Protein 7BZB (pdb70)

Structure (mmCIF, N/CA/C/O backbone):
data_7BZB
#
_entry.id   7BZB
#
_cell.length_a   64.562
_cell.length_b   80.925
_cell.length_c   125.776
_cell.angle_alpha   90.000
_cell.angle_beta   90.000
_cell.angle_gamma   90.000
#
_symmetry.space_group_name_H-M   'P 21 2 21'
#
loop_
_entity.id
_entity.type
_entity.pdbx_description
1 polymer 'Terpenoid synthase 18'
2 non-polymer 'MAGNESIUM ION'
3 non-polymer PYROPHOSPHATE
4 water water
#
loop_
_atom_site.group_PDB
_atom_site.id
_atom_site.type_symbol
_atom_site.label_atom_id
_atom_site.label_alt_id
_atom_site.label_comp_id
_atom_site.label_asym_id
_atom_site.label_entity_id
_atom_site.label_seq_id
_atom_site.pdbx_PDB_ins_code
_atom_site.Cartn_x
_atom_site.Cartn_y
_atom_site.Cartn_z
_atom_site.occupancy
_atom_site.B_iso_or_equiv
_atom_site.auth_seq_id
_atom_site.auth_comp_id
_atom_site.auth_asym_id
_atom_site.auth_atom_id
_atom_site.pdbx_PDB_model_num
ATOM 1 N N . SER A 1 71 ? 21.761 -5.335 -11.634 1.00 44.86 21 SER A N 1
ATOM 2 C CA . SER A 1 71 ? 23.005 -4.615 -11.436 1.00 50.89 21 SER A CA 1
ATOM 3 C C . SER A 1 71 ? 23.483 -4.111 -12.783 1.00 48.64 21 SER A C 1
ATOM 4 O O . SER A 1 71 ? 24.173 -4.837 -13.484 1.00 51.82 21 SER A O 1
ATOM 7 N N . LEU A 1 72 ? 22.995 -2.914 -13.125 1.00 44.71 22 LEU A N 1
ATOM 8 C CA . LEU A 1 72 ? 23.319 -1.941 -14.278 1.00 52.00 22 LEU A CA 1
ATOM 9 C C . LEU A 1 72 ? 22.716 -2.158 -15.592 1.00 43.25 22 LEU A C 1
ATOM 10 O O . LEU A 1 72 ? 23.101 -1.470 -16.546 1.00 55.45 22 LEU A O 1
ATOM 15 N N . TRP A 1 73 ? 21.696 -3.005 -15.661 1.00 36.14 23 TRP A N 1
ATOM 16 C CA . TRP A 1 73 ? 20.763 -2.822 -16.794 1.00 29.88 23 TRP A CA 1
ATOM 17 C C . TRP A 1 73 ? 19.601 -2.716 -15.826 1.00 24.48 23 TRP A C 1
ATOM 18 O O . TRP A 1 73 ? 18.714 -2.025 -16.146 1.00 25.00 23 TRP A O 1
ATOM 29 N N . GLY A 1 74 ? 19.633 -3.349 -14.675 1.00 24.98 24 GLY A N 1
ATOM 30 C CA . GLY A 1 74 ? 18.787 -3.013 -13.549 1.00 32.55 24 GLY A CA 1
ATOM 31 C C . GLY A 1 74 ? 18.498 -1.539 -13.333 1.00 31.34 24 GLY A C 1
ATOM 32 O O . GLY A 1 74 ? 17.394 -1.118 -13.399 1.00 26.02 24 GLY A O 1
ATOM 33 N N . ASP A 1 75 ? 19.534 -0.767 -13.109 1.00 31.99 25 ASP A N 1
ATOM 34 C CA . ASP A 1 75 ? 19.370 0.641 -12.873 1.00 29.95 25 ASP A CA 1
ATOM 35 C C . ASP A 1 75 ? 18.798 1.305 -14.073 1.00 26.61 25 ASP A C 1
ATOM 36 O O . ASP A 1 75 ? 17.962 2.135 -13.964 1.00 26.01 25 ASP A O 1
ATOM 41 N N . HIS A 1 76 ? 19.271 0.921 -15.225 1.00 21.95 26 HIS A N 1
ATOM 42 C CA . HIS A 1 76 ? 18.725 1.453 -16.425 1.00 20.26 26 HIS A CA 1
ATOM 43 C C . HIS A 1 76 ? 17.201 1.344 -16.535 1.00 29.84 26 HIS A C 1
ATOM 44 O O . HIS A 1 76 ? 16.555 2.311 -16.802 1.00 28.34 26 HIS A O 1
ATOM 51 N N . PHE A 1 77 ? 16.654 0.173 -16.307 1.00 23.98 27 PHE A N 1
ATOM 52 C CA . PHE A 1 77 ? 15.232 -0.008 -16.510 1.00 25.90 27 PHE A CA 1
ATOM 53 C C . PHE A 1 77 ? 14.436 0.582 -15.351 1.00 31.59 27 PHE A C 1
ATOM 54 O O . PHE A 1 77 ? 13.341 0.984 -15.521 1.00 28.90 27 PHE A O 1
ATOM 62 N N . LEU A 1 78 ? 15.023 0.623 -14.178 1.00 28.53 28 LEU A N 1
ATOM 63 C CA . LEU A 1 78 ? 14.427 1.270 -13.038 1.00 29.73 28 LEU A CA 1
ATOM 64 C C . LEU A 1 78 ? 14.096 2.708 -13.335 1.00 30.03 28 LEU A C 1
ATOM 65 O O . LEU A 1 78 ? 13.111 3.193 -12.893 1.00 35.18 28 LEU A O 1
ATOM 70 N N . SER A 1 79 ? 14.896 3.353 -14.154 1.00 30.93 29 SER A N 1
ATOM 71 C CA . SER A 1 79 ? 14.817 4.798 -14.331 1.00 27.71 29 SER A CA 1
ATOM 72 C C . SER A 1 79 ? 14.400 5.249 -15.737 1.00 32.46 29 SER A C 1
ATOM 73 O O . SER A 1 79 ? 14.341 6.449 -16.019 1.00 35.44 29 SER A O 1
ATOM 76 N N . VAL A 1 80 ? 14.091 4.311 -16.623 1.00 30.56 30 VAL A N 1
ATOM 77 C CA . VAL A 1 80 ? 13.668 4.692 -17.966 1.00 28.94 30 VAL A CA 1
ATOM 78 C C . VAL A 1 80 ? 12.246 5.296 -17.938 1.00 27.40 30 VAL A C 1
ATOM 79 O O . VAL A 1 80 ? 11.380 4.853 -17.164 1.00 26.14 30 VAL A O 1
ATOM 83 N N . SER A 1 81 ? 12.004 6.312 -18.764 1.00 26.59 31 SER A N 1
ATOM 84 C CA . SER A 1 81 ? 10.701 6.980 -18.765 1.00 34.78 31 SER A CA 1
ATOM 85 C C . SER A 1 81 ? 9.725 6.370 -19.752 1.00 32.90 31 SER A C 1
ATOM 86 O O . SER A 1 81 ? 9.969 6.343 -20.960 1.00 34.54 31 SER A O 1
ATOM 89 N N . LEU A 1 82 ? 8.604 5.896 -19.229 1.00 30.62 32 LEU A N 1
ATOM 90 C CA . LEU A 1 82 ? 7.585 5.250 -20.049 1.00 34.51 32 LEU A CA 1
ATOM 91 C C . LEU A 1 82 ? 6.336 6.120 -20.095 1.00 32.84 32 LEU A C 1
ATOM 92 O O . LEU A 1 82 ? 5.532 6.116 -19.153 1.00 29.70 32 LEU A O 1
ATOM 97 N N . ASP A 1 83 ? 6.177 6.882 -21.171 1.00 27.85 33 ASP A N 1
ATOM 98 C CA . ASP A 1 83 ? 5.015 7.758 -21.286 1.00 30.66 33 ASP A CA 1
ATOM 99 C C . ASP A 1 83 ? 3.752 6.963 -21.615 1.00 30.97 33 ASP A C 1
ATOM 100 O O . ASP A 1 83 ? 3.631 6.411 -22.710 1.00 28.78 33 ASP A O 1
ATOM 105 N N . ARG A 1 84 ? 2.812 6.916 -20.671 1.00 30.76 34 ARG A N 1
ATOM 106 C CA . ARG A 1 84 ? 1.581 6.154 -20.871 1.00 33.16 34 ARG A CA 1
ATOM 107 C C . ARG A 1 84 ? 0.756 6.691 -22.035 1.00 32.08 34 ARG A C 1
ATOM 108 O O . ARG A 1 84 ? 0.001 5.948 -22.668 1.00 31.29 34 ARG A O 1
ATOM 116 N N . GLY A 1 85 ? 0.896 7.982 -22.308 1.00 28.51 35 GLY A N 1
ATOM 117 C CA . GLY A 1 85 ? 0.204 8.593 -23.420 1.00 24.94 35 GLY A CA 1
ATOM 118 C C . GLY A 1 85 ? 0.628 7.936 -24.715 1.00 34.43 35 GLY A C 1
ATOM 119 O O . GLY A 1 85 ? -0.218 7.626 -25.555 1.00 27.19 35 GLY A O 1
ATOM 120 N N . GLU A 1 86 ? 1.937 7.713 -24.865 1.00 33.05 36 GLU A N 1
ATOM 121 C CA . GLU A 1 86 ? 2.496 7.069 -26.055 1.00 34.24 36 GLU A CA 1
ATOM 122 C C . GLU A 1 86 ? 2.034 5.603 -26.179 1.00 26.57 36 GLU A C 1
ATOM 123 O O . GLU A 1 86 ? 1.725 5.129 -27.274 1.00 24.51 36 GLU A O 1
ATOM 129 N N . PHE A 1 87 ? 1.981 4.895 -25.055 1.00 20.34 37 PHE A N 1
ATOM 130 C CA . PHE A 1 87 ? 1.419 3.558 -25.020 1.00 21.66 37 PHE A CA 1
ATOM 131 C C . PHE A 1 87 ? 0.019 3.582 -25.610 1.00 27.15 37 PHE A C 1
ATOM 132 O O . PHE A 1 87 ? -0.287 2.840 -26.545 1.00 25.41 37 PHE A O 1
ATOM 140 N N . ASP A 1 88 ? -0.814 4.465 -25.064 1.00 28.07 38 ASP A N 1
ATOM 141 C CA . ASP A 1 88 ? -2.204 4.579 -25.469 1.00 25.66 38 ASP A CA 1
ATOM 142 C C . ASP A 1 88 ? -2.368 4.889 -26.952 1.00 21.86 38 ASP A C 1
ATOM 143 O O . ASP A 1 88 ? -3.274 4.368 -27.598 1.00 20.79 38 ASP A O 1
ATOM 148 N N . GLU A 1 89 ? -1.507 5.759 -27.472 1.00 26.30 39 GLU A N 1
ATOM 149 C CA . GLU A 1 89 ? -1.547 6.169 -28.872 1.00 26.85 39 GLU A CA 1
ATOM 150 C C . GLU A 1 89 ? -1.152 5.004 -29.798 1.00 26.46 39 GLU A C 1
ATOM 151 O O . GLU A 1 89 ? -1.807 4.759 -30.817 1.00 25.04 39 GLU A O 1
ATOM 157 N N . LEU A 1 90 ? -0.097 4.278 -29.431 1.00 23.95 40 LEU A N 1
ATOM 158 C CA . LEU A 1 90 ? 0.292 3.082 -30.171 1.00 21.47 40 LEU A CA 1
ATOM 159 C C . LEU A 1 90 ? -0.880 2.104 -30.263 1.00 21.27 40 LEU A C 1
ATOM 160 O O . LEU A 1 90 ? -1.239 1.646 -31.350 1.00 17.35 40 LEU A O 1
ATOM 165 N N . GLU A 1 91 ? -1.485 1.795 -29.118 1.00 18.62 41 GLU A N 1
ATOM 166 C CA . GLU A 1 91 ? -2.625 0.881 -29.077 1.00 22.04 41 GLU A CA 1
ATOM 167 C C . GLU A 1 91 ? -3.771 1.334 -29.979 1.00 25.86 41 GLU A C 1
ATOM 168 O O . GLU A 1 91 ? -4.336 0.549 -30.761 1.00 25.76 41 GLU A O 1
ATOM 174 N N . ARG A 1 92 ? -4.118 2.606 -29.839 1.00 24.38 42 ARG A N 1
ATOM 175 C CA . ARG A 1 92 ? -5.153 3.236 -30.645 1.00 24.80 42 ARG A CA 1
ATOM 176 C C . ARG A 1 92 ? -4.884 3.102 -32.171 1.00 22.34 42 ARG A C 1
ATOM 177 O O . ARG A 1 92 ? -5.772 2.706 -32.932 1.00 24.31 42 ARG A O 1
ATOM 185 N N . GLU A 1 93 ? -3.667 3.404 -32.609 1.00 20.38 43 GLU A N 1
ATOM 186 C CA . GLU A 1 93 ? -3.320 3.338 -34.036 1.00 21.92 43 GLU A CA 1
ATOM 187 C C . GLU A 1 93 ? -3.279 1.915 -34.575 1.00 17.18 43 GLU A C 1
ATOM 188 O O . GLU A 1 93 ? -3.543 1.685 -35.752 1.00 18.43 43 GLU A O 1
ATOM 194 N N . ILE A 1 94 ? -2.911 0.968 -33.715 1.00 16.33 44 ILE A N 1
ATOM 195 C CA . ILE A 1 94 ? -2.936 -0.442 -34.061 1.00 17.84 44 ILE A CA 1
ATOM 196 C C . ILE A 1 94 ? -4.391 -0.900 -34.267 1.00 20.50 44 ILE A C 1
ATOM 197 O O . ILE A 1 94 ? -4.721 -1.618 -35.236 1.00 19.60 44 ILE A O 1
ATOM 202 N N . GLU A 1 95 ? -5.262 -0.448 -33.374 1.00 19.85 45 GLU A N 1
ATOM 203 C CA . GLU A 1 95 ? -6.670 -0.813 -33.428 1.00 22.65 45 GLU A CA 1
ATOM 204 C C . GLU A 1 95 ? -7.314 -0.254 -34.694 1.00 20.67 45 GLU A C 1
ATOM 205 O O . GLU A 1 95 ? -8.172 -0.883 -35.299 1.00 24.61 45 GLU A O 1
ATOM 211 N N . THR A 1 96 ? -6.876 0.933 -35.088 1.00 17.53 46 THR A N 1
ATOM 212 C CA . THR A 1 96 ? -7.426 1.620 -36.242 1.00 18.48 46 THR A CA 1
ATOM 213 C C . THR A 1 96 ? -7.040 0.924 -37.540 1.00 20.34 46 THR A C 1
ATOM 214 O O . THR A 1 96 ? -7.862 0.802 -38.441 1.00 18.49 46 THR A O 1
ATOM 218 N N . MET A 1 97 ? -5.797 0.455 -37.625 1.00 15.63 47 MET A N 1
ATOM 219 C CA . MET A 1 97 ? -5.310 -0.186 -38.839 1.00 18.72 47 MET A CA 1
ATOM 220 C C . MET A 1 97 ? -5.736 -1.632 -38.969 1.00 13.68 47 MET A C 1
ATOM 221 O O . MET A 1 97 ? -5.857 -2.139 -40.073 1.00 17.64 47 MET A O 1
ATOM 226 N N . LYS A 1 98 ? -5.946 -2.297 -37.844 1.00 15.20 48 LYS A N 1
ATOM 227 C CA . LYS A 1 98 ? -6.336 -3.715 -37.835 1.00 18.70 48 LYS A CA 1
ATOM 228 C C . LYS A 1 98 ? -7.448 -4.120 -38.835 1.00 20.41 48 LYS A C 1
ATOM 229 O O . LYS A 1 98 ? -7.307 -5.145 -39.485 1.00 15.37 48 LYS A O 1
ATOM 235 N N . PRO A 1 99 ? -8.552 -3.333 -38.961 1.00 20.46 49 PRO A N 1
ATOM 236 C CA . PRO A 1 99 ? -9.589 -3.787 -39.897 1.00 19.58 49 PRO A CA 1
ATOM 237 C C . PRO A 1 99 ? -9.109 -3.760 -41.343 1.00 18.17 49 PRO A C 1
ATOM 238 O O . PRO A 1 99 ? -9.558 -4.579 -42.131 1.00 17.82 49 PRO A O 1
ATOM 242 N N . LEU A 1 100 ? -8.201 -2.846 -41.674 1.00 18.13 50 LEU A N 1
ATOM 243 C CA . LEU A 1 100 ? -7.666 -2.774 -43.031 1.00 19.65 50 LEU A CA 1
ATOM 244 C C . LEU A 1 100 ? -6.872 -4.024 -43.355 1.00 21.08 50 LEU A C 1
ATOM 245 O O . LEU A 1 100 ? -6.960 -4.536 -44.465 1.00 21.11 50 LEU A O 1
ATOM 250 N N . VAL A 1 101 ? -6.084 -4.502 -42.389 1.00 19.47 51 VAL A N 1
ATOM 251 C CA . VAL A 1 101 ? -5.254 -5.682 -42.608 1.00 20.27 51 VAL A CA 1
ATOM 252 C C . VAL A 1 101 ? -6.150 -6.913 -42.687 1.00 21.61 51 VAL A C 1
ATOM 253 O O . VAL A 1 101 ? -5.971 -7.755 -43.561 1.00 15.79 51 VAL A O 1
ATOM 257 N N . LYS A 1 102 ? -7.147 -6.989 -41.808 1.00 19.06 52 LYS A N 1
ATOM 258 C CA . LYS A 1 102 ? -8.095 -8.090 -41.843 1.00 21.14 52 LYS A CA 1
ATOM 259 C C . LYS A 1 102 ? -8.859 -8.152 -43.177 1.00 22.39 52 LYS A C 1
ATOM 260 O O . LYS A 1 102 ? -9.196 -9.242 -43.655 1.00 22.43 52 LYS A O 1
ATOM 266 N N . ASP A 1 103 ? -9.141 -6.991 -43.771 1.00 19.07 53 ASP A N 1
ATOM 267 C CA . ASP A 1 103 ? -9.806 -6.954 -45.076 1.00 20.54 53 ASP A CA 1
ATOM 268 C C . ASP A 1 103 ? -8.936 -7.667 -46.116 1.00 24.23 53 ASP A C 1
ATOM 269 O O . ASP A 1 103 ? -9.441 -8.380 -46.988 1.00 23.26 53 ASP A O 1
ATOM 274 N N . MET A 1 104 ? -7.626 -7.448 -46.031 1.00 21.66 54 MET A N 1
ATOM 275 C CA . MET A 1 104 ? -6.669 -8.074 -46.951 1.00 18.70 54 MET A CA 1
ATOM 276 C C . MET A 1 104 ? -6.745 -9.607 -46.866 1.00 19.96 54 MET A C 1
ATOM 277 O O . MET A 1 104 ? -6.773 -10.296 -47.885 1.00 21.33 54 MET A O 1
ATOM 282 N N . LEU A 1 105 ? -6.804 -10.125 -45.644 1.00 16.55 55 LEU A N 1
ATOM 283 C CA . LEU A 1 105 ? -6.952 -11.557 -45.399 1.00 20.68 55 LEU A CA 1
ATOM 284 C C . LEU A 1 105 ? -8.272 -12.160 -45.872 1.00 30.27 55 LEU A C 1
ATOM 285 O O . LEU A 1 105 ? -8.302 -13.319 -46.293 1.00 28.40 55 LEU A O 1
ATOM 290 N N . MET A 1 106 ? -9.364 -11.401 -45.757 1.00 22.70 56 MET A N 1
ATOM 291 C CA . MET A 1 106 ? -10.684 -11.947 -46.035 1.00 25.99 56 MET A CA 1
ATOM 292 C C . MET A 1 106 ? -11.127 -11.630 -47.455 1.00 29.16 56 MET A C 1
ATOM 293 O O . MET A 1 106 ? -12.236 -11.981 -47.854 1.00 36.16 56 MET A O 1
ATOM 298 N N . SER A 1 107 ? -10.263 -10.963 -48.210 1.00 28.12 57 SER A N 1
ATOM 299 C CA . SER A 1 107 ? -10.605 -10.547 -49.569 1.00 29.87 57 SER A CA 1
ATOM 300 C C . SER A 1 107 ? -11.086 -11.712 -50.425 1.00 30.08 57 SER A C 1
ATOM 301 O O . SER A 1 107 ? -10.456 -12.758 -50.478 1.00 31.77 57 SER A O 1
ATOM 304 N N . SER A 1 108 ? -12.220 -11.525 -51.090 1.00 42.61 58 SER A N 1
ATOM 305 C CA . SER A 1 108 ? -12.758 -12.528 -52.006 1.00 37.85 58 SER A CA 1
ATOM 306 C C . SER A 1 108 ? -12.014 -12.502 -53.334 1.00 37.20 58 SER A C 1
ATOM 307 O O . SER A 1 108 ? -12.100 -13.439 -54.130 1.00 45.40 58 SER A O 1
ATOM 310 N N . GLN A 1 109 ? -11.290 -11.408 -53.558 1.00 37.71 59 GLN A N 1
ATOM 311 C CA . GLN A 1 109 ? -10.582 -11.153 -54.810 1.00 41.04 59 GLN A CA 1
ATOM 312 C C . GLN A 1 109 ? -9.217 -11.843 -54.925 1.00 45.00 59 GLN A C 1
ATOM 313 O O . GLN A 1 109 ? -8.681 -11.958 -56.023 1.00 48.37 59 GLN A O 1
ATOM 319 N N . SER A 1 110 ? -8.644 -12.289 -53.812 1.00 38.41 60 SER A N 1
ATOM 320 C CA . SER A 1 110 ? -7.324 -12.924 -53.871 1.00 35.63 60 SER A CA 1
ATOM 321 C C . SER A 1 110 ? -7.403 -14.451 -53.805 1.00 30.05 60 SER A C 1
ATOM 322 O O . SER A 1 110 ? -8.291 -15.011 -53.168 1.00 31.73 60 SER A O 1
ATOM 325 N N . SER A 1 111 ? -6.459 -15.117 -54.458 1.00 28.75 61 SER A N 1
ATOM 326 C CA . SER A 1 111 ? -6.376 -16.577 -54.427 1.00 31.64 61 SER A CA 1
ATOM 327 C C . SER A 1 111 ? -5.890 -17.145 -53.085 1.00 32.59 61 SER A C 1
ATOM 328 O O . SER A 1 111 ? -5.430 -16.411 -52.210 1.00 34.11 61 SER A O 1
ATOM 331 N N . ASP A 1 112 ? -5.988 -18.462 -52.935 1.00 33.62 62 ASP A N 1
ATOM 332 C CA . ASP A 1 112 ? -5.431 -19.142 -51.772 1.00 31.89 62 ASP A CA 1
ATOM 333 C C . ASP A 1 112 ? -3.941 -18.856 -51.686 1.00 36.14 62 ASP A C 1
ATOM 334 O O . ASP A 1 112 ? -3.429 -18.520 -50.621 1.00 29.86 62 ASP A O 1
ATOM 339 N N . LYS A 1 113 ? -3.264 -18.979 -52.826 1.00 34.25 63 LYS A N 1
ATOM 340 C CA . LYS A 1 113 ? -1.835 -18.680 -52.939 1.00 33.04 63 LYS A CA 1
ATOM 341 C C . LYS A 1 113 ? -1.474 -17.294 -52.397 1.00 32.78 63 LYS A C 1
ATOM 342 O O . LYS A 1 113 ? -0.557 -17.147 -51.582 1.00 29.45 63 LYS A O 1
ATOM 348 N N . GLU A 1 114 ? -2.211 -16.284 -52.839 1.00 25.78 64 GLU A N 1
ATOM 349 C CA . GLU A 1 114 ? -1.952 -14.921 -52.421 1.00 26.41 64 GLU A CA 1
ATOM 350 C C . GLU A 1 114 ? -2.230 -14.763 -50.943 1.00 25.29 64 GLU A C 1
ATOM 351 O O . GLU A 1 114 ? -1.516 -14.035 -50.253 1.00 23.89 64 GLU A O 1
ATOM 357 N N . LYS A 1 115 ? -3.241 -15.460 -50.434 1.00 21.27 65 LYS A N 1
ATOM 358 C CA . LYS A 1 115 ? -3.507 -15.392 -48.998 1.00 24.36 65 LYS A CA 1
ATOM 359 C C . LYS A 1 115 ? -2.374 -16.024 -48.167 1.00 25.53 65 LYS A C 1
ATOM 360 O O . LYS A 1 115 ? -2.056 -15.556 -47.077 1.00 24.84 65 LYS A O 1
ATOM 366 N N . ILE A 1 116 ? -1.759 -17.082 -48.685 1.00 24.91 66 ILE A N 1
ATOM 367 C CA . ILE A 1 116 ? -0.649 -17.722 -47.981 1.00 23.18 66 ILE A CA 1
ATOM 368 C C . ILE A 1 116 ? 0.576 -16.785 -47.964 1.00 25.89 66 ILE A C 1
ATOM 369 O O . ILE A 1 116 ? 1.254 -16.661 -46.940 1.00 26.78 66 ILE A O 1
ATOM 374 N N . ARG A 1 117 ? 0.844 -16.123 -49.088 1.00 19.67 67 ARG A N 1
ATOM 375 C CA . ARG A 1 117 ? 1.918 -15.134 -49.171 1.00 23.37 67 ARG A CA 1
ATOM 376 C C . ARG A 1 117 ? 1.739 -14.038 -48.142 1.00 22.70 67 ARG A C 1
ATOM 377 O O . ARG A 1 117 ? 2.701 -13.591 -47.531 1.00 19.79 67 ARG A O 1
ATOM 385 N N . LEU A 1 118 ? 0.495 -13.588 -47.983 1.00 20.35 68 LEU A N 1
ATOM 386 C CA . LEU A 1 118 ? 0.163 -12.541 -47.026 1.00 22.76 68 LEU A CA 1
ATOM 387 C C . LEU A 1 118 ? 0.351 -13.041 -45.598 1.00 18.84 68 LEU A C 1
ATOM 388 O O . LEU A 1 118 ? 0.932 -12.356 -44.762 1.00 18.01 68 LEU A O 1
ATOM 393 N N . ILE A 1 119 ? -0.134 -14.248 -45.330 1.00 15.61 69 ILE A N 1
ATOM 394 C CA . ILE A 1 119 ? 0.021 -14.840 -44.015 1.00 17.57 69 ILE A CA 1
ATOM 395 C C . ILE A 1 119 ? 1.515 -14.947 -43.691 1.00 19.26 69 ILE A C 1
ATOM 396 O O . ILE A 1 119 ? 1.933 -14.602 -42.583 1.00 21.33 69 ILE A O 1
ATOM 401 N N . HIS A 1 120 ? 2.318 -15.380 -44.660 1.00 14.82 70 HIS A N 1
ATOM 402 C CA . HIS A 1 120 ? 3.769 -15.462 -44.459 1.00 17.66 70 HIS A CA 1
ATOM 403 C C . HIS A 1 120 ? 4.383 -14.101 -44.086 1.00 19.19 70 HIS A C 1
ATOM 404 O O . HIS A 1 120 ? 5.180 -13.980 -43.148 1.00 18.10 70 HIS A O 1
ATOM 411 N N . LEU A 1 121 ? 3.990 -13.073 -44.826 1.00 16.79 71 LEU A N 1
ATOM 412 C CA . LEU A 1 121 ? 4.427 -11.709 -44.558 1.00 15.19 71 LEU A CA 1
ATOM 413 C C . LEU A 1 121 ? 4.005 -11.214 -43.151 1.00 19.97 71 LEU A C 1
ATOM 414 O O . LEU A 1 121 ? 4.805 -10.565 -42.438 1.00 17.18 71 LEU A O 1
ATOM 419 N N . LEU A 1 122 ? 2.771 -11.527 -42.739 1.00 15.87 72 LEU A N 1
ATOM 420 C CA . LEU A 1 122 ? 2.290 -11.162 -41.392 1.00 19.90 72 LEU A CA 1
ATOM 421 C C . LEU A 1 122 ? 3.105 -11.876 -40.309 1.00 19.49 72 LEU A C 1
ATOM 422 O O . LEU A 1 122 ? 3.458 -11.270 -39.297 1.00 15.74 72 LEU A O 1
ATOM 427 N N . VAL A 1 123 ? 3.389 -13.165 -40.532 1.00 18.99 73 VAL A N 1
ATOM 428 C CA . VAL A 1 123 ? 4.280 -13.941 -39.667 1.00 18.96 73 VAL A CA 1
ATOM 429 C C . VAL A 1 123 ? 5.645 -13.276 -39.576 1.00 18.00 73 VAL A C 1
ATOM 430 O O . VAL A 1 123 ? 6.130 -12.963 -38.478 1.00 18.87 73 VAL A O 1
ATOM 434 N N . SER A 1 124 ? 6.244 -13.047 -40.746 1.00 13.55 74 SER A N 1
ATOM 435 C CA . SER A 1 124 ? 7.563 -12.433 -40.843 1.00 15.36 74 SER A CA 1
ATOM 436 C C . SER A 1 124 ? 7.654 -11.114 -40.070 1.00 16.88 74 SER A C 1
ATOM 437 O O . SER A 1 124 ? 8.691 -10.816 -39.472 1.00 14.97 74 SER A O 1
ATOM 440 N N . LEU A 1 125 ? 6.565 -10.342 -40.088 1.00 16.53 75 LEU A N 1
ATOM 441 C CA . LEU A 1 125 ? 6.498 -9.012 -39.470 1.00 17.92 75 LEU A CA 1
ATOM 442 C C . LEU A 1 125 ? 5.978 -9.035 -38.018 1.00 15.29 75 LEU A C 1
ATOM 443 O O . LEU A 1 125 ? 5.667 -7.980 -37.457 1.00 18.83 75 LEU A O 1
ATOM 448 N N . GLY A 1 126 ? 5.866 -10.220 -37.421 1.00 12.23 76 GLY A N 1
ATOM 449 C CA . GLY A 1 126 ? 5.442 -10.330 -36.035 1.00 13.69 76 GLY A CA 1
ATOM 450 C C . GLY A 1 126 ? 4.017 -9.863 -35.810 1.00 20.04 76 GLY A C 1
ATOM 451 O O . GLY A 1 126 ? 3.663 -9.449 -34.708 1.00 17.67 76 GLY A O 1
ATOM 452 N N . SER A 1 127 ? 3.188 -9.938 -36.850 1.00 14.12 77 SER A N 1
ATOM 453 C CA . SER A 1 127 ? 1.884 -9.297 -36.795 1.00 15.73 77 SER A CA 1
ATOM 454 C C . SER A 1 127 ? 0.701 -10.249 -37.019 1.00 20.49 77 SER A C 1
ATOM 455 O O . SER A 1 127 ? -0.447 -9.814 -37.012 1.00 22.87 77 SER A O 1
ATOM 458 N N . SER A 1 128 ? 0.975 -11.541 -37.177 1.00 22.22 78 SER A N 1
ATOM 459 C CA . SER A 1 128 ? -0.082 -12.509 -37.460 1.00 15.80 78 SER A CA 1
ATOM 460 C C . SER A 1 128 ? -1.045 -12.717 -36.304 1.00 20.18 78 SER A C 1
ATOM 461 O O . SER A 1 128 ? -2.215 -13.052 -36.527 1.00 21.24 78 SER A O 1
ATOM 464 N N . TYR A 1 129 ? -0.568 -12.543 -35.070 1.00 17.32 79 TYR A N 1
ATOM 465 C CA . TYR A 1 129 ? -1.389 -12.900 -33.906 1.00 19.03 79 TYR A CA 1
ATOM 466 C C . TYR A 1 129 ? -2.677 -12.071 -33.814 1.00 18.55 79 TYR A C 1
ATOM 467 O O . TYR A 1 129 ? -3.656 -12.517 -33.217 1.00 18.59 79 TYR A O 1
ATOM 476 N N . HIS A 1 130 ? -2.695 -10.891 -34.436 1.00 18.18 80 HIS A N 1
ATOM 477 C CA . HIS A 1 130 ? -3.901 -10.058 -34.435 1.00 19.66 80 HIS A CA 1
ATOM 478 C C . HIS A 1 130 ? -5.052 -10.747 -35.172 1.00 22.33 80 HIS A C 1
ATOM 479 O O . HIS A 1 130 ? -6.212 -10.391 -34.978 1.00 28.06 80 HIS A O 1
ATOM 486 N N . PHE A 1 131 ? -4.726 -11.725 -36.015 1.00 18.92 81 PHE A N 1
ATOM 487 C CA . PHE A 1 131 ? -5.706 -12.350 -36.889 1.00 20.17 81 PHE A CA 1
ATOM 488 C C . PHE A 1 131 ? -5.630 -13.865 -36.830 1.00 23.19 81 PHE A C 1
ATOM 489 O O . PHE A 1 131 ? -5.898 -14.542 -37.824 1.00 24.45 81 PHE A O 1
ATOM 497 N N . ASP A 1 132 ? -5.257 -14.394 -35.671 1.00 20.60 82 ASP A N 1
ATOM 498 C CA . ASP A 1 132 ? -4.999 -15.818 -35.549 1.00 25.52 82 ASP A CA 1
ATOM 499 C C . ASP A 1 132 ? -6.209 -16.659 -35.902 1.00 28.36 82 ASP A C 1
ATOM 500 O O . ASP A 1 132 ?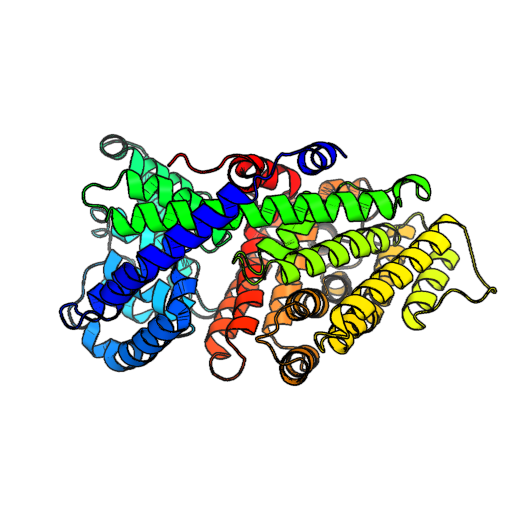 -6.085 -17.678 -36.583 1.00 29.12 82 ASP A O 1
ATOM 505 N N . LYS A 1 133 ? -7.382 -16.229 -35.444 1.00 29.85 83 LYS A N 1
ATOM 506 C CA . LYS A 1 133 ? -8.610 -16.944 -35.743 1.00 28.73 83 LYS A CA 1
ATOM 507 C C . LYS A 1 133 ? -8.790 -17.096 -37.254 1.00 33.46 83 LYS A C 1
ATOM 508 O O . LYS A 1 133 ? -8.875 -18.212 -37.779 1.00 29.85 83 LYS A O 1
ATOM 514 N N . GLU A 1 134 ? -8.845 -15.960 -37.944 1.00 32.25 84 GLU A N 1
ATOM 515 C CA . GLU A 1 134 ? -9.004 -15.944 -39.386 1.00 21.62 84 GLU A CA 1
ATOM 516 C C . GLU A 1 134 ? -7.891 -16.747 -40.065 1.00 32.38 84 GLU A C 1
ATOM 517 O O . GLU A 1 134 ? -8.163 -17.567 -40.938 1.00 28.09 84 GLU A O 1
ATOM 523 N N . ILE A 1 135 ? -6.639 -16.530 -39.654 1.00 26.88 85 ILE A N 1
ATOM 524 C CA . ILE A 1 135 ? -5.529 -17.207 -40.318 1.00 21.76 85 ILE A CA 1
ATOM 525 C C . ILE A 1 135 ? -5.671 -18.722 -40.175 1.00 25.62 85 ILE A C 1
ATOM 526 O O . ILE A 1 135 ? -5.528 -19.454 -41.153 1.00 28.29 85 ILE A O 1
ATOM 531 N N . GLN A 1 136 ? -5.972 -19.199 -38.970 1.00 24.26 86 GLN A N 1
ATOM 532 C CA . GLN A 1 136 ? -6.050 -20.643 -38.753 1.00 27.53 86 GLN A CA 1
ATOM 533 C C . GLN A 1 136 ? -7.131 -21.255 -39.624 1.00 31.49 86 GLN A C 1
ATOM 534 O O . GLN A 1 136 ? -6.945 -22.335 -40.178 1.00 29.56 86 GLN A O 1
ATOM 540 N N . ASP A 1 137 ? -8.245 -20.547 -39.775 1.00 30.57 87 ASP A N 1
ATOM 541 C CA . ASP A 1 137 ? -9.359 -21.067 -40.559 1.00 33.80 87 ASP A CA 1
ATOM 542 C C . ASP A 1 137 ? -9.029 -21.083 -42.047 1.00 35.46 87 ASP A C 1
ATOM 543 O O . ASP A 1 137 ? -9.373 -22.039 -42.762 1.00 39.67 87 ASP A O 1
ATOM 548 N N . ILE A 1 138 ? -8.379 -20.016 -42.515 1.00 32.43 88 ILE A N 1
ATOM 549 C CA . ILE A 1 138 ? -7.936 -19.933 -43.902 1.00 28.49 88 ILE A CA 1
ATOM 550 C C . ILE A 1 138 ? -7.041 -21.120 -44.247 1.00 35.48 88 ILE A C 1
ATOM 551 O O . ILE A 1 138 ? -7.134 -21.694 -45.336 1.00 33.97 88 ILE A O 1
ATOM 556 N N . LEU A 1 139 ? -6.185 -21.506 -43.305 1.00 31.75 89 LEU A N 1
ATOM 557 C CA . LEU A 1 139 ? -5.183 -22.524 -43.601 1.00 30.00 89 LEU A CA 1
ATOM 558 C C . LEU A 1 139 ? -5.757 -23.930 -43.464 1.00 29.94 89 LEU A C 1
ATOM 559 O O . LEU A 1 139 ? -5.379 -24.832 -44.218 1.00 33.73 89 LEU A O 1
ATOM 564 N N . LYS A 1 140 ? -6.680 -24.112 -42.519 1.00 29.41 90 LYS A N 1
ATOM 565 C CA . LYS A 1 140 ? -7.374 -25.395 -42.369 1.00 37.99 90 LYS A CA 1
ATOM 566 C C . LYS A 1 140 ? -8.104 -25.762 -43.656 1.00 41.22 90 LYS A C 1
ATOM 567 O O . LYS A 1 140 ? -8.073 -26.919 -44.086 1.00 42.71 90 LYS A O 1
ATOM 573 N N . HIS A 1 141 ? -8.746 -24.772 -44.273 1.00 36.21 91 HIS A N 1
ATOM 574 C CA . HIS A 1 141 ? -9.446 -24.982 -45.549 1.00 43.16 91 HIS A CA 1
ATOM 575 C C . HIS A 1 141 ? -8.450 -25.163 -46.693 1.00 38.32 91 HIS A C 1
ATOM 576 O O . HIS A 1 141 ? -8.517 -26.129 -47.464 1.00 41.49 91 HIS A O 1
ATOM 583 N N . SER A 1 142 ? -7.520 -24.224 -46.786 1.00 34.27 92 SER A N 1
ATOM 584 C CA . SER A 1 142 ? -6.519 -24.230 -47.834 1.00 34.89 92 SER A CA 1
ATOM 585 C C . SER A 1 142 ? -5.720 -25.553 -47.859 1.00 36.25 92 SER A C 1
ATOM 586 O O . SER A 1 142 ? -5.376 -26.053 -48.928 1.00 38.40 92 SER A O 1
ATOM 589 N N . PHE A 1 143 ? -5.445 -26.136 -46.693 1.00 34.51 93 PHE A N 1
ATOM 590 C CA . PHE A 1 143 ? -4.619 -27.348 -46.653 1.00 36.30 93 PHE A CA 1
ATOM 591 C C . PHE A 1 143 ? -5.323 -28.519 -47.317 1.00 34.03 93 PHE A C 1
ATOM 592 O O . PHE A 1 143 ? -4.672 -29.375 -47.904 1.00 36.40 93 PHE A O 1
ATOM 600 N N . THR A 1 144 ? -6.651 -28.562 -47.224 1.00 39.14 94 THR A N 1
ATOM 601 C CA . THR A 1 144 ? -7.402 -29.669 -47.807 1.00 41.81 94 THR A CA 1
ATOM 602 C C . THR A 1 144 ? -7.341 -29.610 -49.328 1.00 41.80 94 THR A C 1
ATOM 603 O O . THR A 1 144 ? -7.434 -30.639 -49.998 1.00 42.88 94 THR A O 1
ATOM 607 N N . LYS A 1 145 ? -7.179 -28.403 -49.865 1.00 41.76 95 LYS A N 1
ATOM 608 C CA . LYS A 1 145 ? -7.054 -28.203 -51.308 1.00 37.43 95 LYS A CA 1
ATOM 609 C C . LYS A 1 145 ? -5.590 -28.211 -51.762 1.00 38.74 95 LYS A C 1
ATOM 610 O O . LYS A 1 145 ? -5.301 -27.856 -52.907 1.00 42.57 95 LYS A O 1
ATOM 616 N N . LEU A 1 146 ? -4.669 -28.591 -50.877 1.00 37.05 96 LEU A N 1
ATOM 617 C CA . LEU A 1 146 ? -3.246 -28.345 -51.140 1.00 38.96 96 LEU A CA 1
ATOM 618 C C . LEU A 1 146 ? -2.697 -29.033 -52.398 1.00 37.30 96 LEU A C 1
ATOM 619 O O . LEU A 1 146 ? -1.958 -28.406 -53.157 1.00 37.41 96 LEU A O 1
ATOM 624 N N . ASP A 1 147 ? -3.042 -30.303 -52.618 1.00 38.05 97 ASP A N 1
ATOM 625 C CA . ASP A 1 147 ? -2.639 -30.998 -53.842 1.00 42.28 97 ASP A CA 1
ATOM 626 C C . ASP A 1 147 ? -3.069 -30.208 -55.085 1.00 38.93 97 ASP A C 1
ATOM 627 O O . ASP A 1 147 ? -2.268 -29.987 -55.998 1.00 36.17 97 ASP A O 1
ATOM 632 N N . ASP A 1 148 ? -4.326 -29.767 -55.098 1.00 37.33 98 ASP A N 1
ATOM 633 C CA . ASP A 1 148 ? -4.842 -28.931 -56.178 1.00 38.67 98 ASP A CA 1
ATOM 634 C C . ASP A 1 148 ? -4.022 -27.655 -56.368 1.00 41.87 98 ASP A C 1
ATOM 635 O O . ASP A 1 148 ? -3.630 -27.332 -57.487 1.00 43.24 98 ASP A O 1
ATOM 640 N N . ILE A 1 149 ? -3.768 -26.937 -55.274 1.00 40.50 99 ILE A N 1
ATOM 641 C CA . ILE A 1 149 ? -3.097 -25.638 -55.333 1.00 34.49 99 ILE A CA 1
ATOM 642 C C . ILE A 1 149 ? -1.704 -25.700 -55.962 1.00 32.74 99 ILE A C 1
ATOM 643 O O . ILE A 1 149 ? -1.341 -24.831 -56.748 1.00 40.05 99 ILE A O 1
ATOM 648 N N . ILE A 1 150 ? -0.922 -26.724 -55.640 1.00 36.85 100 ILE A N 1
ATOM 649 C CA . ILE A 1 150 ? 0.454 -26.761 -56.133 1.00 34.09 100 ILE A CA 1
ATOM 650 C C . ILE A 1 150 ? 0.611 -27.441 -57.505 1.00 34.27 100 ILE A C 1
ATOM 651 O O . ILE A 1 150 ? 1.725 -27.507 -58.035 1.00 32.14 100 ILE A O 1
ATOM 656 N N . VAL A 1 151 ? -0.481 -27.942 -58.083 1.00 33.90 101 VAL A N 1
ATOM 657 C CA . VAL A 1 151 ? -0.383 -28.539 -59.421 1.00 35.94 101 VAL A CA 1
ATOM 658 C C . VAL A 1 151 ? 0.151 -27.500 -60.396 1.00 33.77 101 VAL A C 1
ATOM 659 O O . VAL A 1 151 ? -0.474 -26.460 -60.610 1.00 36.36 101 VAL A O 1
ATOM 663 N N . GLY A 1 152 ? 1.333 -27.777 -60.942 1.00 32.76 102 GLY A N 1
ATOM 664 C CA . GLY A 1 152 ? 1.969 -26.900 -61.909 1.00 37.12 102 GLY A CA 1
ATOM 665 C C . GLY A 1 152 ? 2.699 -25.716 -61.307 1.00 40.67 102 GLY A C 1
ATOM 666 O O . GLY A 1 152 ? 3.214 -24.855 -62.030 1.00 36.75 102 GLY A O 1
ATOM 667 N N . GLU A 1 153 ? 2.745 -25.674 -59.980 1.00 40.33 103 GLU A N 1
ATOM 668 C CA . GLU A 1 153 ? 3.431 -24.602 -59.275 1.00 37.02 103 GLU A CA 1
ATOM 669 C C . GLU A 1 153 ? 4.918 -24.916 -59.203 1.00 36.85 103 GLU A C 1
ATOM 670 O O . GLU A 1 153 ? 5.337 -25.790 -58.440 1.00 42.61 103 GLU A O 1
ATOM 676 N N . ASP A 1 154 ? 5.721 -24.209 -59.989 1.00 34.60 104 ASP A N 1
ATOM 677 C CA . ASP A 1 154 ? 7.134 -24.549 -60.089 1.00 43.33 104 ASP A CA 1
ATOM 678 C C . ASP A 1 154 ? 8.034 -23.423 -59.587 1.00 43.82 104 ASP A C 1
ATOM 679 O O . ASP A 1 154 ? 9.247 -23.430 -59.826 1.00 39.98 104 ASP A O 1
ATOM 684 N N . ASP A 1 155 ? 7.440 -22.464 -58.882 1.00 38.97 105 ASP A N 1
ATOM 685 C CA . ASP A 1 155 ? 8.211 -21.386 -58.279 1.00 40.16 105 ASP A CA 1
ATOM 686 C C . ASP A 1 155 ? 8.771 -21.833 -56.928 1.00 33.21 105 ASP A C 1
ATOM 687 O O . ASP A 1 155 ? 8.005 -22.125 -56.009 1.00 34.16 105 ASP A O 1
ATOM 692 N N . LEU A 1 156 ? 10.097 -21.887 -56.809 1.00 39.42 106 LEU A N 1
ATOM 693 C CA . LEU A 1 156 ? 10.737 -22.379 -55.583 1.00 35.77 106 LEU A CA 1
ATOM 694 C C . LEU A 1 156 ? 10.307 -21.592 -54.335 1.00 30.89 106 LEU A C 1
ATOM 695 O O . LEU A 1 156 ? 9.929 -22.191 -53.325 1.00 28.93 106 LEU A O 1
ATOM 700 N N . GLU A 1 157 ? 10.349 -20.262 -54.405 1.00 32.66 107 GLU A N 1
ATOM 701 C CA . GLU A 1 157 ? 9.973 -19.437 -53.258 1.00 32.15 107 GLU A CA 1
ATOM 702 C C . GLU A 1 157 ? 8.526 -19.675 -52.829 1.00 36.15 107 GLU A C 1
ATOM 703 O O . GLU A 1 157 ? 8.217 -19.711 -51.635 1.00 30.94 107 GLU A O 1
ATOM 709 N N . THR A 1 158 ? 7.638 -19.839 -53.805 1.00 28.32 108 THR A N 1
ATOM 710 C CA . THR A 1 158 ? 6.223 -20.058 -53.503 1.00 31.59 108 THR A CA 1
ATOM 711 C C . THR A 1 158 ? 5.988 -21.366 -52.744 1.00 29.89 108 THR A C 1
ATOM 712 O O . THR A 1 158 ? 5.358 -21.363 -51.681 1.00 30.83 108 THR A O 1
ATOM 716 N N . ILE A 1 159 ? 6.510 -22.470 -53.280 1.00 31.02 109 ILE A N 1
ATOM 717 C CA . ILE A 1 159 ? 6.381 -23.783 -52.649 1.00 30.14 109 ILE A CA 1
ATOM 718 C C . ILE A 1 159 ? 6.962 -23.759 -51.242 1.00 28.98 109 ILE A C 1
ATOM 719 O O . ILE A 1 159 ? 6.380 -24.308 -50.294 1.00 26.70 109 ILE A O 1
ATOM 724 N N . SER A 1 160 ? 8.095 -23.085 -51.106 1.00 25.13 110 SER A N 1
ATOM 725 C CA . SER A 1 160 ? 8.797 -23.055 -49.834 1.00 29.27 110 SER A CA 1
ATOM 726 C C . SER A 1 160 ? 8.097 -22.141 -48.826 1.00 28.89 110 SER A C 1
ATOM 727 O O . SER A 1 160 ? 8.114 -22.407 -47.615 1.00 28.62 110 SER A O 1
ATOM 730 N N . ILE A 1 161 ? 7.471 -21.075 -49.325 1.00 30.15 111 ILE A N 1
ATOM 731 C CA . ILE A 1 161 ? 6.708 -20.184 -48.466 1.00 24.72 111 ILE A CA 1
ATOM 732 C C . ILE A 1 161 ? 5.503 -20.956 -47.940 1.00 24.19 111 ILE A C 1
ATOM 733 O O . ILE A 1 161 ? 5.194 -20.904 -46.757 1.00 20.93 111 ILE A O 1
ATOM 738 N N . MET A 1 162 ? 4.854 -21.712 -48.816 1.00 23.48 112 MET A N 1
ATOM 739 C CA . MET A 1 162 ? 3.725 -22.548 -48.414 1.00 23.97 112 MET A CA 1
ATOM 740 C C . MET A 1 162 ? 4.149 -23.584 -47.396 1.00 22.11 112 MET A C 1
ATOM 741 O O . MET A 1 162 ? 3.414 -23.865 -46.454 1.00 26.27 112 MET A O 1
ATOM 746 N N . PHE A 1 163 ? 5.329 -24.156 -47.595 1.00 19.73 113 PHE A N 1
ATOM 747 C CA . PHE A 1 163 ? 5.845 -25.167 -46.684 1.00 25.76 113 PHE A CA 1
ATOM 748 C C . PHE A 1 163 ? 6.016 -24.600 -45.269 1.00 26.41 113 PHE A C 1
ATOM 749 O O . PHE A 1 163 ? 5.600 -25.243 -44.287 1.00 23.69 113 PHE A O 1
ATOM 757 N N . GLU A 1 164 ? 6.594 -23.395 -45.163 1.00 24.25 114 GLU A N 1
ATOM 758 C CA . GLU A 1 164 ? 6.744 -22.734 -43.856 1.00 23.53 114 GLU A CA 1
ATOM 759 C C . GLU A 1 164 ? 5.406 -22.482 -43.164 1.00 26.06 114 GLU A C 1
ATOM 760 O O . GLU A 1 164 ? 5.219 -22.808 -41.987 1.00 28.28 114 GLU A O 1
ATOM 766 N N . VAL A 1 165 ? 4.484 -21.886 -43.906 1.00 21.75 115 VAL A N 1
ATOM 767 C CA . VAL A 1 165 ? 3.214 -21.453 -43.347 1.00 18.26 115 VAL A CA 1
ATOM 768 C C . VAL A 1 165 ? 2.368 -22.640 -42.849 1.00 24.44 115 VAL A C 1
ATOM 769 O O . VAL A 1 165 ? 1.903 -22.635 -41.709 1.00 23.25 115 VAL A O 1
ATOM 773 N N . PHE A 1 166 ? 2.192 -23.675 -43.671 1.00 22.81 116 PHE A N 1
ATOM 774 C CA . PHE A 1 166 ? 1.377 -24.802 -43.230 1.00 22.14 116 PHE A CA 1
ATOM 775 C C . PHE A 1 166 ? 2.005 -25.514 -42.042 1.00 21.61 116 PHE A C 1
ATOM 776 O O . PHE A 1 166 ? 1.299 -25.841 -41.093 1.00 29.08 116 PHE A O 1
ATOM 784 N N . ARG A 1 167 ? 3.316 -25.755 -42.080 1.00 20.35 117 ARG A N 1
ATOM 785 C CA . ARG A 1 167 ? 3.960 -26.465 -40.974 1.00 25.59 117 ARG A CA 1
ATOM 786 C C . ARG A 1 167 ? 3.921 -25.632 -39.678 1.00 24.95 117 ARG A C 1
ATOM 787 O O . ARG A 1 167 ? 3.562 -26.164 -38.621 1.00 23.55 117 ARG A O 1
ATOM 795 N N . LEU A 1 168 ? 4.244 -24.337 -39.762 1.00 24.52 118 LEU A N 1
ATOM 796 C CA . LEU A 1 168 ? 4.128 -23.431 -38.608 1.00 23.15 118 LEU A CA 1
ATOM 797 C C . LEU A 1 168 ? 2.742 -23.530 -37.967 1.00 26.78 118 LEU A C 1
ATOM 798 O O . LEU A 1 168 ? 2.566 -23.374 -36.741 1.00 21.84 118 LEU A O 1
ATOM 803 N N . TYR A 1 169 ? 1.750 -23.802 -38.810 1.00 22.06 119 TYR A N 1
ATOM 804 C CA . TYR A 1 169 ? 0.384 -23.833 -38.343 1.00 18.67 119 TYR A CA 1
ATOM 805 C C . TYR A 1 169 ? -0.117 -25.262 -38.128 1.00 20.38 119 TYR A C 1
ATOM 806 O O . TYR A 1 169 ? -1.320 -25.485 -38.023 1.00 24.42 119 TYR A O 1
ATOM 815 N N . GLY A 1 170 ? 0.809 -26.211 -37.994 1.00 19.81 120 GLY A N 1
ATOM 816 C CA . GLY A 1 170 ? 0.464 -27.559 -37.571 1.00 24.75 120 GLY A CA 1
ATOM 817 C C . GLY A 1 170 ? -0.073 -28.420 -38.700 1.00 32.14 120 GLY A C 1
ATOM 818 O O . GLY A 1 170 ? -0.679 -29.461 -38.460 1.00 27.57 120 GLY A O 1
ATOM 819 N N . HIS A 1 171 ? 0.127 -27.978 -39.939 1.00 31.42 121 HIS A N 1
ATOM 820 C CA . HIS A 1 171 ? -0.264 -28.770 -41.106 1.00 30.55 121 HIS A CA 1
ATOM 821 C C . HIS A 1 171 ? 0.993 -29.310 -41.750 1.00 26.80 121 HIS A C 1
ATOM 822 O O . HIS A 1 171 ? 1.783 -28.542 -42.302 1.00 30.79 121 HIS A O 1
ATOM 829 N N . LYS A 1 172 ? 1.178 -30.624 -41.675 1.00 24.68 122 LYS A N 1
ATOM 830 C CA . LYS A 1 172 ? 2.384 -31.244 -42.195 1.00 26.20 122 LYS A CA 1
ATOM 831 C C . LYS A 1 172 ? 2.366 -31.304 -43.730 1.00 34.19 122 LYS A C 1
ATOM 832 O O . LYS A 1 172 ? 1.950 -32.302 -44.323 1.00 35.81 122 LYS A O 1
ATOM 838 N N . MET A 1 173 ? 2.803 -30.228 -44.376 1.00 32.93 123 MET A N 1
ATOM 839 C CA . MET A 1 173 ? 2.944 -30.254 -45.819 1.00 32.77 123 MET A CA 1
ATOM 840 C C . MET A 1 173 ? 4.076 -31.210 -46.125 1.00 33.60 123 MET A C 1
ATOM 841 O O . MET A 1 173 ? 5.088 -31.209 -45.437 1.00 34.56 123 MET A O 1
ATOM 846 N N . SER A 1 174 ? 3.893 -32.024 -47.156 1.00 35.37 124 SER A N 1
ATOM 847 C CA . SER A 1 174 ? 4.829 -33.091 -47.477 1.00 32.25 124 SER A CA 1
ATOM 848 C C . SER A 1 174 ? 6.085 -32.540 -48.144 1.00 27.60 124 SER A C 1
ATOM 849 O O . SER A 1 174 ? 6.017 -31.595 -48.928 1.00 30.37 124 SER A O 1
ATOM 852 N N . CYS A 1 175 ? 7.229 -33.134 -47.824 1.00 31.66 125 CYS A N 1
ATOM 853 C CA . CYS A 1 175 ? 8.477 -32.830 -48.518 1.00 33.78 125 CYS A CA 1
ATOM 854 C C . CYS A 1 175 ? 8.482 -33.272 -49.998 1.00 36.82 125 CYS A C 1
ATOM 855 O O . CYS A 1 175 ? 9.377 -32.894 -50.760 1.00 32.88 125 CYS A O 1
ATOM 858 N N . ASP A 1 176 ? 7.493 -34.068 -50.403 1.00 35.16 126 ASP A N 1
ATOM 859 C CA . ASP A 1 176 ? 7.382 -34.488 -51.804 1.00 40.64 126 ASP A CA 1
ATOM 860 C C . ASP A 1 176 ? 7.191 -33.294 -52.732 1.00 41.21 126 ASP A C 1
ATOM 861 O O . ASP A 1 176 ? 7.456 -33.385 -53.927 1.00 42.96 126 ASP A O 1
ATOM 866 N N . ALA A 1 177 ? 6.749 -32.175 -52.163 1.00 34.18 127 ALA A N 1
ATOM 867 C CA . ALA A 1 177 ? 6.579 -30.924 -52.887 1.00 33.16 127 ALA A CA 1
ATOM 868 C C . ALA A 1 177 ? 7.893 -30.401 -53.470 1.00 30.88 127 ALA A C 1
ATOM 869 O O . ALA A 1 177 ? 7.898 -29.633 -54.428 1.00 35.61 127 ALA A O 1
ATOM 871 N N . PHE A 1 178 ? 8.968 -30.872 -52.910 1.00 34.96 128 PHE A N 1
ATOM 872 C CA . PHE A 1 178 ? 10.272 -30.469 -53.356 1.00 37.55 128 PHE A CA 1
ATOM 873 C C . PHE A 1 178 ? 10.808 -31.382 -54.481 1.00 35.26 128 PHE A C 1
ATOM 874 O O . PHE A 1 178 ? 11.758 -31.044 -55.129 1.00 33.53 128 PHE A O 1
ATOM 882 N N . ASP A 1 179 ? 10.158 -32.509 -54.709 1.00 37.64 129 ASP A N 1
ATOM 883 C CA . ASP A 1 179 ? 10.518 -33.432 -55.819 1.00 41.81 129 ASP A CA 1
ATOM 884 C C . ASP A 1 179 ? 10.681 -32.708 -57.160 1.00 43.53 129 ASP A C 1
ATOM 885 O O . ASP A 1 179 ? 11.707 -32.780 -57.778 1.00 44.43 129 ASP A O 1
ATOM 890 N N . ARG A 1 180 ? 9.729 -31.857 -57.509 1.00 39.47 130 ARG A N 1
ATOM 891 C CA . ARG A 1 180 ? 9.789 -30.996 -58.680 1.00 36.86 130 ARG A CA 1
ATOM 892 C C . ARG A 1 180 ? 10.972 -30.058 -58.867 1.00 39.70 130 ARG A C 1
ATOM 893 O O . ARG A 1 180 ? 11.187 -29.568 -59.939 1.00 35.90 130 ARG A O 1
ATOM 901 N N . PHE A 1 181 ? 11.696 -29.815 -57.806 1.00 40.17 131 PHE A N 1
ATOM 902 C CA . PHE A 1 181 ? 12.915 -29.073 -57.933 1.00 42.15 131 PHE A CA 1
ATOM 903 C C . PHE A 1 181 ? 14.141 -29.982 -57.986 1.00 47.19 131 PHE A C 1
ATOM 904 O O . PHE A 1 181 ? 15.246 -29.499 -58.072 1.00 46.21 131 PHE A O 1
ATOM 912 N N . ARG A 1 182 ? 13.895 -31.283 -57.973 1.00 45.02 132 ARG A N 1
ATOM 913 C CA . ARG A 1 182 ? 14.949 -32.291 -58.037 1.00 57.00 132 ARG A CA 1
ATOM 914 C C . ARG A 1 182 ? 15.036 -32.997 -59.412 1.00 58.74 132 ARG A C 1
ATOM 915 O O . ARG A 1 182 ? 14.079 -33.563 -59.879 1.00 52.47 132 ARG A O 1
ATOM 923 N N . GLY A 1 183 ? 16.213 -32.979 -60.024 1.00 59.59 133 GLY A N 1
ATOM 924 C CA . GLY A 1 183 ? 16.560 -33.894 -61.100 1.00 64.53 133 GLY A CA 1
ATOM 925 C C . GLY A 1 183 ? 16.895 -35.314 -60.681 1.00 69.66 133 GLY A C 1
ATOM 926 O O . GLY A 1 183 ? 16.784 -35.685 -59.521 1.00 69.96 133 GLY A O 1
ATOM 927 N N . GLU A 1 184 ? 17.287 -36.146 -61.627 1.00 73.09 134 GLU A N 1
ATOM 928 C CA . GLU A 1 184 ? 17.193 -37.554 -61.378 1.00 76.27 134 GLU A CA 1
ATOM 929 C C . GLU A 1 184 ? 18.461 -38.232 -60.897 1.00 73.57 134 GLU A C 1
ATOM 930 O O . GLU A 1 184 ? 18.421 -39.415 -60.618 1.00 71.82 134 GLU A O 1
ATOM 936 N N . ASP A 1 185 ? 19.565 -37.497 -60.827 1.00 72.75 135 ASP A N 1
ATOM 937 C CA . ASP A 1 185 ? 20.063 -36.945 -59.580 1.00 72.92 135 ASP A CA 1
ATOM 938 C C . ASP A 1 185 ? 21.121 -35.875 -59.598 1.00 72.23 135 ASP A C 1
ATOM 939 O O . ASP A 1 185 ? 22.037 -35.878 -60.381 1.00 73.05 135 ASP A O 1
ATOM 944 N N . GLY A 1 186 ? 20.964 -34.949 -58.680 1.00 77.14 136 GLY A N 1
ATOM 945 C CA . GLY A 1 186 ? 21.880 -34.784 -57.571 1.00 77.53 136 GLY A CA 1
ATOM 946 C C . GLY A 1 186 ? 21.320 -34.076 -56.372 1.00 69.57 136 GLY A C 1
ATOM 947 O O . GLY A 1 186 ? 21.774 -33.035 -55.993 1.00 68.99 136 GLY A O 1
ATOM 948 N N . ARG A 1 187 ? 20.298 -34.657 -55.798 1.00 69.26 137 ARG A N 1
ATOM 949 C CA . ARG A 1 187 ? 18.977 -34.332 -56.186 1.00 64.79 137 ARG A CA 1
ATOM 950 C C . ARG A 1 187 ? 18.627 -32.901 -56.591 1.00 62.92 137 ARG A C 1
ATOM 951 O O . ARG A 1 187 ? 18.066 -32.702 -57.626 1.00 61.29 137 ARG A O 1
ATOM 959 N N . PHE A 1 188 ? 18.971 -31.900 -55.801 1.00 59.50 138 PHE A N 1
ATOM 960 C CA . PHE A 1 188 ? 18.458 -30.542 -56.059 1.00 55.91 138 PHE A CA 1
ATOM 961 C C . PHE A 1 188 ? 19.103 -29.922 -57.299 1.00 53.69 138 PHE A C 1
ATOM 962 O O . PHE A 1 188 ? 20.289 -29.963 -57.471 1.00 51.86 138 PHE A O 1
ATOM 970 N N . LYS A 1 189 ? 18.257 -29.355 -58.146 1.00 54.30 139 LYS A N 1
ATOM 971 C CA . LYS A 1 189 ? 18.618 -28.844 -59.466 1.00 58.94 139 LYS A CA 1
ATOM 972 C C . LYS A 1 189 ? 19.541 -27.657 -59.421 1.00 55.83 139 LYS A C 1
ATOM 973 O O . LYS A 1 189 ? 19.254 -26.703 -58.755 1.00 61.07 139 LYS A O 1
ATOM 979 N N . GLU A 1 190 ? 20.615 -27.704 -60.180 1.00 48.33 140 GLU A N 1
ATOM 980 C CA . GLU A 1 190 ? 21.561 -26.628 -60.193 1.00 49.92 140 GLU A CA 1
ATOM 981 C C . GLU A 1 190 ? 21.068 -25.359 -60.857 1.00 53.09 140 GLU A C 1
ATOM 982 O O . GLU A 1 190 ? 21.641 -24.331 -60.702 1.00 53.67 140 GLU A O 1
ATOM 988 N N . SER A 1 191 ? 20.017 -25.443 -61.638 1.00 54.06 141 SER A N 1
ATOM 989 C CA . SER A 1 191 ? 19.392 -24.277 -62.210 1.00 54.93 141 SER A CA 1
ATOM 990 C C . SER A 1 191 ? 18.633 -23.388 -61.224 1.00 57.56 141 SER A C 1
ATOM 991 O O . SER A 1 191 ? 18.401 -22.240 -61.511 1.00 55.65 141 SER A O 1
ATOM 994 N N . LEU A 1 192 ? 18.255 -23.954 -60.084 1.00 54.68 142 LEU A N 1
ATOM 995 C CA . LEU A 1 192 ? 17.809 -23.202 -58.933 1.00 49.83 142 LEU A CA 1
ATOM 996 C C . LEU A 1 192 ? 18.942 -22.380 -58.396 1.00 53.70 142 LEU A C 1
ATOM 997 O O . LEU A 1 192 ? 19.358 -22.556 -57.286 1.00 58.35 142 LEU A O 1
ATOM 1002 N N . ALA A 1 193 ? 19.464 -21.466 -59.189 1.00 56.05 143 ALA A N 1
ATOM 1003 C CA . ALA A 1 193 ? 20.436 -20.530 -58.653 1.00 50.34 143 ALA A CA 1
ATOM 1004 C C . ALA A 1 193 ? 20.376 -19.170 -59.228 1.00 53.33 143 ALA A C 1
ATOM 1005 O O . ALA A 1 193 ? 21.119 -18.302 -58.823 1.00 54.90 143 ALA A O 1
ATOM 1007 N N . LYS A 1 194 ? 19.473 -18.975 -60.165 1.00 56.76 144 LYS A N 1
ATOM 1008 C CA . LYS A 1 194 ? 19.051 -17.671 -60.554 1.00 60.32 144 LYS A CA 1
ATOM 1009 C C . LYS A 1 194 ? 18.025 -17.299 -59.532 1.00 54.08 144 LYS A C 1
ATOM 1010 O O . LYS A 1 194 ? 17.671 -16.160 -59.349 1.00 52.96 144 LYS A O 1
ATOM 1016 N N . ASP A 1 195 ? 17.551 -18.302 -58.843 1.00 54.09 145 ASP A N 1
ATOM 1017 C CA . ASP A 1 195 ? 16.481 -18.085 -57.882 1.00 48.84 145 ASP A CA 1
ATOM 1018 C C . ASP A 1 195 ? 17.058 -17.884 -56.475 1.00 41.97 145 ASP A C 1
ATOM 1019 O O . ASP A 1 195 ? 17.018 -18.791 -55.631 1.00 36.22 145 ASP A O 1
ATOM 1024 N N . VAL A 1 196 ? 17.597 -16.687 -56.244 1.00 34.20 146 VAL A N 1
ATOM 1025 C CA . VAL A 1 196 ? 18.231 -16.336 -54.978 1.00 39.36 146 VAL A CA 1
ATOM 1026 C C . VAL A 1 196 ? 17.206 -16.226 -53.856 1.00 38.78 146 VAL A C 1
ATOM 1027 O O . VAL A 1 196 ? 17.405 -16.740 -52.747 1.00 35.25 146 VAL A O 1
ATOM 1031 N N . ARG A 1 197 ? 16.099 -15.559 -54.155 1.00 35.72 147 ARG A N 1
ATOM 1032 C CA . ARG A 1 197 ? 15.006 -15.437 -53.201 1.00 35.82 147 ARG A CA 1
ATOM 1033 C C . ARG A 1 197 ? 14.416 -16.812 -52.876 1.00 31.45 147 ARG A C 1
ATOM 1034 O O . ARG A 1 197 ? 14.181 -17.126 -51.713 1.00 28.67 147 ARG A O 1
ATOM 1042 N N . GLY A 1 198 ? 14.205 -17.636 -53.899 1.00 32.92 148 GLY A N 1
ATOM 1043 C CA . GLY A 1 198 ? 13.671 -18.975 -53.700 1.00 27.68 148 GLY A CA 1
ATOM 1044 C C . GLY A 1 198 ? 14.551 -19.842 -52.812 1.00 30.15 148 GLY A C 1
ATOM 1045 O O . GLY A 1 198 ? 14.067 -20.597 -51.962 1.00 27.31 148 GLY A O 1
ATOM 1046 N N . MET A 1 199 ? 15.856 -19.726 -53.015 1.00 28.21 149 MET A N 1
ATOM 1047 C CA . MET A 1 199 ? 16.829 -20.530 -52.292 1.00 33.45 149 MET A CA 1
ATOM 1048 C C . MET A 1 199 ? 16.950 -20.078 -50.834 1.00 31.46 149 MET A C 1
ATOM 1049 O O . MET A 1 199 ? 17.182 -20.902 -49.947 1.00 26.83 149 MET A O 1
ATOM 1054 N N . LEU A 1 200 ? 16.773 -18.778 -50.592 1.00 27.70 150 LEU A N 1
ATOM 1055 C CA . LEU A 1 200 ? 16.722 -18.261 -49.227 1.00 26.67 150 LEU A CA 1
ATOM 1056 C C . LEU A 1 200 ? 15.605 -18.944 -48.430 1.00 29.58 150 LEU A C 1
ATOM 1057 O O . LEU A 1 200 ? 15.844 -19.483 -47.346 1.00 31.08 150 LEU A O 1
ATOM 1062 N N . GLN A 1 201 ? 14.397 -18.946 -48.988 1.00 22.11 151 GLN A N 1
ATOM 1063 C CA . GLN A 1 201 ? 13.262 -19.587 -48.334 1.00 26.75 151 GLN A CA 1
ATOM 1064 C C . GLN A 1 201 ? 13.436 -21.111 -48.211 1.00 27.63 151 GLN A C 1
ATOM 1065 O O . GLN A 1 201 ? 13.012 -21.721 -47.222 1.00 26.45 151 GLN A O 1
ATOM 1071 N N . LEU A 1 202 ? 14.066 -21.722 -49.209 1.00 29.53 152 LEU A N 1
ATOM 1072 C CA . LEU A 1 202 ? 14.373 -23.148 -49.162 1.00 26.21 152 LEU A CA 1
ATOM 1073 C C . LEU A 1 202 ? 15.308 -23.443 -47.987 1.00 25.61 152 LEU A C 1
ATOM 1074 O O . LEU A 1 202 ? 15.092 -24.388 -47.217 1.00 26.41 152 LEU A O 1
ATOM 1079 N N . PHE A 1 203 ? 16.353 -22.632 -47.861 1.00 20.31 153 PHE A N 1
ATOM 1080 C CA . PHE A 1 203 ? 17.238 -22.740 -46.721 1.00 27.40 153 PHE A CA 1
ATOM 1081 C C . PHE A 1 203 ? 16.427 -22.636 -45.437 1.00 30.77 153 PHE A C 1
ATOM 1082 O O . PHE A 1 203 ? 16.574 -23.460 -44.525 1.00 25.59 153 PHE A O 1
ATOM 1090 N N . GLU A 1 204 ? 15.565 -21.626 -45.377 1.00 21.37 154 GLU A N 1
ATOM 1091 C CA . GLU A 1 204 ? 14.845 -21.346 -44.159 1.00 18.90 154 GLU A CA 1
ATOM 1092 C C . GLU A 1 204 ? 13.998 -22.549 -43.760 1.00 26.82 154 GLU A C 1
ATOM 1093 O O . GLU A 1 204 ? 14.005 -22.955 -42.594 1.00 19.77 154 GLU A O 1
ATOM 1099 N N . VAL A 1 205 ? 13.302 -23.150 -44.722 1.00 23.64 155 VAL A N 1
ATOM 1100 C CA . VAL A 1 205 ? 12.366 -24.212 -44.376 1.00 23.59 155 VAL A CA 1
ATOM 1101 C C . VAL A 1 205 ? 13.084 -25.544 -44.179 1.00 23.58 155 VAL A C 1
ATOM 1102 O O . VAL A 1 205 ? 12.503 -26.496 -43.647 1.00 25.34 155 VAL A O 1
ATOM 1106 N N . ALA A 1 206 ? 14.350 -25.601 -44.571 1.00 19.88 156 ALA A N 1
ATOM 1107 C CA . ALA A 1 206 ? 15.185 -26.753 -44.256 1.00 29.62 156 ALA A CA 1
ATOM 1108 C C . ALA A 1 206 ? 15.367 -26.937 -42.739 1.00 32.39 156 ALA A C 1
ATOM 1109 O O . ALA A 1 206 ? 15.918 -27.942 -42.301 1.00 32.67 156 ALA A O 1
ATOM 1111 N N . HIS A 1 207 ? 14.888 -25.982 -41.939 1.00 29.75 157 HIS A N 1
ATOM 1112 C CA . HIS A 1 207 ? 14.973 -26.094 -40.484 1.00 22.80 157 HIS A CA 1
ATOM 1113 C C . HIS A 1 207 ? 13.628 -26.500 -39.913 1.00 31.11 157 HIS A C 1
ATOM 1114 O O . HIS A 1 207 ? 13.401 -26.398 -38.699 1.00 24.69 157 HIS A O 1
ATOM 1121 N N . LEU A 1 208 ? 12.737 -26.963 -40.792 1.00 23.22 158 LEU A N 1
ATOM 1122 C CA . LEU A 1 208 ? 11.404 -27.345 -40.355 1.00 23.69 158 LEU A CA 1
ATOM 1123 C C . LEU A 1 208 ? 11.172 -28.843 -40.570 1.00 29.96 158 LEU A C 1
ATOM 1124 O O . LEU A 1 208 ? 10.029 -29.298 -40.702 1.00 29.32 158 LEU A O 1
ATOM 1129 N N . GLY A 1 209 ? 12.256 -29.610 -40.580 1.00 29.70 159 GLY A N 1
ATOM 1130 C CA . GLY A 1 209 ? 12.168 -31.040 -40.831 1.00 29.08 159 GLY A CA 1
ATOM 1131 C C . GLY A 1 209 ? 11.697 -31.905 -39.676 1.00 34.15 159 GLY A C 1
ATOM 1132 O O . GLY A 1 209 ? 11.755 -31.527 -38.502 1.00 33.04 159 GLY A O 1
ATOM 1133 N N . THR A 1 210 ? 11.214 -33.076 -40.057 1.00 30.39 160 THR A N 1
ATOM 1134 C CA . THR A 1 210 ? 10.822 -34.177 -39.192 1.00 28.63 160 THR A CA 1
ATOM 1135 C C . THR A 1 210 ? 12.007 -35.155 -39.087 1.00 33.72 160 THR A C 1
ATOM 1136 O O . THR A 1 210 ? 12.892 -35.108 -39.941 1.00 30.45 160 THR A O 1
ATOM 1140 N N . PRO A 1 211 ? 12.061 -36.010 -38.034 1.00 33.40 161 PRO A N 1
ATOM 1141 C CA . PRO A 1 211 ? 13.227 -36.904 -37.909 1.00 32.79 161 PRO A CA 1
ATOM 1142 C C . PRO A 1 211 ? 13.537 -37.750 -39.157 1.00 38.13 161 PRO A C 1
ATOM 1143 O O . PRO A 1 211 ? 14.709 -37.996 -39.448 1.00 36.28 161 PRO A O 1
ATOM 1147 N N . SER A 1 212 ? 12.515 -38.182 -39.876 1.00 35.33 162 SER A N 1
ATOM 1148 C CA . SER A 1 212 ? 12.675 -39.079 -41.015 1.00 38.43 162 SER A CA 1
ATOM 1149 C C . SER A 1 212 ? 13.054 -38.361 -42.274 1.00 36.90 162 SER A C 1
ATOM 1150 O O . SER A 1 212 ? 13.574 -38.950 -43.170 1.00 42.95 162 SER A O 1
ATOM 1153 N N . GLU A 1 213 ? 12.794 -37.067 -42.312 1.00 40.05 163 GLU A N 1
ATOM 1154 C CA . GLU A 1 213 ? 12.977 -36.257 -43.491 1.00 40.92 163 GLU A CA 1
ATOM 1155 C C . GLU A 1 213 ? 14.426 -35.937 -43.779 1.00 42.34 163 GLU A C 1
ATOM 1156 O O . GLU A 1 213 ? 14.850 -34.835 -43.658 1.00 35.33 163 GLU A O 1
ATOM 1162 N N . ASP A 1 214 ? 15.153 -36.923 -44.289 1.00 43.06 164 ASP A N 1
ATOM 1163 C CA . ASP A 1 214 ? 16.523 -36.743 -44.718 1.00 42.96 164 ASP A CA 1
ATOM 1164 C C . ASP A 1 214 ? 16.734 -35.649 -45.756 1.00 40.28 164 ASP A C 1
ATOM 1165 O O . ASP A 1 214 ? 17.732 -35.020 -45.748 1.00 36.75 164 ASP A O 1
ATOM 1170 N N . ILE A 1 215 ? 15.788 -35.420 -46.647 1.00 42.42 165 ILE A N 1
ATOM 1171 C CA . ILE A 1 215 ? 15.934 -34.411 -47.667 1.00 45.17 165 ILE A CA 1
ATOM 1172 C C . ILE A 1 215 ? 16.171 -32.978 -47.180 1.00 50.02 165 ILE A C 1
ATOM 1173 O O . ILE A 1 215 ? 16.864 -32.223 -47.821 1.00 51.82 165 ILE A O 1
ATOM 1178 N N . MET A 1 216 ? 15.616 -32.615 -46.037 1.00 44.30 166 MET A N 1
ATOM 1179 C CA . MET A 1 216 ? 15.798 -31.270 -45.531 1.00 42.03 166 MET A CA 1
ATOM 1180 C C . MET A 1 216 ? 17.250 -30.925 -45.313 1.00 39.69 166 MET A C 1
ATOM 1181 O O . MET A 1 216 ? 17.694 -29.853 -45.647 1.00 35.57 166 MET A O 1
ATOM 1186 N N . ASP A 1 217 ? 17.980 -31.849 -44.730 1.00 40.92 167 ASP A N 1
ATOM 1187 C CA . ASP A 1 217 ? 19.406 -31.679 -44.594 1.00 43.41 167 ASP A CA 1
ATOM 1188 C C . ASP A 1 217 ? 20.130 -31.552 -45.926 1.00 44.60 167 ASP A C 1
ATOM 1189 O O . ASP A 1 217 ? 21.028 -30.752 -46.028 1.00 36.58 167 ASP A O 1
ATOM 1194 N N . GLU A 1 218 ? 19.699 -32.302 -46.943 1.00 41.93 168 GLU A N 1
ATOM 1195 C CA . GLU A 1 218 ? 20.169 -32.099 -48.310 1.00 42.20 168 GLU A CA 1
ATOM 1196 C C . GLU A 1 218 ? 19.841 -30.704 -48.811 1.00 42.91 168 GLU A C 1
ATOM 1197 O O . GLU A 1 218 ? 20.675 -30.051 -49.396 1.00 40.45 168 GLU A O 1
ATOM 1203 N N . ALA A 1 219 ? 18.623 -30.260 -48.570 1.00 35.94 169 ALA A N 1
ATOM 1204 C CA . ALA A 1 219 ? 18.213 -28.912 -48.945 1.00 40.64 169 ALA A CA 1
ATOM 1205 C C . ALA A 1 219 ? 18.940 -27.778 -48.239 1.00 39.67 169 ALA A C 1
ATOM 1206 O O . ALA A 1 219 ? 19.375 -26.854 -48.882 1.00 34.90 169 ALA A O 1
ATOM 1208 N N . SER A 1 220 ? 19.085 -27.886 -46.928 1.00 31.37 170 SER A N 1
ATOM 1209 C CA . SER A 1 220 ? 19.890 -26.946 -46.188 1.00 38.14 170 SER A CA 1
ATOM 1210 C C . SER A 1 220 ? 21.267 -26.713 -46.790 1.00 35.22 170 SER A C 1
ATOM 1211 O O . SER A 1 220 ? 21.656 -25.612 -46.975 1.00 37.40 170 SER A O 1
ATOM 1214 N N . SER A 1 221 ? 21.974 -27.776 -47.098 1.00 38.16 171 SER A N 1
ATOM 1215 C CA . SER A 1 221 ? 23.321 -27.683 -47.658 1.00 39.16 171 SER A CA 1
ATOM 1216 C C . SER A 1 221 ? 23.360 -27.115 -49.049 1.00 36.35 171 SER A C 1
ATOM 1217 O O . SER A 1 221 ? 24.160 -26.264 -49.354 1.00 35.83 171 SER A O 1
ATOM 1220 N N . PHE A 1 222 ? 22.485 -27.624 -49.891 1.00 34.47 172 PHE A N 1
ATOM 1221 C CA . PHE A 1 222 ? 22.287 -27.073 -51.195 1.00 36.43 172 PHE A CA 1
ATOM 1222 C C . PHE A 1 222 ? 22.103 -25.568 -51.162 1.00 43.80 172 PHE A C 1
ATOM 1223 O O . PHE A 1 222 ? 22.869 -24.849 -51.774 1.00 36.78 172 PHE A O 1
ATOM 1231 N N . ALA A 1 223 ? 21.109 -25.101 -50.416 1.00 35.34 173 ALA A N 1
ATOM 1232 C CA . ALA A 1 223 ? 20.838 -23.685 -50.372 1.00 36.23 173 ALA A CA 1
ATOM 1233 C C . ALA A 1 223 ? 22.022 -22.883 -49.880 1.00 34.43 173 ALA A C 1
ATOM 1234 O O . ALA A 1 223 ? 22.384 -21.936 -50.462 1.00 30.53 173 ALA A O 1
ATOM 1236 N N . GLN A 1 224 ? 22.597 -23.289 -48.770 1.00 36.86 174 GLN A N 1
ATOM 1237 C CA . GLN A 1 224 ? 23.688 -22.568 -48.115 1.00 39.17 174 GLN A CA 1
ATOM 1238 C C . GLN A 1 224 ? 24.888 -22.390 -49.044 1.00 40.65 174 GLN A C 1
ATOM 1239 O O . GLN A 1 224 ? 25.396 -21.278 -49.213 1.00 40.36 174 GLN A O 1
ATOM 1245 N N . ASN A 1 225 ? 25.323 -23.497 -49.640 1.00 34.86 175 ASN A N 1
ATOM 1246 C CA . ASN A 1 225 ? 26.441 -23.490 -50.564 1.00 41.64 175 ASN A CA 1
ATOM 1247 C C . ASN A 1 225 ? 26.238 -22.478 -51.684 1.00 43.29 175 ASN A C 1
ATOM 1248 O O . ASN A 1 225 ? 27.102 -21.635 -51.925 1.00 45.72 175 ASN A O 1
ATOM 1253 N N . HIS A 1 226 ? 25.095 -22.554 -52.362 1.00 39.85 176 HIS A N 1
ATOM 1254 C CA . HIS A 1 226 ? 24.856 -21.692 -53.508 1.00 42.31 176 HIS A CA 1
ATOM 1255 C C . HIS A 1 226 ? 24.643 -20.247 -53.084 1.00 44.99 176 HIS A C 1
ATOM 1256 O O . HIS A 1 226 ? 25.063 -19.333 -53.795 1.00 44.94 176 HIS A O 1
ATOM 1263 N N . LEU A 1 227 ? 24.006 -20.037 -51.932 1.00 42.48 177 LEU A N 1
ATOM 1264 C CA . LEU A 1 227 ? 23.838 -18.686 -51.409 1.00 41.17 177 LEU A CA 1
ATOM 1265 C C . LEU A 1 227 ? 25.197 -18.116 -51.005 1.00 41.48 177 LEU A C 1
ATOM 1266 O O . LEU A 1 227 ? 25.481 -16.950 -51.280 1.00 46.09 177 LEU A O 1
ATOM 1271 N N . ASP A 1 228 ? 26.028 -18.932 -50.353 1.00 41.31 178 ASP A N 1
ATOM 1272 C CA . ASP A 1 228 ? 27.400 -18.528 -50.019 1.00 48.43 178 ASP A CA 1
ATOM 1273 C C . ASP A 1 228 ? 28.180 -18.087 -51.260 1.00 45.32 178 ASP A C 1
ATOM 1274 O O . ASP A 1 228 ? 28.938 -17.120 -51.212 1.00 46.36 178 ASP A O 1
ATOM 1279 N N . SER A 1 229 ? 27.985 -18.800 -52.367 1.00 41.79 179 SER A N 1
ATOM 1280 C CA . SER A 1 229 ? 28.643 -18.470 -53.624 1.00 49.19 179 SER A CA 1
ATOM 1281 C C . SER A 1 229 ? 28.096 -17.176 -54.211 1.00 52.27 179 SER A C 1
ATOM 1282 O O . SER A 1 229 ? 28.849 -16.378 -54.776 1.00 52.51 179 SER A O 1
ATOM 1285 N N . TRP A 1 230 ? 26.785 -16.977 -54.085 1.00 46.18 180 TRP A N 1
ATOM 1286 C CA . TRP A 1 230 ? 26.155 -15.744 -54.549 1.00 45.47 180 TRP A CA 1
ATOM 1287 C C . TRP A 1 230 ? 26.675 -14.547 -53.751 1.00 51.26 180 TRP A C 1
ATOM 1288 O O . TRP A 1 230 ? 27.006 -13.510 -54.325 1.00 51.93 180 TRP A O 1
ATOM 1299 N N . ILE A 1 231 ? 26.760 -14.708 -52.447 1.00 50.14 181 ILE A N 1
ATOM 1300 C CA . ILE A 1 231 ? 27.259 -13.664 -51.586 1.00 51.19 181 ILE A CA 1
ATOM 1301 C C . ILE A 1 231 ? 28.666 -13.259 -51.962 1.00 56.26 181 ILE A C 1
ATOM 1302 O O . ILE A 1 231 ? 29.088 -12.169 -51.671 1.00 59.77 181 ILE A O 1
ATOM 1307 N N . GLY A 1 232 ? 29.393 -14.157 -52.598 1.00 59.77 182 GLY A N 1
ATOM 1308 C CA . GLY A 1 232 ? 30.814 -13.979 -52.804 1.00 63.75 182 GLY A CA 1
ATOM 1309 C C . GLY A 1 232 ? 31.284 -13.410 -54.119 1.00 63.71 182 GLY A C 1
ATOM 1310 O O . GLY A 1 232 ? 32.434 -13.542 -54.471 1.00 67.31 182 GLY A O 1
ATOM 1311 N N . GLY A 1 233 ? 30.406 -12.738 -54.838 1.00 67.11 183 GLY A N 1
ATOM 1312 C CA . GLY A 1 233 ? 30.377 -11.302 -54.798 1.00 66.08 183 GLY A CA 1
ATOM 1313 C C . GLY A 1 233 ? 29.938 -10.573 -56.034 1.00 65.02 183 GLY A C 1
ATOM 1314 O O . GLY A 1 233 ? 29.690 -9.384 -55.964 1.00 71.58 183 GLY A O 1
ATOM 1315 N N . ASN A 1 234 ? 29.830 -11.264 -57.149 1.00 60.57 184 ASN A N 1
ATOM 1316 C CA . ASN A 1 234 ? 29.753 -10.620 -58.447 1.00 69.41 184 ASN A CA 1
ATOM 1317 C C . ASN A 1 234 ? 28.603 -9.634 -58.574 1.00 70.92 184 ASN A C 1
ATOM 1318 O O . ASN A 1 234 ? 28.797 -8.423 -58.721 1.00 65.75 184 ASN A O 1
ATOM 1323 N N . VAL A 1 235 ? 27.419 -10.224 -58.546 1.00 69.62 185 VAL A N 1
ATOM 1324 C CA . VAL A 1 235 ? 26.138 -9.544 -58.576 1.00 64.76 185 VAL A CA 1
ATOM 1325 C C . VAL A 1 235 ? 25.607 -9.240 -57.214 1.00 64.85 185 VAL A C 1
ATOM 1326 O O . VAL A 1 235 ? 24.581 -8.616 -57.142 1.00 64.06 185 VAL A O 1
ATOM 1330 N N . SER A 1 236 ? 26.255 -9.743 -56.165 1.00 61.90 186 SER A N 1
ATOM 1331 C CA . SER A 1 236 ? 25.721 -9.708 -54.819 1.00 56.44 186 SER A CA 1
ATOM 1332 C C . SER A 1 236 ? 25.440 -8.280 -54.493 1.00 59.93 186 SER A C 1
ATOM 1333 O O . SER A 1 236 ? 24.318 -7.939 -54.190 1.00 58.59 186 SER A O 1
ATOM 1336 N N . GLY A 1 237 ? 26.461 -7.455 -54.639 1.00 55.23 187 GLY A N 1
ATOM 1337 C CA . GLY A 1 237 ? 26.409 -6.037 -54.371 1.00 50.46 187 GLY A CA 1
ATOM 1338 C C . GLY A 1 237 ? 25.275 -5.235 -54.956 1.00 47.55 187 GLY A C 1
ATOM 1339 O O . GLY A 1 237 ? 24.829 -4.325 -54.347 1.00 52.24 187 GLY A O 1
ATOM 1340 N N . ALA A 1 238 ? 24.828 -5.553 -56.148 1.00 46.79 188 ALA A N 1
ATOM 1341 C CA . ALA A 1 238 ? 23.780 -4.787 -56.791 1.00 50.75 188 ALA A CA 1
ATOM 1342 C C . ALA A 1 238 ? 22.454 -4.640 -55.997 1.00 52.42 188 ALA A C 1
ATOM 1343 O O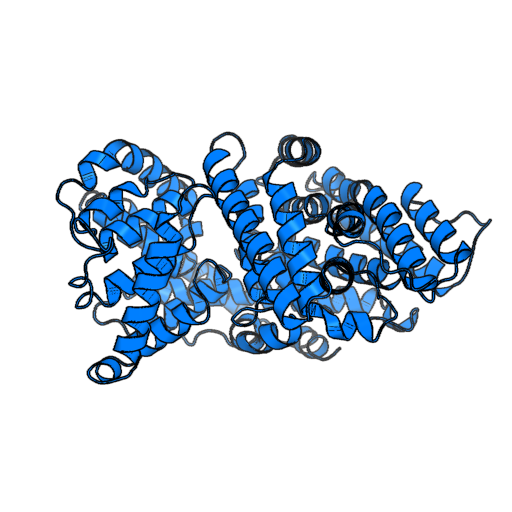 . ALA A 1 238 ? 21.660 -3.779 -56.283 1.00 51.29 188 ALA A O 1
ATOM 1345 N N . THR A 1 239 ? 22.232 -5.508 -55.021 1.00 53.07 189 THR A N 1
ATOM 1346 C CA . THR A 1 239 ? 21.083 -5.451 -54.151 1.00 43.71 189 THR A CA 1
ATOM 1347 C C . THR A 1 239 ? 21.512 -5.630 -52.713 1.00 38.90 189 THR A C 1
ATOM 1348 O O . THR A 1 239 ? 21.380 -6.681 -52.162 1.00 40.06 189 THR A O 1
ATOM 1352 N N . PRO A 1 240 ? 22.041 -4.582 -52.127 1.00 38.68 190 PRO A N 1
ATOM 1353 C CA . PRO A 1 240 ? 22.575 -4.619 -50.768 1.00 40.81 190 PRO A CA 1
ATOM 1354 C C . PRO A 1 240 ? 21.596 -5.143 -49.711 1.00 40.81 190 PRO A C 1
ATOM 1355 O O . PRO A 1 240 ? 21.969 -5.992 -48.944 1.00 37.01 190 PRO A O 1
ATOM 1359 N N . HIS A 1 241 ? 20.376 -4.618 -49.700 1.00 40.44 191 HIS A N 1
ATOM 1360 C CA . HIS A 1 241 ? 19.414 -4.904 -48.670 1.00 33.67 191 HIS A CA 1
ATOM 1361 C C . HIS A 1 241 ? 19.076 -6.350 -48.735 1.00 33.08 191 HIS A C 1
ATOM 1362 O O . HIS A 1 241 ? 18.894 -6.988 -47.744 1.00 31.60 191 HIS A O 1
ATOM 1369 N N . LEU A 1 242 ? 19.040 -6.883 -49.924 1.00 28.44 192 LEU A N 1
ATOM 1370 C CA . LEU A 1 242 ? 18.745 -8.300 -50.059 1.00 32.08 192 LEU A CA 1
ATOM 1371 C C . LEU A 1 242 ? 19.943 -9.118 -49.598 1.00 35.23 192 LEU A C 1
ATOM 1372 O O . LEU A 1 242 ? 19.805 -10.138 -48.914 1.00 31.56 192 LEU A O 1
ATOM 1377 N N . LEU A 1 243 ? 21.124 -8.655 -49.985 1.00 37.87 193 LEU A N 1
ATOM 1378 C CA . LEU A 1 243 ? 22.359 -9.306 -49.591 1.00 35.83 193 LEU A CA 1
ATOM 1379 C C . LEU A 1 243 ? 22.440 -9.406 -48.074 1.00 30.10 193 LEU A C 1
ATOM 1380 O O . LEU A 1 243 ? 22.598 -10.503 -47.526 1.00 30.57 193 LEU A O 1
ATOM 1385 N N . LYS A 1 244 ? 22.289 -8.267 -47.397 1.00 35.03 194 LYS A N 1
ATOM 1386 C CA . LYS A 1 244 ? 22.297 -8.219 -45.926 1.00 32.95 194 LYS A CA 1
ATOM 1387 C C . LYS A 1 244 ? 21.304 -9.176 -45.263 1.00 32.55 194 LYS A C 1
ATOM 1388 O O . LYS A 1 244 ? 21.627 -9.821 -44.256 1.00 32.59 194 LYS A O 1
ATOM 1394 N N . HIS A 1 245 ? 20.095 -9.247 -45.820 1.00 26.86 195 HIS A N 1
ATOM 1395 C CA . HIS A 1 245 ? 19.051 -10.111 -45.275 1.00 28.73 195 HIS A CA 1
ATOM 1396 C C . HIS A 1 245 ? 19.472 -11.578 -45.400 1.00 27.54 195 HIS A C 1
ATOM 1397 O O . HIS A 1 245 ? 19.271 -12.383 -44.482 1.00 22.83 195 HIS A O 1
ATOM 1404 N N . ILE A 1 246 ? 20.087 -11.919 -46.526 1.00 27.45 196 ILE A N 1
ATOM 1405 C CA . ILE A 1 246 ? 20.508 -13.290 -46.737 1.00 27.58 196 ILE A CA 1
ATOM 1406 C C . ILE A 1 246 ? 21.688 -13.620 -45.845 1.00 23.78 196 ILE A C 1
ATOM 1407 O O . ILE A 1 246 ? 21.773 -14.729 -45.302 1.00 28.50 196 ILE A O 1
ATOM 1412 N N . GLN A 1 247 ? 22.591 -12.654 -45.680 1.00 26.37 197 GLN A N 1
ATOM 1413 C CA . GLN A 1 247 ? 23.654 -12.778 -44.683 1.00 30.92 197 GLN A CA 1
ATOM 1414 C C . GLN A 1 247 ? 23.061 -13.034 -43.289 1.00 30.96 197 GLN A C 1
ATOM 1415 O O . GLN A 1 247 ? 23.472 -13.983 -42.598 1.00 28.74 197 GLN A O 1
ATOM 1421 N N . ASN A 1 248 ? 22.074 -12.233 -42.881 1.00 27.06 198 ASN A N 1
ATOM 1422 C CA . ASN A 1 248 ? 21.473 -12.450 -41.560 1.00 22.13 198 ASN A CA 1
ATOM 1423 C C . ASN A 1 248 ? 20.854 -13.845 -41.429 1.00 21.17 198 ASN A C 1
ATOM 1424 O O . ASN A 1 248 ? 21.009 -14.493 -40.398 1.00 18.23 198 ASN A O 1
ATOM 1429 N N . SER A 1 249 ? 20.159 -14.307 -42.468 1.00 18.74 199 SER A N 1
ATOM 1430 C CA . SER A 1 249 ? 19.481 -15.605 -42.401 1.00 25.42 199 SER A CA 1
ATOM 1431 C C . SER A 1 249 ? 20.449 -16.783 -42.296 1.00 25.69 199 SER A C 1
ATOM 1432 O O . SER A 1 249 ? 20.219 -17.715 -41.520 1.00 25.06 199 SER A O 1
ATOM 1435 N N . LEU A 1 250 ? 21.524 -16.750 -43.075 1.00 27.97 200 LEU A N 1
ATOM 1436 C CA . LEU A 1 250 ? 22.491 -17.843 -43.038 1.00 30.46 200 LEU A CA 1
ATOM 1437 C C . LEU A 1 250 ? 23.199 -17.890 -41.684 1.00 29.28 200 LEU A C 1
ATOM 1438 O O . LEU A 1 250 ? 23.573 -18.963 -41.212 1.00 31.79 200 LEU A O 1
ATOM 1443 N N . TYR A 1 251 ? 23.387 -16.728 -41.063 1.00 25.31 201 TYR A N 1
ATOM 1444 C CA . TYR A 1 251 ? 24.011 -16.672 -39.745 1.00 28.32 201 TYR A CA 1
ATOM 1445 C C . TYR A 1 251 ? 23.028 -17.088 -38.644 1.00 29.30 201 TYR A C 1
ATOM 1446 O O . TYR A 1 251 ? 23.367 -17.881 -37.766 1.00 31.06 201 TYR A O 1
ATOM 1455 N N . ILE A 1 252 ? 21.808 -16.564 -38.693 1.00 27.92 202 ILE A N 1
ATOM 1456 C CA . ILE A 1 252 ? 20.770 -16.976 -37.757 1.00 24.94 202 ILE A CA 1
ATOM 1457 C C . ILE A 1 252 ? 19.470 -17.306 -38.484 1.00 25.75 202 ILE A C 1
ATOM 1458 O O . ILE A 1 252 ? 18.673 -16.412 -38.763 1.00 27.73 202 ILE A O 1
ATOM 1463 N N . PRO A 1 253 ? 19.253 -18.593 -38.791 1.00 22.65 203 PRO A N 1
ATOM 1464 C CA . PRO A 1 253 ? 18.019 -19.000 -39.482 1.00 22.85 203 PRO A CA 1
ATOM 1465 C C . PRO A 1 253 ? 16.788 -18.614 -38.683 1.00 23.50 203 PRO A C 1
ATOM 1466 O O . PRO A 1 253 ? 16.814 -18.636 -37.433 1.00 19.32 203 PRO A O 1
ATOM 1470 N N . ARG A 1 254 ? 15.733 -18.253 -39.402 1.00 15.37 204 ARG A N 1
ATOM 1471 C CA . ARG A 1 254 ? 14.492 -17.824 -38.777 1.00 17.98 204 ARG A CA 1
ATOM 1472 C C . ARG A 1 254 ? 14.043 -18.774 -37.667 1.00 20.11 204 ARG A C 1
ATOM 1473 O O . ARG A 1 254 ? 13.765 -18.352 -36.549 1.00 18.92 204 ARG A O 1
ATOM 1481 N N . TYR A 1 255 ? 14.026 -20.069 -37.952 1.00 15.49 205 TYR A N 1
ATOM 1482 C CA . TYR A 1 255 ? 13.540 -21.008 -36.962 1.00 19.86 205 TYR A CA 1
ATOM 1483 C C . TYR A 1 255 ? 14.661 -21.455 -36.015 1.00 18.34 205 TYR A C 1
ATOM 1484 O O . TYR A 1 255 ? 14.496 -22.395 -35.232 1.00 21.99 205 TYR A O 1
ATOM 1493 N N . CYS A 1 256 ? 15.785 -20.737 -36.069 1.00 16.70 206 CYS A N 1
ATOM 1494 C CA . CYS A 1 256 ? 16.816 -20.796 -35.024 1.00 27.35 206 CYS A CA 1
ATOM 1495 C C . CYS A 1 256 ? 16.862 -19.455 -34.278 1.00 23.97 206 CYS A C 1
ATOM 1496 O O . CYS A 1 256 ? 17.831 -19.144 -33.587 1.00 21.50 206 CYS A O 1
ATOM 1499 N N . ASN A 1 257 ? 15.793 -18.676 -34.431 1.00 19.61 207 ASN A N 1
ATOM 1500 C CA . ASN A 1 257 ? 15.691 -17.343 -33.857 1.00 19.67 207 ASN A CA 1
ATOM 1501 C C . ASN A 1 257 ? 14.309 -17.208 -33.215 1.00 18.07 207 ASN A C 1
ATOM 1502 O O . ASN A 1 257 ? 13.463 -18.081 -33.400 1.00 18.58 207 ASN A O 1
ATOM 1507 N N . ILE A 1 258 ? 14.072 -16.142 -32.455 1.00 17.64 208 ILE A N 1
ATOM 1508 C CA . ILE A 1 258 ? 12.778 -16.007 -31.792 1.00 14.20 208 ILE A CA 1
ATOM 1509 C C . ILE A 1 258 ? 11.926 -15.013 -32.563 1.00 13.37 208 ILE A C 1
ATOM 1510 O O . ILE A 1 258 ? 12.442 -14.152 -33.279 1.00 15.48 208 ILE A O 1
ATOM 1515 N N . GLU A 1 259 ? 10.616 -15.168 -32.431 1.00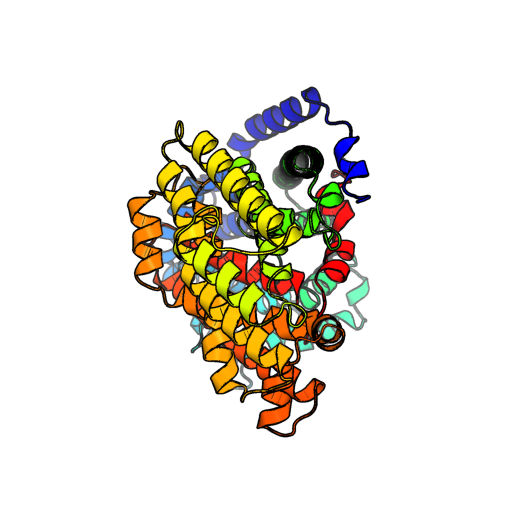 12.48 209 GLU A N 1
ATOM 1516 C CA . GLU A 1 259 ? 9.649 -14.498 -33.283 1.00 11.10 209 GLU A CA 1
ATOM 1517 C C . GLU A 1 259 ? 9.881 -13.006 -33.327 1.00 12.91 209 GLU A C 1
ATOM 1518 O O . GLU A 1 259 ? 9.934 -12.428 -34.419 1.00 11.35 209 GLU A O 1
ATOM 1524 N N . VAL A 1 260 ? 10.061 -12.377 -32.162 1.00 14.54 210 VAL A N 1
ATOM 1525 C CA . VAL A 1 260 ? 10.138 -10.915 -32.146 1.00 13.90 210 VAL A CA 1
ATOM 1526 C C . VAL A 1 260 ? 11.440 -10.373 -32.772 1.00 15.93 210 VAL A C 1
ATOM 1527 O O . VAL A 1 260 ? 11.451 -9.279 -33.343 1.00 13.58 210 VAL A O 1
ATOM 1531 N N . LEU A 1 261 ? 12.524 -11.139 -32.712 1.00 10.80 211 LEU A N 1
ATOM 1532 C CA . LEU A 1 261 ? 13.760 -10.674 -33.331 1.00 14.14 211 LEU A CA 1
ATOM 1533 C C . LEU A 1 261 ? 13.691 -10.888 -34.827 1.00 14.33 211 LEU A C 1
ATOM 1534 O O . LEU A 1 261 ? 14.233 -10.103 -35.603 1.00 14.99 211 LEU A O 1
ATOM 1539 N N . VAL A 1 262 ? 13.024 -11.960 -35.235 1.00 13.94 212 VAL A N 1
ATOM 1540 C CA . VAL A 1 262 ? 12.754 -12.191 -36.651 1.00 13.13 212 VAL A CA 1
ATOM 1541 C C . VAL A 1 262 ? 11.940 -10.999 -37.185 1.00 18.51 212 VAL A C 1
ATOM 1542 O O . VAL A 1 262 ? 12.213 -10.462 -38.269 1.00 14.42 212 VAL A O 1
ATOM 1546 N N . ALA A 1 263 ? 10.962 -10.562 -36.403 1.00 14.59 213 ALA A N 1
ATOM 1547 C CA . ALA A 1 263 ? 10.112 -9.457 -36.825 1.00 13.57 213 ALA A CA 1
ATOM 1548 C C . ALA A 1 263 ? 10.924 -8.162 -36.952 1.00 15.07 213 ALA A C 1
ATOM 1549 O O . ALA A 1 263 ? 10.838 -7.478 -37.969 1.00 14.54 213 ALA A O 1
ATOM 1551 N N . ARG A 1 264 ? 11.709 -7.836 -35.925 1.00 13.79 214 ARG A N 1
ATOM 1552 C CA . ARG A 1 264 ? 12.531 -6.623 -35.935 1.00 14.47 214 ARG A CA 1
ATOM 1553 C C . ARG A 1 264 ? 13.437 -6.514 -37.151 1.00 20.48 214 ARG A C 1
ATOM 1554 O O . ARG A 1 264 ? 13.603 -5.424 -37.712 1.00 24.00 214 ARG A O 1
ATOM 1562 N N . GLU A 1 265 ? 14.044 -7.628 -37.552 1.00 17.18 215 GLU A N 1
ATOM 1563 C CA . GLU A 1 265 ? 14.941 -7.596 -38.700 1.00 17.04 215 GLU A CA 1
ATOM 1564 C C . GLU A 1 265 ? 14.157 -7.539 -40.006 1.00 18.91 215 GLU A C 1
ATOM 1565 O O . GLU A 1 265 ? 14.544 -6.837 -40.959 1.00 17.04 215 GLU A O 1
ATOM 1571 N N . TYR A 1 266 ? 13.061 -8.286 -40.075 1.00 17.22 216 TYR A N 1
ATOM 1572 C CA . TYR A 1 266 ? 12.294 -8.326 -41.320 1.00 19.57 216 TYR A CA 1
ATOM 1573 C C . TYR A 1 266 ? 11.725 -6.940 -41.664 1.00 17.73 216 TYR A C 1
ATOM 1574 O O . TYR A 1 266 ? 11.641 -6.577 -42.836 1.00 20.12 216 TYR A O 1
ATOM 1583 N N . ILE A 1 267 ? 11.338 -6.174 -40.642 1.00 18.07 217 ILE A N 1
ATOM 1584 C CA . ILE A 1 267 ? 10.864 -4.802 -40.845 1.00 17.98 217 ILE A CA 1
ATOM 1585 C C . ILE A 1 267 ? 11.906 -3.961 -41.619 1.00 20.24 217 ILE A C 1
ATOM 1586 O O . ILE A 1 267 ? 11.572 -3.276 -42.579 1.00 17.98 217 ILE A O 1
ATOM 1591 N N . SER A 1 268 ? 13.168 -4.044 -41.203 1.00 20.15 218 SER A N 1
ATOM 1592 C CA . SER A 1 268 ? 14.263 -3.361 -41.878 1.00 22.60 218 SER A CA 1
ATOM 1593 C C . SER A 1 268 ? 14.404 -3.832 -43.314 1.00 20.12 218 SER A C 1
ATOM 1594 O O . SER A 1 268 ? 14.546 -3.027 -44.227 1.00 24.21 218 SER A O 1
ATOM 1597 N N . TYR A 1 269 ? 14.360 -5.145 -43.502 1.00 22.36 219 TYR A N 1
ATOM 1598 C CA . TYR A 1 269 ? 14.431 -5.736 -44.832 1.00 20.84 219 TYR A CA 1
ATOM 1599 C C . TYR A 1 269 ? 13.258 -5.290 -45.705 1.00 27.43 219 TYR A C 1
ATOM 1600 O O . TYR A 1 269 ? 13.439 -4.801 -46.820 1.00 26.36 219 TYR A O 1
ATOM 1609 N N . TYR A 1 270 ? 12.054 -5.433 -45.175 1.00 23.99 220 TYR A N 1
ATOM 1610 C CA . TYR A 1 270 ? 10.855 -5.186 -45.948 1.00 21.87 220 TYR A CA 1
ATOM 1611 C C . TYR A 1 270 ? 10.744 -3.720 -46.365 1.00 25.21 220 TYR A C 1
ATOM 1612 O O . TYR A 1 270 ? 10.263 -3.416 -47.453 1.00 27.43 220 TYR A O 1
ATOM 1621 N N . GLU A 1 271 ? 11.196 -2.814 -45.501 1.00 22.57 221 GLU A N 1
ATOM 1622 C CA . GLU A 1 271 ? 11.220 -1.388 -45.830 1.00 29.81 221 GLU A CA 1
ATOM 1623 C C . GLU A 1 271 ? 12.011 -1.078 -47.113 1.00 31.38 221 GLU A C 1
ATOM 1624 O O . GLU A 1 271 ? 11.730 -0.097 -47.809 1.00 29.53 221 GLU A O 1
ATOM 1630 N N . GLN A 1 272 ? 12.993 -1.924 -47.416 1.00 29.87 222 GLN A N 1
ATOM 1631 C CA . GLN A 1 272 ? 13.907 -1.685 -48.524 1.00 31.21 222 GLN A CA 1
ATOM 1632 C C . GLN A 1 272 ? 13.465 -2.417 -49.782 1.00 33.22 222 GLN A C 1
ATOM 1633 O O . GLN A 1 272 ? 14.126 -2.350 -50.822 1.00 32.89 222 GLN A O 1
ATOM 1639 N N . GLU A 1 273 ? 12.346 -3.125 -49.668 1.00 27.61 223 GLU A N 1
ATOM 1640 C CA . GLU A 1 273 ? 11.805 -3.904 -50.765 1.00 25.26 223 GLU A CA 1
ATOM 1641 C C . GLU A 1 273 ? 10.936 -3.023 -51.637 1.00 29.78 223 GLU A C 1
ATOM 1642 O O . GLU A 1 273 ? 9.935 -2.489 -51.173 1.00 31.56 223 GLU A O 1
ATOM 1648 N N . GLU A 1 274 ? 11.336 -2.845 -52.892 1.00 32.77 224 GLU A N 1
ATOM 1649 C CA . GLU A 1 274 ? 10.534 -2.086 -53.840 1.00 33.73 224 GLU A CA 1
ATOM 1650 C C . GLU A 1 274 ? 9.144 -2.710 -53.966 1.00 31.77 224 GLU A C 1
ATOM 1651 O O . GLU A 1 274 ? 9.010 -3.915 -54.143 1.00 31.66 224 GLU A O 1
ATOM 1657 N N . GLY A 1 275 ? 8.106 -1.898 -53.855 1.00 31.38 225 GLY A N 1
ATOM 1658 C CA . GLY A 1 275 ? 6.758 -2.427 -53.892 1.00 35.36 225 GLY A CA 1
ATOM 1659 C C . GLY A 1 275 ? 6.230 -2.996 -52.578 1.00 29.55 225 GLY A C 1
ATOM 1660 O O . GLY A 1 275 ? 5.156 -3.599 -52.561 1.00 30.51 225 GLY A O 1
ATOM 1661 N N . HIS A 1 276 ? 6.966 -2.823 -51.481 1.00 28.77 226 HIS A N 1
ATOM 1662 C CA . HIS A 1 276 ? 6.476 -3.286 -50.179 1.00 31.34 226 HIS A CA 1
ATOM 1663 C C . HIS A 1 276 ? 5.150 -2.596 -49.840 1.00 30.93 226 HIS A C 1
ATOM 1664 O O . HIS A 1 276 ? 4.929 -1.440 -50.212 1.00 29.60 226 HIS A O 1
ATOM 1671 N N . ASN A 1 277 ? 4.262 -3.314 -49.158 1.00 25.33 227 ASN A N 1
ATOM 1672 C CA . ASN A 1 277 ? 2.981 -2.745 -48.771 1.00 24.31 227 ASN A CA 1
ATOM 1673 C C . ASN A 1 277 ? 3.207 -1.756 -47.629 1.00 29.79 227 ASN A C 1
ATOM 1674 O O . ASN A 1 277 ? 3.793 -2.103 -46.606 1.00 26.41 227 ASN A O 1
ATOM 1679 N N . LYS A 1 278 ? 2.761 -0.517 -47.815 1.00 26.15 228 LYS A N 1
ATOM 1680 C CA . LYS A 1 278 ? 3.040 0.536 -46.844 1.00 26.91 228 LYS A CA 1
ATOM 1681 C C . LYS A 1 278 ? 2.215 0.390 -45.567 1.00 24.90 228 LYS A C 1
ATOM 1682 O O . LYS A 1 278 ? 2.678 0.722 -44.475 1.00 24.07 228 LYS A O 1
ATOM 1688 N N . ILE A 1 279 ? 0.990 -0.100 -45.719 1.00 25.71 229 ILE A N 1
ATOM 1689 C CA . ILE A 1 279 ? 0.109 -0.363 -44.595 1.00 22.66 229 ILE A CA 1
ATOM 1690 C C . ILE A 1 279 ? 0.727 -1.424 -43.698 1.00 22.90 229 ILE A C 1
ATOM 1691 O O . ILE A 1 279 ? 0.847 -1.228 -42.483 1.00 25.00 229 ILE A O 1
ATOM 1696 N N . LEU A 1 280 ? 1.125 -2.546 -44.299 1.00 20.24 230 LEU A N 1
ATOM 1697 C CA . LEU A 1 280 ? 1.714 -3.652 -43.535 1.00 19.97 230 LEU A CA 1
ATOM 1698 C C . LEU A 1 280 ? 3.001 -3.238 -42.848 1.00 15.09 230 LEU A C 1
ATOM 1699 O O . LEU A 1 280 ? 3.216 -3.572 -41.687 1.00 18.16 230 LEU A O 1
ATOM 1704 N N . LEU A 1 281 ? 3.850 -2.498 -43.548 1.00 15.38 231 LEU A N 1
ATOM 1705 C CA . LEU A 1 281 ? 5.095 -2.014 -42.942 1.00 17.26 231 LEU A CA 1
ATOM 1706 C C . LEU A 1 281 ? 4.800 -1.163 -41.696 1.00 19.37 231 LEU A C 1
ATOM 1707 O O . LEU A 1 281 ? 5.287 -1.463 -40.601 1.00 18.47 231 LEU A O 1
ATOM 1712 N N . LYS A 1 282 ? 4.005 -0.108 -41.869 1.00 20.52 232 LYS A N 1
ATOM 1713 C CA . LYS A 1 282 ? 3.615 0.747 -40.752 1.00 15.52 232 LYS A CA 1
ATOM 1714 C C . LYS A 1 282 ? 2.975 -0.035 -39.599 1.00 15.92 232 LYS A C 1
ATOM 1715 O O . LYS A 1 282 ? 3.299 0.193 -38.423 1.00 16.84 232 LYS A O 1
ATOM 1721 N N . PHE A 1 283 ? 2.051 -0.939 -39.932 1.00 19.55 233 PHE A N 1
ATOM 1722 C CA . PHE A 1 283 ? 1.418 -1.799 -38.932 1.00 18.86 233 PHE A CA 1
ATOM 1723 C C . PHE A 1 283 ? 2.480 -2.531 -38.125 1.00 15.87 233 PHE A C 1
ATOM 1724 O O . PHE A 1 283 ? 2.466 -2.502 -36.893 1.00 15.26 233 PHE A O 1
ATOM 1732 N N . ALA A 1 284 ? 3.418 -3.160 -38.834 1.00 14.60 234 ALA A N 1
ATOM 1733 C CA . ALA A 1 284 ? 4.505 -3.915 -38.206 1.00 16.67 234 ALA A CA 1
ATOM 1734 C C . ALA A 1 284 ? 5.363 -3.065 -37.265 1.00 13.88 234 ALA A C 1
ATOM 1735 O O . ALA A 1 284 ? 5.755 -3.512 -36.191 1.00 12.81 234 ALA A O 1
ATOM 1737 N N . LYS A 1 285 ? 5.654 -1.837 -37.670 1.00 14.03 235 LYS A N 1
ATOM 1738 C CA . LYS A 1 285 ? 6.449 -0.946 -36.830 1.00 14.37 235 LYS A CA 1
ATOM 1739 C C . LYS A 1 285 ? 5.717 -0.561 -35.556 1.00 16.11 235 LYS A C 1
ATOM 1740 O O . LYS A 1 285 ? 6.295 -0.600 -34.458 1.00 13.33 235 LYS A O 1
ATOM 1746 N N . LEU A 1 286 ? 4.447 -0.183 -35.712 1.00 18.72 236 LEU A N 1
ATOM 1747 C CA . LEU A 1 286 ? 3.581 0.137 -34.589 1.00 16.24 236 LEU A CA 1
ATOM 1748 C C . LEU A 1 286 ? 3.486 -1.051 -33.639 1.00 14.84 236 LEU A C 1
ATOM 1749 O O . LEU A 1 286 ? 3.592 -0.902 -32.424 1.00 15.91 236 LEU A O 1
ATOM 1754 N N . ASN A 1 287 ? 3.262 -2.227 -34.213 1.00 11.53 237 ASN A N 1
ATOM 1755 C CA . ASN A 1 287 ? 3.234 -3.467 -33.452 1.00 11.70 237 ASN A CA 1
ATOM 1756 C C . ASN A 1 287 ? 4.515 -3.724 -32.643 1.00 13.00 237 ASN A C 1
ATOM 1757 O O . ASN A 1 287 ? 4.457 -4.100 -31.452 1.00 12.01 237 ASN A O 1
ATOM 1762 N N . PHE A 1 288 ? 5.675 -3.518 -33.276 1.00 14.65 238 PHE A N 1
ATOM 1763 C CA . PHE A 1 288 ? 6.937 -3.776 -32.588 1.00 11.82 238 PHE A CA 1
ATOM 1764 C C . PHE A 1 288 ? 7.110 -2.794 -31.436 1.00 11.08 238 PHE A C 1
ATOM 1765 O O . PHE A 1 288 ? 7.441 -3.179 -30.305 1.00 12.01 238 PHE A O 1
ATOM 1773 N N . ASN A 1 289 ? 6.880 -1.522 -31.721 1.00 11.39 239 ASN A N 1
ATOM 1774 C CA . ASN A 1 289 ? 7.087 -0.498 -30.715 1.00 12.48 239 ASN A CA 1
ATOM 1775 C C . ASN A 1 289 ? 6.173 -0.743 -29.535 1.00 13.66 239 ASN A C 1
ATOM 1776 O O . ASN A 1 289 ? 6.565 -0.541 -28.384 1.00 14.60 239 ASN A O 1
ATOM 1781 N N . PHE A 1 290 ? 4.958 -1.193 -29.830 1.00 13.34 240 PHE A N 1
ATOM 1782 C CA . PHE A 1 290 ? 3.974 -1.503 -28.802 1.00 12.83 240 PHE A CA 1
ATOM 1783 C C . PHE A 1 290 ? 4.439 -2.695 -27.975 1.00 12.85 240 PHE A C 1
ATOM 1784 O O . PHE A 1 290 ? 4.351 -2.667 -26.750 1.00 12.88 240 PHE A O 1
ATOM 1792 N N . CYS A 1 291 ? 4.919 -3.744 -28.649 1.00 11.39 241 CYS A N 1
ATOM 1793 C CA . CYS A 1 291 ? 5.473 -4.900 -27.956 1.00 11.22 241 CYS A CA 1
ATOM 1794 C C . CYS A 1 291 ? 6.636 -4.491 -27.051 1.00 14.74 241 CYS A C 1
ATOM 1795 O O . CYS A 1 291 ? 6.712 -4.887 -25.874 1.00 12.68 241 CYS A O 1
ATOM 1798 N N . GLN A 1 292 ? 7.533 -3.679 -27.595 1.00 12.32 242 GLN A N 1
ATOM 1799 C CA . GLN A 1 292 ? 8.713 -3.264 -26.856 1.00 11.17 242 GLN A CA 1
ATOM 1800 C C . GLN A 1 292 ? 8.374 -2.456 -25.595 1.00 13.65 242 GLN A C 1
ATOM 1801 O O . GLN A 1 292 ? 9.025 -2.616 -24.551 1.00 14.76 242 GLN A O 1
ATOM 1807 N N . PHE A 1 293 ? 7.345 -1.607 -25.692 1.00 14.32 243 PHE A N 1
ATOM 1808 C CA . PHE A 1 293 ? 6.849 -0.873 -24.538 1.00 12.71 243 PHE A CA 1
ATOM 1809 C C . PHE A 1 293 ? 6.525 -1.805 -23.373 1.00 13.16 243 PHE A C 1
ATOM 1810 O O . PHE A 1 293 ? 6.878 -1.512 -22.229 1.00 15.83 243 PHE A O 1
ATOM 1818 N N . HIS A 1 294 ? 5.821 -2.904 -23.659 1.00 10.86 244 HIS A N 1
ATOM 1819 C CA . HIS A 1 294 ? 5.523 -3.911 -22.638 1.00 15.10 244 HIS A CA 1
ATOM 1820 C C . HIS A 1 294 ? 6.814 -4.488 -22.060 1.00 13.85 244 HIS A C 1
ATOM 1821 O O . HIS A 1 294 ? 6.930 -4.632 -20.844 1.00 12.98 244 HIS A O 1
ATOM 1828 N N . TYR A 1 295 ? 7.772 -4.832 -22.927 1.00 10.93 245 TYR A N 1
ATOM 1829 C CA . TYR A 1 295 ? 9.034 -5.440 -22.457 1.00 16.07 245 TYR A CA 1
ATOM 1830 C C . TYR A 1 295 ? 9.761 -4.528 -21.471 1.00 12.59 245 TYR A C 1
ATOM 1831 O O . TYR A 1 295 ? 10.244 -4.983 -20.439 1.00 11.64 245 TYR A O 1
ATOM 1840 N N . ILE A 1 296 ? 9.814 -3.234 -21.775 1.00 12.78 246 ILE A N 1
ATOM 1841 C CA . ILE A 1 296 ? 10.526 -2.290 -20.914 1.00 13.16 246 ILE A CA 1
ATOM 1842 C C . ILE A 1 296 ? 9.780 -2.133 -19.596 1.00 12.94 246 ILE A C 1
ATOM 1843 O O . ILE A 1 296 ? 10.391 -2.108 -18.530 1.00 14.25 246 ILE A O 1
ATOM 1848 N N . GLN A 1 297 ? 8.452 -2.104 -19.656 1.00 13.14 247 GLN A N 1
ATOM 1849 C CA . GLN A 1 297 ? 7.673 -2.000 -18.428 1.00 14.78 247 GLN A CA 1
ATOM 1850 C C . GLN A 1 297 ? 7.841 -3.271 -17.617 1.00 16.05 247 GLN A C 1
ATOM 1851 O O . GLN A 1 297 ? 7.935 -3.220 -16.391 1.00 15.99 247 GLN A O 1
ATOM 1857 N N . GLU A 1 298 ? 7.877 -4.411 -18.298 1.00 13.19 248 GLU A N 1
ATOM 1858 C CA . GLU A 1 298 ? 8.061 -5.683 -17.604 1.00 11.18 248 GLU A CA 1
ATOM 1859 C C . GLU A 1 298 ? 9.422 -5.729 -16.912 1.00 14.23 248 GLU A C 1
ATOM 1860 O O . GLU A 1 298 ? 9.532 -6.239 -15.788 1.00 12.53 248 GLU A O 1
ATOM 1866 N N . LEU A 1 299 ? 10.460 -5.186 -17.558 1.00 15.27 249 LEU A N 1
ATOM 1867 C CA . LEU A 1 299 ? 11.804 -5.188 -16.947 1.00 15.67 249 LEU A CA 1
ATOM 1868 C C . LEU A 1 299 ? 11.884 -4.219 -15.766 1.00 15.88 249 LEU A C 1
ATOM 1869 O O . LEU A 1 299 ? 12.537 -4.501 -14.749 1.00 15.50 249 LEU A O 1
ATOM 1874 N N . LYS A 1 300 ? 11.233 -3.069 -15.922 1.00 17.30 250 LYS A N 1
ATOM 1875 C CA . LYS A 1 300 ? 11.053 -2.103 -14.842 1.00 18.53 250 LYS A CA 1
ATOM 1876 C C . LYS A 1 300 ? 10.392 -2.768 -13.611 1.00 18.50 250 LYS A C 1
ATOM 1877 O O . LYS A 1 300 ? 10.907 -2.706 -12.493 1.00 16.66 250 LYS A O 1
ATOM 1883 N N . THR A 1 301 ? 9.255 -3.419 -13.834 1.00 20.16 251 THR A N 1
ATOM 1884 C CA . THR A 1 301 ? 8.543 -4.154 -12.786 1.00 15.32 251 THR A CA 1
ATOM 1885 C C . THR A 1 301 ? 9.429 -5.234 -12.140 1.00 16.13 251 THR A C 1
ATOM 1886 O O . THR A 1 301 ? 9.502 -5.343 -10.923 1.00 16.39 251 THR A O 1
ATOM 1890 N N . LEU A 1 302 ? 10.095 -6.033 -12.970 1.00 14.45 252 LEU A N 1
ATOM 1891 C CA . LEU A 1 302 ? 10.986 -7.092 -12.491 1.00 14.48 252 LEU A CA 1
ATOM 1892 C C . LEU A 1 302 ? 12.122 -6.551 -11.638 1.00 14.53 252 LEU A C 1
ATOM 1893 O O . LEU A 1 302 ? 12.477 -7.132 -10.616 1.00 13.24 252 LEU A O 1
ATOM 1898 N N . THR A 1 303 ? 12.693 -5.439 -12.075 1.00 16.13 253 THR A N 1
ATOM 1899 C CA . THR A 1 303 ? 13.865 -4.896 -11.408 1.00 20.27 253 THR A CA 1
ATOM 1900 C C . THR A 1 303 ? 13.454 -4.375 -10.042 1.00 21.22 253 THR A C 1
ATOM 1901 O O . THR A 1 303 ? 14.143 -4.624 -9.046 1.00 20.31 253 THR A O 1
ATOM 1905 N N . LYS A 1 304 ? 12.320 -3.681 -9.991 1.00 17.89 254 LYS A N 1
ATOM 1906 C CA . LYS A 1 304 ? 11.831 -3.160 -8.721 1.00 20.16 254 LYS A CA 1
ATOM 1907 C C . LYS A 1 304 ? 11.559 -4.316 -7.756 1.00 23.65 254 LYS A C 1
ATOM 1908 O O . LYS A 1 304 ? 11.973 -4.285 -6.596 1.00 21.37 254 LYS A O 1
ATOM 1914 N N . TRP A 1 305 ? 10.872 -5.339 -8.261 1.00 21.31 255 TRP A N 1
ATOM 1915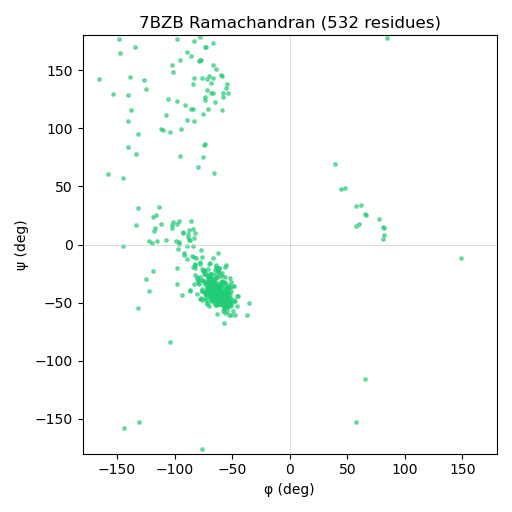 C CA . TRP A 1 305 ? 10.544 -6.536 -7.491 1.00 19.78 255 TRP A CA 1
ATOM 1916 C C . TRP A 1 305 ? 11.802 -7.248 -6.956 1.00 22.74 255 TRP A C 1
ATOM 1917 O O . TRP A 1 305 ? 11.859 -7.620 -5.784 1.00 22.84 255 TRP A O 1
ATOM 1928 N N . TRP A 1 306 ? 12.804 -7.429 -7.813 1.00 18.95 256 TRP A N 1
ATOM 1929 C CA . TRP A 1 306 ? 14.067 -8.060 -7.404 1.00 25.61 256 TRP A CA 1
ATOM 1930 C C . TRP A 1 306 ? 14.791 -7.232 -6.339 1.00 25.01 256 TRP A C 1
ATOM 1931 O O . TRP A 1 306 ? 15.314 -7.777 -5.356 1.00 22.34 256 TRP A O 1
ATOM 1942 N N . LYS A 1 307 ? 14.815 -5.916 -6.542 1.00 22.72 257 LYS A N 1
ATOM 1943 C CA . LYS A 1 307 ? 15.440 -4.988 -5.596 1.00 26.00 257 LYS A CA 1
ATOM 1944 C C . LYS A 1 307 ? 14.767 -5.013 -4.219 1.00 30.93 257 LYS A C 1
ATOM 1945 O O . LYS A 1 307 ? 15.457 -5.078 -3.199 1.00 32.70 257 LYS A O 1
ATOM 1951 N N . ASP A 1 308 ? 13.433 -4.956 -4.191 1.00 25.78 258 ASP A N 1
ATOM 1952 C CA . ASP 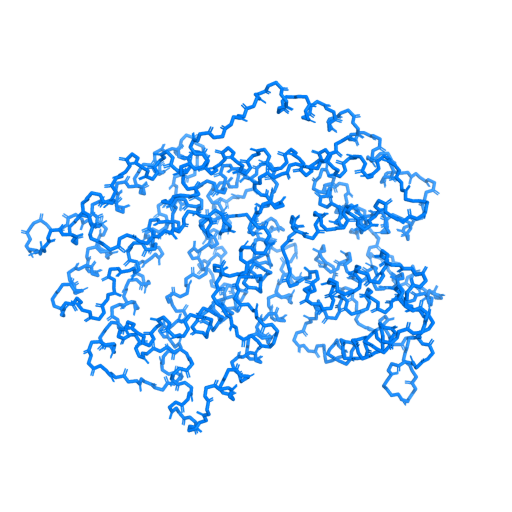A 1 308 ? 12.672 -5.056 -2.934 1.00 26.81 258 ASP A CA 1
ATOM 1953 C C . ASP A 1 308 ? 12.974 -6.359 -2.179 1.00 31.85 258 ASP A C 1
ATOM 1954 O O . ASP A 1 308 ? 13.202 -6.340 -0.969 1.00 36.02 258 ASP A O 1
ATOM 1959 N N . LEU A 1 309 ? 12.974 -7.479 -2.902 1.00 26.30 259 LEU A N 1
ATOM 1960 C CA . LEU A 1 309 ? 13.328 -8.782 -2.345 1.00 29.26 259 LEU A CA 1
ATOM 1961 C C . LEU A 1 309 ? 14.718 -8.764 -1.700 1.00 36.48 259 LEU A C 1
ATOM 1962 O O . LEU A 1 309 ? 14.946 -9.428 -0.679 1.00 40.23 259 LEU A O 1
ATOM 1967 N N . ASP A 1 310 ? 15.639 -8.025 -2.323 1.00 34.26 260 ASP A N 1
ATOM 1968 C CA . ASP A 1 310 ? 16.893 -7.617 -1.688 1.00 40.02 260 ASP A CA 1
ATOM 1969 C C . ASP A 1 310 ? 17.781 -8.796 -1.276 1.00 42.44 260 ASP A C 1
ATOM 1970 O O . ASP A 1 310 ? 18.499 -8.737 -0.267 1.00 39.76 260 ASP A O 1
ATOM 1975 N N . LEU A 1 311 ? 17.740 -9.864 -2.065 1.00 39.80 261 LEU A N 1
ATOM 1976 C CA . LEU A 1 311 ? 18.578 -11.029 -1.798 1.00 39.72 261 LEU A CA 1
ATOM 1977 C C . LEU A 1 311 ? 20.056 -10.664 -1.803 1.00 43.92 261 LEU A C 1
ATOM 1978 O O . LEU A 1 311 ? 20.860 -11.323 -1.141 1.00 45.83 261 LEU A O 1
ATOM 1983 N N . ALA A 1 312 ? 20.401 -9.620 -2.556 1.00 43.35 262 ALA A N 1
ATOM 1984 C CA . ALA A 1 312 ? 21.770 -9.121 -2.629 1.00 41.53 262 ALA A CA 1
ATOM 1985 C C . ALA A 1 312 ? 22.324 -8.804 -1.237 1.00 44.95 262 ALA A C 1
ATOM 1986 O O . ALA A 1 312 ? 23.497 -9.033 -0.956 1.00 45.10 262 ALA A O 1
ATOM 1988 N N . SER A 1 313 ? 21.477 -8.282 -0.361 1.00 51.69 263 SER A N 1
ATOM 1989 C CA . SER A 1 313 ? 21.878 -8.072 1.026 1.00 52.40 263 SER A CA 1
ATOM 1990 C C . SER A 1 313 ? 22.195 -9.389 1.716 1.00 50.41 263 SER A C 1
ATOM 1991 O O . SER A 1 313 ? 23.314 -9.611 2.171 1.00 60.34 263 SER A O 1
ATOM 1994 N N . LYS A 1 314 ? 21.202 -10.264 1.769 1.00 46.42 264 LYS A N 1
ATOM 1995 C CA . LYS A 1 314 ? 21.245 -11.440 2.624 1.00 42.06 264 LYS A CA 1
ATOM 1996 C C . LYS A 1 314 ? 22.116 -12.580 2.081 1.00 43.02 264 LYS A C 1
ATOM 1997 O O . LYS A 1 314 ? 22.304 -13.600 2.750 1.00 47.57 264 LYS A O 1
ATOM 2003 N N . LEU A 1 315 ? 22.648 -12.420 0.876 1.00 42.47 265 LEU A N 1
ATOM 2004 C CA . LEU A 1 315 ? 23.364 -13.517 0.233 1.00 44.69 265 LEU A CA 1
ATOM 2005 C C . LEU A 1 315 ? 24.617 -13.041 -0.474 1.00 49.51 265 LEU A C 1
ATOM 2006 O O . LEU A 1 315 ? 24.639 -11.958 -1.059 1.00 49.29 265 LEU A O 1
ATOM 2011 N N . PRO A 1 316 ? 25.669 -13.864 -0.435 1.00 57.10 266 PRO A N 1
ATOM 2012 C CA . PRO A 1 316 ? 26.950 -13.482 -1.038 1.00 57.77 266 PRO A CA 1
ATOM 2013 C C . PRO A 1 316 ? 27.027 -13.644 -2.562 1.00 59.54 266 PRO A C 1
ATOM 2014 O O . PRO A 1 316 ? 27.723 -12.864 -3.207 1.00 62.59 266 PRO A O 1
ATOM 2018 N N . TYR A 1 317 ? 26.323 -14.617 -3.130 1.00 59.46 267 TYR A N 1
ATOM 2019 C CA . TYR A 1 317 ? 26.625 -15.063 -4.495 1.00 59.30 267 TYR A CA 1
ATOM 2020 C C . TYR A 1 317 ? 25.561 -14.792 -5.556 1.00 59.52 267 TYR A C 1
ATOM 2021 O O . TYR A 1 317 ? 25.436 -15.566 -6.509 1.00 62.92 267 TYR A O 1
ATOM 2030 N N . ILE A 1 318 ? 24.816 -13.702 -5.418 1.00 52.59 268 ILE A N 1
ATOM 2031 C CA . ILE A 1 318 ? 23.705 -13.442 -6.328 1.00 48.62 268 ILE A CA 1
ATOM 2032 C C . ILE A 1 318 ? 24.182 -13.053 -7.733 1.00 46.32 268 ILE A C 1
ATOM 2033 O O . ILE A 1 318 ? 24.833 -12.030 -7.919 1.00 51.11 268 ILE A O 1
ATOM 2038 N N . ARG A 1 319 ? 23.865 -13.878 -8.722 1.00 46.98 269 ARG A N 1
ATOM 2039 C CA . ARG A 1 319 ? 24.203 -13.556 -10.111 1.00 53.04 269 ARG A CA 1
ATOM 2040 C C . ARG A 1 319 ? 23.221 -12.537 -10.728 1.00 45.28 269 ARG A C 1
ATOM 2041 O O . ARG A 1 319 ? 22.097 -12.375 -10.247 1.00 43.69 269 ARG A O 1
ATOM 2049 N N . ASP A 1 320 ? 23.663 -11.846 -11.783 1.00 44.79 270 ASP A N 1
ATOM 2050 C CA . ASP A 1 320 ? 22.814 -10.918 -12.544 1.00 39.21 270 ASP A CA 1
ATOM 2051 C C . ASP A 1 320 ? 22.094 -11.660 -13.677 1.00 34.72 270 ASP A C 1
ATOM 2052 O O . ASP A 1 320 ? 22.712 -12.030 -14.675 1.00 38.84 270 ASP A O 1
ATOM 2057 N N . ARG A 1 321 ? 20.792 -11.883 -13.526 1.00 35.04 271 ARG A N 1
ATOM 2058 C CA . ARG A 1 321 ? 20.053 -12.715 -14.479 1.00 29.55 271 ARG A CA 1
ATOM 2059 C C . ARG A 1 321 ? 18.738 -12.067 -14.902 1.00 24.04 271 ARG A C 1
ATOM 2060 O O . ARG A 1 321 ? 17.852 -12.729 -15.436 1.00 23.52 271 ARG A O 1
ATOM 2068 N N . LEU A 1 322 ? 18.623 -10.770 -14.648 1.00 18.87 272 LEU A N 1
ATOM 2069 C CA . LEU A 1 322 ? 17.444 -9.992 -15.008 1.00 23.22 272 LEU A CA 1
ATOM 2070 C C . LEU A 1 322 ? 17.029 -10.150 -16.474 1.00 19.54 272 LEU A C 1
ATOM 2071 O O . LEU A 1 322 ? 15.916 -10.618 -16.776 1.00 18.16 272 LEU A O 1
ATOM 2076 N N . VAL A 1 323 ? 17.932 -9.774 -17.379 1.00 16.43 273 VAL A N 1
ATOM 2077 C CA . VAL A 1 323 ? 17.621 -9.738 -18.806 1.00 15.46 273 VAL A CA 1
ATOM 2078 C C . VAL A 1 323 ? 17.425 -11.161 -19.331 1.00 18.95 273 VAL A C 1
ATOM 2079 O O . VAL A 1 323 ? 16.445 -11.435 -20.043 1.00 15.06 273 VAL A O 1
ATOM 2083 N N . GLU A 1 324 ? 18.338 -12.066 -18.969 1.00 17.82 274 GLU A N 1
ATOM 2084 C CA . GLU A 1 324 ? 18.231 -13.464 -19.390 1.00 18.87 274 GLU A CA 1
ATOM 2085 C C . GLU A 1 324 ? 16.886 -14.031 -18.942 1.00 15.30 274 GLU A C 1
ATOM 2086 O O . GLU A 1 324 ? 16.256 -14.786 -19.667 1.00 15.30 274 GLU A O 1
ATOM 2092 N N . SER A 1 325 ? 16.457 -13.679 -17.730 1.00 13.95 275 SER A N 1
ATOM 2093 C CA . SER A 1 325 ? 15.233 -14.256 -17.186 1.00 14.19 275 SER A CA 1
ATOM 2094 C C . SER A 1 325 ? 14.023 -13.692 -17.896 1.00 12.63 275 SER A C 1
ATOM 2095 O O . SER A 1 325 ? 13.039 -14.400 -18.107 1.00 14.22 275 SER A O 1
ATOM 2098 N N . HIS A 1 326 ? 14.083 -12.415 -18.263 1.00 10.31 276 HIS A N 1
ATOM 2099 C CA . HIS A 1 326 ? 12.978 -11.864 -19.038 1.00 11.75 276 HIS A CA 1
ATOM 2100 C C . HIS A 1 326 ? 12.929 -12.540 -20.409 1.00 15.54 276 HIS A C 1
ATOM 2101 O O . HIS A 1 326 ? 11.857 -12.857 -20.940 1.00 9.82 276 HIS A O 1
ATOM 2108 N N . LEU A 1 327 ? 14.110 -12.780 -20.970 1.00 11.81 277 LEU A N 1
ATOM 2109 C CA . LEU A 1 327 ? 14.215 -13.433 -22.260 1.00 13.12 277 LEU A CA 1
ATOM 2110 C C . LEU A 1 327 ? 13.655 -14.851 -22.126 1.00 13.26 277 LEU A C 1
ATOM 2111 O O . LEU A 1 327 ? 13.115 -15.414 -23.082 1.00 11.93 277 LEU A O 1
ATOM 2116 N N . GLY A 1 328 ? 13.742 -15.414 -20.920 1.00 10.85 278 GLY A N 1
ATOM 2117 C CA . GLY A 1 328 ? 13.143 -16.718 -20.660 1.00 12.53 278 GLY A CA 1
ATOM 2118 C C . GLY A 1 328 ? 11.614 -16.751 -20.778 1.00 14.76 278 GLY A C 1
ATOM 2119 O O . GLY A 1 328 ? 11.026 -17.827 -20.949 1.00 11.61 278 GLY A O 1
ATOM 2120 N N . GLY A 1 329 ? 10.963 -15.586 -20.678 1.00 14.59 279 GLY A N 1
ATOM 2121 C CA . GLY A 1 329 ? 9.520 -15.494 -20.917 1.00 11.07 279 GLY A CA 1
ATOM 2122 C C . GLY A 1 329 ? 9.201 -15.007 -22.337 1.00 14.65 279 GLY A C 1
ATOM 2123 O O . GLY A 1 329 ? 8.210 -15.423 -22.954 1.00 10.13 279 GLY A O 1
ATOM 2124 N N . LEU A 1 330 ? 10.059 -14.125 -22.853 1.00 11.18 280 LEU A N 1
ATOM 2125 C CA . LEU A 1 330 ? 9.876 -13.525 -24.170 1.00 12.12 280 LEU A CA 1
ATOM 2126 C C . LEU A 1 330 ? 10.035 -14.554 -25.312 1.00 17.30 280 LEU A C 1
ATOM 2127 O O . LEU A 1 330 ? 9.268 -14.535 -26.281 1.00 15.20 280 LEU A O 1
ATOM 2132 N N . GLY A 1 331 ? 11.044 -15.418 -25.225 1.00 12.78 281 GLY A N 1
ATOM 2133 C CA . GLY A 1 331 ? 11.144 -16.546 -26.149 1.00 15.08 281 GLY A CA 1
ATOM 2134 C C . GLY A 1 331 ? 9.819 -17.294 -26.275 1.00 16.54 281 GLY A C 1
ATOM 2135 O O . GLY A 1 331 ? 9.257 -17.367 -27.365 1.00 16.46 281 GLY A O 1
ATOM 2136 N N . PRO A 1 332 ? 9.306 -17.854 -25.165 1.00 14.04 282 PRO A N 1
ATOM 2137 C CA . PRO A 1 332 ? 8.009 -18.553 -25.160 1.00 17.11 282 PRO A CA 1
ATOM 2138 C C . PRO A 1 332 ? 6.840 -17.757 -25.767 1.00 18.31 282 PRO A C 1
ATOM 2139 O O . PRO A 1 332 ? 6.077 -18.324 -26.556 1.00 13.38 282 PRO A O 1
ATOM 2143 N N . TYR A 1 333 ? 6.688 -16.488 -25.406 1.00 13.17 283 TYR A N 1
ATOM 2144 C CA . TYR A 1 333 ? 5.667 -15.656 -26.056 1.00 10.53 283 TYR A CA 1
ATOM 2145 C C . TYR A 1 333 ? 6.013 -14.159 -26.044 1.00 11.70 283 TYR A C 1
ATOM 2146 O O . TYR A 1 333 ? 6.330 -13.576 -24.995 1.00 14.38 283 TYR A O 1
ATOM 2155 N N . PHE A 1 334 ? 5.931 -13.537 -27.181 1.00 10.99 284 PHE A N 1
ATOM 2156 C CA . PHE A 1 334 ? 6.298 -12.163 -27.355 1.00 12.30 284 PHE A CA 1
ATOM 2157 C C . PHE A 1 334 ? 5.121 -11.181 -27.310 1.00 15.80 284 PHE A C 1
ATOM 2158 O O . PHE A 1 334 ? 5.326 -10.035 -27.138 1.00 17.28 284 PHE A O 1
ATOM 2166 N N . GLU A 1 335 ? 3.914 -11.644 -27.531 1.00 11.64 285 GLU A N 1
ATOM 2167 C CA . GLU A 1 335 ? 2.751 -10.803 -27.659 1.00 12.01 285 GLU A CA 1
ATOM 2168 C C . GLU A 1 335 ? 2.367 -9.999 -26.397 1.00 11.79 285 GLU A C 1
ATOM 2169 O O . GLU A 1 335 ? 2.627 -10.380 -25.314 1.00 11.42 285 GLU A O 1
ATOM 2175 N N . PRO A 1 336 ? 1.760 -8.859 -26.616 1.00 15.15 286 PRO A N 1
ATOM 2176 C CA . PRO A 1 336 ? 1.276 -8.010 -25.533 1.00 18.09 286 PRO A CA 1
ATOM 2177 C C . PRO A 1 336 ? 0.382 -8.684 -24.496 1.00 16.66 286 PRO A C 1
ATOM 2178 O O . PRO A 1 336 ? 0.548 -8.416 -23.363 1.00 19.29 286 PRO A O 1
ATOM 2182 N N . HIS A 1 337 ? -0.482 -9.596 -24.887 1.00 18.68 287 HIS A N 1
ATOM 2183 C CA . HIS A 1 337 ? -1.366 -10.251 -23.966 1.00 21.31 287 HIS A CA 1
ATOM 2184 C C . HIS A 1 337 ? -0.736 -11.304 -23.116 1.00 24.21 287 HIS A C 1
ATOM 2185 O O . HIS A 1 337 ? -1.359 -11.776 -22.246 1.00 37.42 287 HIS A O 1
ATOM 2192 N N . TYR A 1 338 ? 0.473 -11.715 -23.397 1.00 29.86 288 TYR A N 1
ATOM 2193 C CA . TYR A 1 338 ? 1.196 -12.572 -22.520 1.00 22.10 288 TYR A CA 1
ATOM 2194 C C . TYR A 1 338 ? 2.178 -11.772 -21.636 1.00 17.19 288 TYR A C 1
ATOM 2195 O O . TYR A 1 338 ? 3.068 -12.307 -21.062 1.00 18.26 288 TYR A O 1
ATOM 2204 N N . SER A 1 339 ? 1.975 -10.474 -21.532 1.00 15.49 289 SER A N 1
ATOM 2205 C CA . SER A 1 339 ? 2.754 -9.668 -20.623 1.00 16.55 289 SER A CA 1
ATOM 2206 C C . SER A 1 339 ? 2.810 -10.165 -19.182 1.00 16.34 289 SER A C 1
ATOM 2207 O O . SER A 1 339 ? 3.850 -10.311 -18.675 1.00 17.81 289 SER A O 1
ATOM 2210 N N . LEU A 1 340 ? 1.681 -10.425 -18.570 1.00 16.05 290 LEU A N 1
ATOM 2211 C CA . LEU A 1 340 ? 1.642 -11.012 -17.253 1.00 14.96 290 LEU A CA 1
ATOM 2212 C C . LEU A 1 340 ? 2.345 -12.358 -17.196 1.00 17.99 290 LEU A C 1
ATOM 2213 O O . LEU A 1 340 ? 3.007 -12.659 -16.252 1.00 16.51 290 LEU A O 1
ATOM 2218 N N . GLY A 1 341 ? 2.178 -13.143 -18.243 1.00 14.27 291 GLY A N 1
ATOM 2219 C CA . GLY A 1 341 ? 2.799 -14.449 -18.296 1.00 13.25 291 GLY A CA 1
ATOM 2220 C C . GLY A 1 341 ? 4.305 -14.345 -18.268 1.00 13.23 291 GLY A C 1
ATOM 2221 O O . GLY A 1 341 ? 4.962 -15.139 -17.604 1.00 12.19 291 GLY A O 1
ATOM 2222 N N . ARG A 1 342 ? 4.848 -13.359 -18.984 1.00 13.15 292 ARG A N 1
ATOM 2223 C CA . ARG A 1 342 ? 6.296 -13.128 -19.030 1.00 17.23 292 ARG A CA 1
ATOM 2224 C C . ARG A 1 342 ? 6.835 -12.695 -17.664 1.00 13.35 292 ARG A C 1
ATOM 2225 O O . ARG A 1 342 ? 7.910 -13.118 -17.234 1.00 12.76 292 ARG A O 1
ATOM 2233 N N . ILE A 1 343 ? 6.102 -11.822 -16.991 1.00 13.16 293 ILE A N 1
ATOM 2234 C CA . ILE A 1 343 ? 6.561 -11.350 -15.687 1.00 13.49 293 ILE A CA 1
ATOM 2235 C C . ILE A 1 343 ? 6.598 -12.525 -14.709 1.00 14.42 293 ILE A C 1
ATOM 2236 O O . ILE A 1 343 ? 7.575 -12.689 -13.988 1.00 14.60 293 ILE A O 1
ATOM 2241 N N . ILE A 1 344 ? 5.561 -13.367 -14.726 1.00 16.56 294 ILE A N 1
ATOM 2242 C CA . ILE A 1 344 ? 5.516 -14.532 -13.830 1.00 14.12 294 ILE A CA 1
ATOM 2243 C C . ILE A 1 344 ? 6.680 -15.496 -14.114 1.00 13.93 294 ILE A C 1
ATOM 2244 O O . ILE A 1 344 ? 7.375 -15.956 -13.193 1.00 12.77 294 ILE A O 1
ATOM 2249 N N . VAL A 1 345 ? 6.895 -15.795 -15.392 1.00 11.93 295 VAL A N 1
ATOM 2250 C CA . VAL A 1 345 ? 7.965 -16.699 -15.779 1.00 14.63 295 VAL A CA 1
ATOM 2251 C C . VAL A 1 345 ? 9.332 -16.131 -15.357 1.00 13.67 295 VAL A C 1
ATOM 2252 O O . VAL A 1 345 ? 10.187 -16.850 -14.831 1.00 11.72 295 VAL A O 1
ATOM 2256 N N . ALA A 1 346 ? 9.517 -14.831 -15.551 1.00 10.91 296 ALA A N 1
ATOM 2257 C CA . ALA A 1 346 ? 10.793 -14.200 -15.228 1.00 17.49 296 ALA A CA 1
ATOM 2258 C C . ALA A 1 346 ? 11.058 -14.218 -13.718 1.00 14.60 296 ALA A C 1
ATOM 2259 O O . ALA A 1 346 ? 12.208 -14.389 -13.280 1.00 14.82 296 ALA A O 1
ATOM 2261 N N . LYS A 1 347 ? 10.007 -14.038 -12.918 1.00 14.79 297 LYS A N 1
ATOM 2262 C CA . LYS A 1 347 ? 10.166 -14.049 -11.454 1.00 14.78 297 LYS A CA 1
ATOM 2263 C C . LYS A 1 347 ? 10.564 -15.442 -10.984 1.00 15.26 297 LYS A C 1
ATOM 2264 O O . LYS A 1 347 ? 11.456 -15.595 -10.135 1.00 15.41 297 LYS A O 1
ATOM 2270 N N . ILE A 1 348 ? 9.900 -16.456 -11.543 1.00 11.91 298 ILE A N 1
ATOM 2271 C CA . ILE A 1 348 ? 10.173 -17.838 -11.175 1.00 14.43 298 ILE A CA 1
ATOM 2272 C C . ILE A 1 348 ? 11.603 -18.216 -11.565 1.00 13.98 298 ILE A C 1
ATOM 2273 O O . ILE A 1 348 ? 12.339 -18.805 -10.774 1.00 16.24 298 ILE A O 1
ATOM 2278 N N . ILE A 1 349 ? 11.998 -17.861 -12.782 1.00 13.23 299 ILE A N 1
ATOM 2279 C CA . ILE A 1 349 ? 13.343 -18.188 -13.263 1.00 15.04 299 ILE A CA 1
ATOM 2280 C C . ILE A 1 349 ? 14.395 -17.506 -12.422 1.00 13.04 299 ILE A C 1
ATOM 2281 O O . ILE A 1 349 ? 15.335 -18.157 -11.991 1.00 18.20 299 ILE A O 1
ATOM 2286 N N . MET A 1 350 ? 14.232 -16.213 -12.162 1.00 18.79 300 MET A N 1
ATOM 2287 C CA . MET A 1 350 ? 15.208 -15.484 -11.341 1.00 13.90 300 MET A CA 1
ATOM 2288 C C . MET A 1 350 ? 15.312 -16.100 -9.955 1.00 17.77 300 MET A C 1
ATOM 2289 O O . MET A 1 350 ? 16.386 -16.110 -9.357 1.00 17.10 300 MET A O 1
ATOM 2294 N N . THR A 1 351 ? 14.189 -16.598 -9.444 1.00 16.02 301 THR A N 1
ATOM 2295 C CA . THR A 1 351 ? 14.163 -17.236 -8.136 1.00 17.99 301 THR A CA 1
ATOM 2296 C C . THR A 1 351 ? 14.829 -18.605 -8.164 1.00 18.65 301 THR A C 1
ATOM 2297 O O . THR A 1 351 ? 15.600 -18.944 -7.273 1.00 22.88 301 THR A O 1
ATOM 2301 N N . MET A 1 352 ? 14.541 -19.385 -9.196 1.00 18.80 302 MET A N 1
ATOM 2302 C CA . MET A 1 352 ? 15.075 -20.739 -9.279 1.00 19.31 302 MET A CA 1
ATOM 2303 C C . MET A 1 352 ? 16.561 -20.759 -9.619 1.00 17.52 302 MET A C 1
ATOM 2304 O O . MET A 1 352 ? 17.260 -21.702 -9.276 1.00 20.93 302 MET A O 1
ATOM 2309 N N . VAL A 1 353 ? 17.054 -19.718 -10.277 1.00 17.80 303 VAL A N 1
ATOM 2310 C CA . VAL A 1 353 ? 18.493 -19.596 -10.479 1.00 18.30 303 VAL A CA 1
ATOM 2311 C C . VAL A 1 353 ? 19.216 -19.629 -9.121 1.00 24.04 303 VAL A C 1
ATOM 2312 O O . VAL A 1 353 ? 20.238 -20.325 -8.960 1.00 22.58 303 VAL A O 1
ATOM 2316 N N . VAL A 1 354 ? 18.685 -18.889 -8.147 1.00 17.89 304 VAL A N 1
ATOM 2317 C CA . VAL A 1 354 ? 19.334 -18.803 -6.831 1.00 21.86 304 VAL A CA 1
ATOM 2318 C C . VAL A 1 354 ? 19.373 -20.179 -6.152 1.00 22.03 304 VAL A C 1
ATOM 2319 O O . VAL A 1 354 ? 20.385 -20.571 -5.574 1.00 25.48 304 VAL A O 1
ATOM 2323 N N . VAL A 1 355 ? 18.270 -20.917 -6.237 1.00 21.08 305 VAL A N 1
ATOM 2324 C CA . VAL A 1 355 ? 18.242 -22.305 -5.767 1.00 24.13 305 VAL A CA 1
ATOM 2325 C C . VAL A 1 355 ? 19.269 -23.153 -6.506 1.00 22.53 305 VAL A C 1
ATOM 2326 O O . VAL A 1 355 ? 20.016 -23.915 -5.894 1.00 22.91 305 VAL A O 1
ATOM 2330 N N . ASP A 1 356 ? 19.294 -23.022 -7.828 1.00 20.13 306 ASP A N 1
ATOM 2331 C CA . ASP A 1 356 ? 20.244 -23.774 -8.625 1.00 24.01 306 ASP A CA 1
ATOM 2332 C C . ASP A 1 356 ? 21.670 -23.467 -8.187 1.00 26.28 306 ASP A C 1
ATOM 2333 O O . ASP A 1 356 ? 22.480 -24.372 -8.011 1.00 26.38 306 ASP A O 1
ATOM 2338 N N . ASP A 1 357 ? 21.953 -22.181 -7.990 1.00 25.72 307 ASP A N 1
ATOM 2339 C CA . ASP A 1 357 ? 23.270 -21.743 -7.559 1.00 26.55 307 ASP A CA 1
ATOM 2340 C C . ASP A 1 357 ? 23.621 -22.299 -6.193 1.00 28.01 307 ASP A C 1
ATOM 2341 O O . ASP A 1 357 ? 24.798 -22.392 -5.842 1.00 29.85 307 ASP A O 1
ATOM 2346 N N . THR A 1 358 ? 22.604 -22.675 -5.421 1.00 24.00 308 THR A N 1
ATOM 2347 C CA . THR A 1 358 ? 22.847 -23.123 -4.052 1.00 27.54 308 THR A CA 1
ATOM 2348 C C . THR A 1 358 ? 23.307 -24.580 -4.030 1.00 28.54 308 THR A C 1
ATOM 2349 O O . THR A 1 358 ? 24.093 -24.990 -3.165 1.00 29.51 308 THR A O 1
ATOM 2353 N N . TYR A 1 359 ? 22.849 -25.344 -5.015 1.00 26.44 309 TYR A N 1
ATOM 2354 C CA . TYR A 1 359 ? 23.350 -26.693 -5.213 1.00 28.47 309 TYR A CA 1
ATOM 2355 C C . TYR A 1 359 ? 24.750 -26.590 -5.793 1.00 33.27 309 TYR A C 1
ATOM 2356 O O . TYR A 1 359 ? 24.949 -26.591 -7.009 1.00 32.99 309 TYR A O 1
ATOM 2365 N N . ASP A 1 360 ? 25.712 -26.479 -4.890 1.00 32.65 310 ASP A N 1
ATOM 2366 C CA . ASP A 1 360 ? 27.086 -26.177 -5.240 1.00 34.41 310 ASP A CA 1
ATOM 2367 C C . ASP A 1 360 ? 27.985 -27.223 -4.622 1.00 36.29 310 ASP A C 1
ATOM 2368 O O . ASP A 1 360 ? 27.747 -27.656 -3.489 1.00 36.20 310 ASP A O 1
ATOM 2373 N N . ALA A 1 361 ? 29.020 -27.622 -5.355 1.00 36.74 311 ALA A N 1
ATOM 2374 C CA . ALA A 1 361 ? 29.982 -28.595 -4.844 1.00 39.25 311 ALA A CA 1
ATOM 2375 C C . ALA A 1 361 ? 30.532 -28.180 -3.475 1.00 37.13 311 ALA A C 1
ATOM 2376 O O . ALA A 1 361 ? 30.873 -29.037 -2.659 1.00 35.78 311 ALA A O 1
ATOM 2378 N N . HIS A 1 362 ? 30.585 -26.869 -3.218 1.00 34.27 312 HIS A N 1
ATOM 2379 C CA . HIS A 1 362 ? 31.178 -26.341 -1.983 1.00 29.95 312 HIS A CA 1
ATOM 2380 C C . HIS A 1 362 ? 30.192 -26.283 -0.833 1.00 34.07 312 HIS A C 1
ATOM 2381 O O . HIS A 1 362 ? 30.509 -25.775 0.246 1.00 35.60 312 HIS A O 1
ATOM 2388 N N . ALA A 1 363 ? 28.989 -26.785 -1.082 1.00 33.94 313 ALA A N 1
ATOM 2389 C CA . ALA A 1 363 ? 28.060 -27.102 -0.014 1.00 34.38 313 ALA A CA 1
ATOM 2390 C C . ALA A 1 363 ? 28.400 -28.504 0.504 1.00 33.57 313 ALA A C 1
ATOM 2391 O O . ALA A 1 363 ? 28.701 -29.407 -0.280 1.00 35.69 313 ALA A O 1
ATOM 2393 N N . THR A 1 364 ? 28.370 -28.689 1.817 1.00 34.65 314 THR A N 1
ATOM 2394 C CA . THR A 1 364 ? 28.737 -29.981 2.392 1.00 36.55 314 THR A CA 1
ATOM 2395 C C . THR A 1 364 ? 27.648 -31.039 2.159 1.00 35.68 314 THR A C 1
ATOM 2396 O O . THR A 1 364 ? 26.545 -30.719 1.704 1.00 33.84 314 THR A O 1
ATOM 2400 N N . VAL A 1 365 ? 27.960 -32.298 2.463 1.00 34.58 315 VAL A N 1
ATOM 2401 C CA . VAL A 1 365 ? 26.972 -33.371 2.325 1.00 34.15 315 VAL A CA 1
ATOM 2402 C C . VAL A 1 365 ? 25.740 -33.129 3.207 1.00 34.92 315 VAL A C 1
ATOM 2403 O O . VAL A 1 365 ? 24.624 -33.243 2.708 1.00 33.65 315 VAL A O 1
ATOM 2407 N N . PRO A 1 366 ? 25.928 -32.788 4.508 1.00 32.19 316 PRO A N 1
ATOM 2408 C CA . PRO A 1 366 ? 24.742 -32.469 5.316 1.00 30.74 316 PRO A CA 1
ATOM 2409 C C . PRO A 1 366 ? 23.957 -31.251 4.808 1.00 34.65 316 PRO A C 1
ATOM 2410 O O . PRO A 1 366 ? 22.731 -31.304 4.801 1.00 36.53 316 PRO A O 1
ATOM 2414 N N . GLU A 1 367 ? 24.637 -30.178 4.409 1.00 32.16 317 GLU A N 1
ATOM 2415 C CA . GLU A 1 367 ? 23.955 -28.983 3.910 1.00 35.86 317 GLU A CA 1
ATOM 2416 C C . GLU A 1 367 ? 23.013 -29.296 2.741 1.00 30.27 317 GLU A C 1
ATOM 2417 O O . GLU A 1 367 ? 21.841 -28.920 2.759 1.00 24.15 317 GLU A O 1
ATOM 2423 N N . VAL A 1 368 ? 23.514 -30.014 1.743 1.00 30.14 318 VAL A N 1
ATOM 2424 C CA . VAL A 1 368 ? 22.711 -30.357 0.578 1.00 31.15 318 VAL A CA 1
ATOM 2425 C C . VAL A 1 368 ? 21.644 -31.396 0.911 1.00 31.50 318 VAL A C 1
ATOM 2426 O O . VAL A 1 368 ? 20.590 -31.445 0.280 1.00 31.90 318 VAL A O 1
ATOM 2430 N N . ALA A 1 369 ? 21.899 -32.224 1.913 1.00 33.92 319 ALA A N 1
ATOM 2431 C CA . ALA A 1 369 ? 20.894 -33.201 2.310 1.00 31.49 319 ALA A CA 1
ATOM 2432 C C . ALA A 1 369 ? 19.679 -32.483 2.903 1.00 32.68 319 ALA A C 1
ATOM 2433 O O . ALA A 1 369 ? 18.533 -32.813 2.584 1.00 32.65 319 ALA A O 1
ATOM 2435 N N . VAL A 1 370 ? 19.938 -31.491 3.752 1.00 28.37 320 VAL A N 1
ATOM 2436 C CA . VAL A 1 370 ? 18.859 -30.779 4.428 1.00 28.67 320 VAL A CA 1
ATOM 2437 C C . VAL A 1 370 ? 18.146 -29.850 3.441 1.00 30.67 320 VAL A C 1
ATOM 2438 O O . VAL A 1 370 ? 16.910 -29.774 3.409 1.00 30.33 320 VAL A O 1
ATOM 2442 N N . LEU A 1 371 ? 18.924 -29.162 2.619 1.00 29.39 321 LEU A N 1
ATOM 2443 C CA . LEU A 1 371 ? 18.358 -28.349 1.555 1.00 25.49 321 LEU A CA 1
ATOM 2444 C C . LEU A 1 371 ? 17.389 -29.182 0.697 1.00 27.53 321 LEU A C 1
ATOM 2445 O O . LEU A 1 371 ? 16.274 -28.767 0.402 1.00 29.27 321 LEU A O 1
ATOM 2450 N N . THR A 1 372 ? 17.807 -30.378 0.322 1.00 28.39 322 THR A N 1
ATOM 2451 C CA . THR A 1 372 ? 17.014 -31.184 -0.577 1.00 23.86 322 THR A CA 1
ATOM 2452 C C . THR A 1 372 ? 15.760 -31.688 0.119 1.00 30.61 322 THR A C 1
ATOM 2453 O O . THR A 1 372 ? 14.708 -31.825 -0.512 1.00 31.74 322 THR A O 1
ATOM 2457 N N . GLU A 1 373 ? 15.868 -31.963 1.417 1.00 27.91 323 GLU A N 1
ATOM 2458 C CA . GLU A 1 373 ? 14.737 -32.478 2.192 1.00 31.28 323 GLU A CA 1
ATOM 2459 C C . GLU A 1 373 ? 13.660 -31.419 2.373 1.00 30.00 323 GLU A C 1
ATOM 2460 O O . GLU A 1 373 ? 12.472 -31.718 2.307 1.00 32.95 323 GLU A O 1
ATOM 2466 N N . CYS A 1 374 ? 14.094 -30.183 2.597 1.00 29.74 324 CYS A N 1
ATOM 2467 C CA . CYS A 1 374 ? 13.189 -29.059 2.768 1.00 31.14 324 CYS A CA 1
ATOM 2468 C C . CYS A 1 374 ? 12.408 -28.776 1.495 1.00 30.50 324 CYS A C 1
ATOM 2469 O O . CYS A 1 374 ? 11.287 -28.275 1.546 1.00 29.59 324 CYS A O 1
ATOM 2472 N N . LEU A 1 375 ? 13.016 -29.094 0.357 1.00 30.70 325 LEU A N 1
ATOM 2473 C CA . LEU A 1 375 ? 12.369 -28.927 -0.938 1.00 32.41 325 LEU A CA 1
ATOM 2474 C C . LEU A 1 375 ? 11.470 -30.122 -1.261 1.00 35.20 325 LEU A C 1
ATOM 2475 O O . LEU A 1 375 ? 10.701 -30.078 -2.217 1.00 35.28 325 LEU A O 1
ATOM 2480 N N . GLN A 1 376 ? 11.575 -31.192 -0.470 1.00 35.18 326 GLN A N 1
ATOM 2481 C CA . GLN A 1 376 ? 10.649 -32.318 -0.594 1.00 35.21 326 GLN A CA 1
ATOM 2482 C C . GLN A 1 376 ? 9.418 -32.035 0.262 1.00 35.48 326 GLN A C 1
ATOM 2483 O O . GLN A 1 376 ? 8.287 -32.322 -0.133 1.00 37.31 326 GLN A O 1
ATOM 2489 N N . ARG A 1 377 ? 9.654 -31.460 1.437 1.00 32.76 327 ARG A N 1
ATOM 2490 C CA . ARG A 1 377 ? 8.578 -31.136 2.362 1.00 34.30 327 ARG A CA 1
ATOM 2491 C C . ARG A 1 377 ? 7.905 -29.797 2.073 1.00 35.84 327 ARG A C 1
ATOM 2492 O O . ARG A 1 377 ? 6.772 -29.574 2.488 1.00 32.06 327 ARG A O 1
ATOM 2500 N N . LEU A 1 378 ? 8.591 -28.961 1.328 1.00 33.69 328 LEU A N 1
ATOM 2501 C CA . LEU A 1 378 ? 8.148 -27.630 1.044 1.00 31.41 328 LEU A CA 1
ATOM 2502 C C . LEU A 1 378 ? 7.931 -26.856 2.314 1.00 33.88 328 LEU A C 1
ATOM 2503 O O . LEU A 1 378 ? 7.084 -26.028 2.379 1.00 37.11 328 LEU A O 1
ATOM 2508 N N . ASN A 1 379 ? 8.721 -27.130 3.328 1.00 37.34 329 ASN A N 1
ATOM 2509 C CA . ASN A 1 379 ? 8.755 -26.261 4.484 1.00 42.52 329 ASN A CA 1
ATOM 2510 C C . ASN A 1 379 ? 10.157 -26.093 5.010 1.00 46.34 329 ASN A C 1
ATOM 2511 O O . ASN A 1 379 ? 10.917 -27.021 5.080 1.00 44.59 329 ASN A O 1
ATOM 2516 N N . ILE A 1 380 ? 10.544 -24.844 5.182 1.00 53.36 330 ILE A N 1
ATOM 2517 C CA . ILE A 1 380 ? 10.624 -24.074 6.425 1.00 57.33 330 ILE A CA 1
ATOM 2518 C C . ILE A 1 380 ? 11.239 -24.844 7.579 1.00 61.01 330 ILE A C 1
ATOM 2519 O O . ILE A 1 380 ? 10.746 -24.860 8.695 1.00 61.90 330 ILE A O 1
ATOM 2524 N N . GLY A 1 381 ? 12.364 -25.472 7.298 1.00 60.12 331 GLY A N 1
ATOM 2525 C CA . GLY A 1 381 ? 13.039 -26.268 8.289 1.00 66.69 331 GLY A CA 1
ATOM 2526 C C . GLY A 1 381 ? 12.225 -27.379 8.885 1.00 70.76 331 GLY A C 1
ATOM 2527 O O . GLY A 1 381 ? 11.408 -27.983 8.219 1.00 71.81 331 GLY A O 1
ATOM 2528 N N . ALA A 1 382 ? 12.553 -27.752 10.113 1.00 79.70 332 ALA A N 1
ATOM 2529 C CA . ALA A 1 382 ? 11.931 -27.242 11.322 1.00 83.21 332 ALA A CA 1
ATOM 2530 C C . ALA A 1 382 ? 12.337 -26.254 12.412 1.00 91.79 332 ALA A C 1
ATOM 2531 O O . ALA A 1 382 ? 11.880 -25.118 12.414 1.00 95.01 332 ALA A O 1
ATOM 2533 N N . ASP A 1 383 ? 13.083 -26.701 13.396 1.00 89.43 333 ASP A N 1
ATOM 2534 C CA . ASP A 1 383 ? 14.486 -26.485 13.448 1.00 87.84 333 ASP A CA 1
ATOM 2535 C C . ASP A 1 383 ? 14.910 -27.791 13.957 1.00 87.39 333 ASP A C 1
ATOM 2536 O O . ASP A 1 383 ? 14.651 -28.101 15.088 1.00 91.04 333 ASP A O 1
ATOM 2541 N N . ASP A 1 384 ? 15.496 -28.581 13.087 1.00 81.93 334 ASP A N 1
ATOM 2542 C CA . ASP A 1 384 ? 16.423 -29.592 13.466 1.00 83.05 334 ASP A CA 1
ATOM 2543 C C . ASP A 1 384 ? 17.460 -29.633 12.354 1.00 79.35 334 ASP A C 1
ATOM 2544 O O . ASP A 1 384 ? 17.642 -30.663 11.738 1.00 84.44 334 ASP A O 1
ATOM 2549 N N . LYS A 1 385 ? 18.116 -28.491 12.080 1.00 80.49 335 LYS A N 1
ATOM 2550 C CA . LYS A 1 385 ? 18.469 -27.982 10.734 1.00 58.95 335 LYS A CA 1
ATOM 2551 C C . LYS A 1 385 ? 19.831 -27.257 10.642 1.00 58.52 335 LYS A C 1
ATOM 2552 O O . LYS A 1 385 ? 20.683 -27.498 11.478 1.00 65.22 335 LYS A O 1
ATOM 2558 N N . LEU A 1 386 ? 20.033 -26.396 9.620 1.00 54.54 336 LEU A N 1
ATOM 2559 C CA . LEU A 1 386 ? 21.340 -25.756 9.249 1.00 49.42 336 LEU A CA 1
ATOM 2560 C C . LEU A 1 386 ? 21.482 -24.205 8.991 1.00 45.36 336 LEU A C 1
ATOM 2561 O O . LEU A 1 386 ? 20.746 -23.429 9.528 1.00 53.73 336 LEU A O 1
ATOM 2566 N N . PRO A 1 387 ? 22.431 -23.778 8.173 1.00 32.40 337 PRO A N 1
ATOM 2567 C CA . PRO A 1 387 ? 23.048 -22.451 8.223 1.00 33.28 337 PRO A CA 1
ATOM 2568 C C . PRO A 1 387 ? 22.340 -21.285 7.532 1.00 45.53 337 PRO A C 1
ATOM 2569 O O . PRO A 1 387 ? 21.379 -21.489 6.841 1.00 52.21 337 PRO A O 1
ATOM 2573 N N . ASP A 1 388 ? 22.852 -20.079 7.658 1.00 41.83 338 ASP A N 1
ATOM 2574 C CA . ASP A 1 388 ? 22.018 -18.901 7.493 1.00 43.23 338 ASP A CA 1
ATOM 2575 C C . ASP A 1 388 ? 21.578 -18.583 6.049 1.00 41.86 338 ASP A C 1
ATOM 2576 O O . ASP A 1 388 ? 20.443 -18.294 5.796 1.00 36.41 338 ASP A O 1
ATOM 2581 N N . TYR A 1 389 ? 22.520 -18.611 5.135 1.00 36.83 339 TYR A N 1
ATOM 2582 C CA . TYR A 1 389 ? 22.303 -18.203 3.771 1.00 37.96 339 TYR A CA 1
ATOM 2583 C C . TYR A 1 389 ? 21.407 -19.237 3.091 1.00 36.65 339 TYR A C 1
ATOM 2584 O O . TYR A 1 389 ? 20.708 -18.931 2.133 1.00 37.48 339 TYR A O 1
ATOM 2593 N N . LEU A 1 390 ? 21.435 -20.461 3.613 1.00 32.99 340 LEU A N 1
ATOM 2594 C CA . LEU A 1 390 ? 20.651 -21.566 3.073 1.00 35.87 340 LEU A CA 1
ATOM 2595 C C . LEU A 1 390 ? 19.222 -21.485 3.568 1.00 34.07 340 LEU A C 1
ATOM 2596 O O . LEU A 1 390 ? 18.274 -21.701 2.808 1.00 34.88 340 LEU A O 1
ATOM 2601 N N . ARG A 1 391 ? 19.077 -21.176 4.850 1.00 31.99 341 ARG A N 1
ATOM 2602 C CA . ARG A 1 391 ? 17.777 -20.847 5.406 1.00 34.51 341 ARG A CA 1
ATOM 2603 C C . ARG A 1 391 ? 17.181 -19.689 4.615 1.00 32.83 341 ARG A C 1
ATOM 2604 O O . ARG A 1 391 ? 16.014 -19.719 4.234 1.00 29.68 341 ARG A O 1
ATOM 2612 N N . THR A 1 392 ? 18.004 -18.682 4.333 1.00 31.20 342 THR A N 1
ATOM 2613 C CA . THR A 1 392 ? 17.535 -17.508 3.601 1.00 31.80 342 THR A CA 1
ATOM 2614 C C . THR A 1 392 ? 17.042 -17.855 2.208 1.00 29.51 342 THR A C 1
ATOM 2615 O O . THR A 1 392 ? 15.981 -17.383 1.781 1.00 31.12 342 THR A O 1
ATOM 2619 N N . VAL A 1 393 ? 17.795 -18.689 1.500 1.00 28.37 343 VAL A N 1
ATOM 2620 C CA . VAL A 1 393 ? 17.340 -19.143 0.192 1.00 26.65 343 VAL A CA 1
ATOM 2621 C C . VAL A 1 393 ? 15.988 -19.869 0.302 1.00 26.00 343 VAL A C 1
ATOM 2622 O O . VAL A 1 393 ? 15.049 -19.507 -0.408 1.00 22.27 343 VAL A O 1
ATOM 2626 N N . LEU A 1 394 ? 15.872 -20.859 1.195 1.00 24.51 344 LEU A N 1
ATOM 2627 C CA . LEU A 1 394 ? 14.626 -21.626 1.311 1.00 23.90 344 LEU A CA 1
ATOM 2628 C C . LEU A 1 394 ? 13.441 -20.719 1.663 1.00 26.06 344 LEU A C 1
ATOM 2629 O O . LEU A 1 394 ? 12.399 -20.780 1.018 1.00 25.06 344 LEU A O 1
ATOM 2634 N N . GLU A 1 395 ? 13.624 -19.862 2.665 1.00 27.30 345 GLU A N 1
ATOM 2635 C CA . GLU A 1 395 ? 12.637 -18.844 3.031 1.00 27.32 345 GLU A CA 1
ATOM 2636 C C . GLU A 1 395 ? 12.179 -17.976 1.848 1.00 26.64 345 GLU A C 1
ATOM 2637 O O . GLU A 1 395 ? 10.974 -17.816 1.605 1.00 24.64 345 GLU A O 1
ATOM 2643 N N . SER A 1 396 ? 13.137 -17.416 1.114 1.00 24.77 346 SER A N 1
ATOM 2644 C CA . SER A 1 396 ? 12.828 -16.596 -0.060 1.00 25.63 346 SER A CA 1
ATOM 2645 C C . SER A 1 396 ? 12.048 -17.334 -1.144 1.00 18.58 346 SER A C 1
ATOM 2646 O O . SER A 1 396 ? 11.072 -16.811 -1.676 1.00 21.02 346 SER A O 1
ATOM 2649 N N . VAL A 1 397 ? 12.484 -18.535 -1.495 1.00 17.49 347 VAL A N 1
ATOM 2650 C CA . VAL A 1 397 ? 11.765 -19.320 -2.488 1.00 19.86 347 VAL A CA 1
ATOM 2651 C C . VAL A 1 397 ? 10.312 -19.563 -2.080 1.00 21.67 347 VAL A C 1
ATOM 2652 O O . VAL A 1 397 ? 9.408 -19.442 -2.912 1.00 22.57 347 VAL A O 1
ATOM 2656 N N . PHE A 1 398 ? 10.092 -19.920 -0.815 1.00 20.98 348 PHE A N 1
ATOM 2657 C CA . PHE A 1 398 ? 8.739 -20.205 -0.345 1.00 20.11 348 PHE A CA 1
ATOM 2658 C C . PHE A 1 398 ? 7.910 -18.927 -0.299 1.00 21.91 348 PHE A C 1
ATOM 2659 O O . PHE A 1 398 ? 6.735 -18.945 -0.641 1.00 19.49 348 PHE A O 1
ATOM 2667 N N . GLU A 1 399 ? 8.529 -17.812 0.089 1.00 21.99 349 GLU A N 1
ATOM 2668 C CA . GLU A 1 399 ? 7.802 -16.544 0.158 1.00 24.78 349 GLU A CA 1
ATOM 2669 C C . GLU A 1 399 ? 7.429 -16.027 -1.237 1.00 26.15 349 GLU A C 1
ATOM 2670 O O . GLU A 1 399 ? 6.297 -15.567 -1.444 1.00 28.38 349 GLU A O 1
ATOM 2676 N N . VAL A 1 400 ? 8.358 -16.114 -2.190 1.00 23.59 350 VAL A N 1
ATOM 2677 C CA . VAL A 1 400 ? 8.072 -15.686 -3.564 1.00 23.75 350 VAL A CA 1
ATOM 2678 C C . VAL A 1 400 ? 6.962 -16.525 -4.211 1.00 20.97 350 VAL A C 1
ATOM 2679 O O . VAL A 1 400 ? 6.034 -15.963 -4.793 1.00 22.85 350 VAL A O 1
ATOM 2683 N N . MET A 1 401 ? 7.050 -17.855 -4.114 1.00 17.61 351 MET A N 1
ATOM 2684 C CA . MET A 1 401 ? 6.021 -18.726 -4.690 1.00 22.37 351 MET A CA 1
ATOM 2685 C C . MET A 1 401 ? 4.678 -18.516 -3.986 1.00 21.53 351 MET A C 1
ATOM 2686 O O . MET A 1 401 ? 3.625 -18.518 -4.615 1.00 24.68 351 MET A O 1
ATOM 2691 N N . GLY A 1 402 ? 4.720 -18.326 -2.677 1.00 25.20 352 GLY A N 1
ATOM 2692 C CA . GLY A 1 402 ? 3.503 -18.041 -1.934 1.00 25.07 352 GLY A CA 1
ATOM 2693 C C . GLY A 1 402 ? 2.850 -16.754 -2.412 1.00 25.53 352 GLY A C 1
ATOM 2694 O O . GLY A 1 402 ? 1.622 -16.675 -2.565 1.00 22.92 352 GLY A O 1
ATOM 2695 N N . GLU A 1 403 ? 3.683 -15.746 -2.660 1.00 22.31 353 GLU A N 1
ATOM 2696 C CA . GLU A 1 403 ? 3.209 -14.459 -3.166 1.00 27.50 353 GLU A CA 1
ATOM 2697 C C . GLU A 1 403 ? 2.598 -14.580 -4.565 1.00 27.36 353 GLU A C 1
ATOM 2698 O O . GLU A 1 403 ? 1.505 -14.069 -4.811 1.00 29.38 353 GLU A O 1
ATOM 2704 N N . ILE A 1 404 ? 3.291 -15.263 -5.470 1.00 23.96 354 ILE A N 1
ATOM 2705 C CA . ILE A 1 404 ? 2.781 -15.434 -6.830 1.00 26.89 354 ILE A CA 1
ATOM 2706 C C . ILE A 1 404 ? 1.452 -16.204 -6.778 1.00 25.81 354 ILE A C 1
ATOM 2707 O O . ILE A 1 404 ? 0.494 -15.851 -7.466 1.00 23.69 354 ILE A O 1
ATOM 2712 N N . GLU A 1 405 ? 1.376 -17.225 -5.932 1.00 23.89 355 GLU A N 1
ATOM 2713 C CA . GLU A 1 405 ? 0.133 -17.962 -5.801 1.00 28.56 355 GLU A CA 1
ATOM 2714 C C . GLU A 1 405 ? -1.000 -17.052 -5.316 1.00 29.07 355 GLU A C 1
ATOM 2715 O O . GLU A 1 405 ? -2.121 -17.155 -5.808 1.00 31.18 355 GLU A O 1
ATOM 2721 N N . GLN A 1 406 ? -0.702 -16.155 -4.377 1.00 27.58 356 GLN A N 1
ATOM 2722 C CA . GLN A 1 406 ? -1.703 -15.206 -3.892 1.00 30.80 356 GLN A CA 1
ATOM 2723 C C . GLN A 1 406 ? -2.210 -14.303 -5.009 1.00 29.69 356 GLN A C 1
ATOM 2724 O O . GLN A 1 406 ? -3.407 -14.015 -5.071 1.00 31.76 356 GLN A O 1
ATOM 2730 N N . GLU A 1 407 ? -1.301 -13.864 -5.878 1.00 27.08 357 GLU A N 1
ATOM 2731 C CA . GLU A 1 407 ? -1.632 -13.017 -7.031 1.00 24.24 357 GLU A CA 1
ATOM 2732 C C . GLU A 1 407 ? -2.567 -13.669 -8.033 1.00 22.22 357 GLU A C 1
ATOM 2733 O O . GLU A 1 407 ? -3.470 -13.030 -8.569 1.00 30.22 357 GLU A O 1
ATOM 2739 N N . MET A 1 408 ? -2.289 -14.929 -8.341 1.00 25.62 358 MET A N 1
ATOM 2740 C CA . MET A 1 408 ? -3.015 -15.656 -9.363 1.00 27.14 358 MET A CA 1
ATOM 2741 C C . MET A 1 408 ? -4.296 -16.275 -8.822 1.00 33.87 358 MET A C 1
ATOM 2742 O O . MET A 1 408 ? -5.111 -16.787 -9.590 1.00 30.38 358 MET A O 1
ATOM 2747 N N . ARG A 1 409 ? -4.470 -16.250 -7.504 1.00 27.41 359 ARG A N 1
ATOM 2748 C CA . ARG A 1 409 ? -5.662 -16.851 -6.931 1.00 32.38 359 ARG A CA 1
ATOM 2749 C C . ARG A 1 409 ? -6.947 -16.219 -7.465 1.00 30.57 359 ARG A C 1
ATOM 2750 O O . ARG A 1 409 ? -7.857 -16.948 -7.858 1.00 33.77 359 ARG A O 1
ATOM 2758 N N . PRO A 1 410 ? -7.037 -14.873 -7.498 1.00 29.34 360 PRO A N 1
ATOM 2759 C CA . PRO A 1 410 ? -8.287 -14.319 -8.042 1.00 23.82 360 PRO A CA 1
ATOM 2760 C C . PRO A 1 410 ? -8.501 -14.657 -9.518 1.00 32.20 360 PRO A C 1
ATOM 2761 O O . PRO A 1 410 ? -9.646 -14.683 -9.967 1.00 34.99 360 PRO A O 1
ATOM 2765 N N . LYS A 1 411 ? -7.416 -14.914 -10.247 1.00 34.63 361 LYS A N 1
ATOM 2766 C CA . LYS A 1 411 ? -7.488 -15.244 -11.668 1.00 33.37 361 LYS A CA 1
ATOM 2767 C C . LYS A 1 411 ? -7.665 -16.743 -11.862 1.00 35.32 361 LYS A C 1
ATOM 2768 O O . LYS A 1 411 ? -7.558 -17.240 -12.977 1.00 37.28 361 LYS A O 1
ATOM 2774 N N . GLY A 1 412 ? -7.914 -17.462 -10.771 1.00 31.32 362 GLY A N 1
ATOM 2775 C CA . GLY A 1 412 ? -8.174 -18.890 -10.848 1.00 28.46 362 GLY A CA 1
ATOM 2776 C C . GLY A 1 412 ? -6.988 -19.721 -11.304 1.00 27.99 362 GLY A C 1
ATOM 2777 O O . GLY A 1 412 ? -7.147 -20.824 -11.803 1.00 32.84 362 GLY A O 1
ATOM 2778 N N . ARG A 1 413 ? -5.789 -19.210 -11.082 1.00 33.79 363 ARG A N 1
ATOM 2779 C CA . ARG A 1 413 ? -4.560 -19.878 -11.506 1.00 31.32 363 ARG A CA 1
ATOM 2780 C C . ARG A 1 413 ? -3.611 -20.241 -10.371 1.00 29.83 363 ARG A C 1
ATOM 2781 O O . ARG A 1 413 ? -2.411 -20.390 -10.593 1.00 28.66 363 ARG A O 1
ATOM 2789 N N . SER A 1 414 ? -4.127 -20.377 -9.159 1.00 27.31 364 SER A N 1
ATOM 2790 C CA . SER A 1 414 ? -3.248 -20.660 -8.039 1.00 25.30 364 SER A CA 1
ATOM 2791 C C . SER A 1 414 ? -2.755 -22.117 -8.098 1.00 25.93 364 SER A C 1
ATOM 2792 O O . SER A 1 414 ? -1.637 -22.403 -7.682 1.00 26.87 364 SER A O 1
ATOM 2795 N N . TYR A 1 415 ? -3.562 -23.031 -8.635 1.00 26.05 365 TYR A N 1
ATOM 2796 C CA . TYR A 1 415 ? -3.123 -24.423 -8.774 1.00 27.59 365 TYR A CA 1
ATOM 2797 C C . TYR A 1 415 ? -1.825 -24.549 -9.591 1.00 28.19 365 TYR A C 1
ATOM 2798 O O . TYR A 1 415 ? -0.932 -25.333 -9.251 1.00 28.40 365 TYR A O 1
ATOM 2807 N N . GLY A 1 416 ? -1.732 -23.792 -10.678 1.00 27.43 366 GLY A N 1
ATOM 2808 C CA . GLY A 1 416 ? -0.564 -23.859 -11.534 1.00 23.61 366 GLY A CA 1
ATOM 2809 C C . GLY A 1 416 ? 0.669 -23.355 -10.811 1.00 23.44 366 GLY A C 1
ATOM 2810 O O . GLY A 1 416 ? 1.755 -23.907 -10.972 1.00 19.19 366 GLY A O 1
ATOM 2811 N N . VAL A 1 417 ? 0.507 -22.299 -10.016 1.00 21.84 367 VAL A N 1
ATOM 2812 C CA . VAL A 1 417 ? 1.632 -21.749 -9.272 1.00 22.48 367 VAL A CA 1
ATOM 2813 C C . VAL A 1 417 ? 2.114 -22.777 -8.248 1.00 27.17 367 VAL A C 1
ATOM 2814 O O . VAL A 1 417 ? 3.317 -22.945 -8.039 1.00 27.24 367 VAL A O 1
ATOM 2818 N N . LYS A 1 418 ? 1.164 -23.482 -7.639 1.00 23.73 368 LYS A N 1
ATOM 2819 C CA . LYS A 1 418 ? 1.475 -24.528 -6.669 1.00 27.07 368 LYS A CA 1
ATOM 2820 C C . LYS A 1 418 ? 2.333 -25.638 -7.290 1.00 26.68 368 LYS A C 1
ATOM 2821 O O . LYS A 1 418 ? 3.220 -26.183 -6.639 1.00 30.18 368 LYS A O 1
ATOM 2827 N N . GLN A 1 419 ? 2.081 -25.951 -8.559 1.00 24.16 369 GLN A N 1
ATOM 2828 C CA . GLN A 1 419 ? 2.800 -27.022 -9.256 1.00 30.57 369 GLN A CA 1
ATOM 2829 C C . GLN A 1 419 ? 4.298 -26.736 -9.436 1.00 25.63 369 GLN A C 1
ATOM 2830 O O . GLN A 1 419 ? 5.089 -27.659 -9.636 1.00 24.48 369 GLN A O 1
ATOM 2836 N N . VAL A 1 420 ? 4.681 -25.464 -9.383 1.00 21.60 370 VAL A N 1
ATOM 2837 C CA . VAL A 1 420 ? 6.078 -25.097 -9.573 1.00 23.87 370 VAL A CA 1
ATOM 2838 C C . VAL A 1 420 ? 6.982 -25.907 -8.628 1.00 20.96 370 VAL A C 1
ATOM 2839 O O . VAL A 1 420 ? 7.825 -26.685 -9.082 1.00 18.23 370 VAL A O 1
ATOM 2843 N N . LEU A 1 421 ? 6.780 -25.762 -7.321 1.00 20.49 371 LEU A N 1
ATOM 2844 C CA . LEU A 1 421 ? 7.622 -26.466 -6.361 1.00 22.62 371 LEU A CA 1
ATOM 2845 C C . LEU A 1 421 ? 7.294 -27.953 -6.262 1.00 22.67 371 LEU A C 1
ATOM 2846 O O . LEU A 1 421 ? 8.138 -28.748 -5.841 1.00 25.11 371 LEU A O 1
ATOM 2851 N N . GLU A 1 422 ? 6.074 -28.332 -6.635 1.00 26.25 372 GLU A N 1
ATOM 2852 C CA . GLU A 1 422 ? 5.747 -29.751 -6.736 1.00 27.64 372 GLU A CA 1
ATOM 2853 C C . GLU A 1 422 ? 6.634 -30.426 -7.786 1.00 26.84 372 GLU A C 1
ATOM 2854 O O . GLU A 1 422 ? 7.258 -31.447 -7.508 1.00 25.45 372 GLU A O 1
ATOM 2860 N N . ARG A 1 423 ? 6.694 -29.851 -8.986 1.00 22.26 373 ARG A N 1
ATOM 2861 C CA . ARG A 1 423 ? 7.524 -30.405 -10.048 1.00 25.07 373 ARG A CA 1
ATOM 2862 C C . ARG A 1 423 ? 9.017 -30.267 -9.760 1.00 27.43 373 ARG A C 1
ATOM 2863 O O . ARG A 1 423 ? 9.791 -31.134 -10.151 1.00 24.64 373 ARG A O 1
ATOM 2871 N N . PHE A 1 424 ? 9.422 -29.205 -9.063 1.00 22.10 374 PHE A N 1
ATOM 2872 C CA . PHE A 1 424 ? 10.834 -29.043 -8.704 1.00 23.40 374 PHE A CA 1
ATOM 2873 C C . PHE A 1 424 ? 11.369 -30.122 -7.761 1.00 25.40 374 PHE A C 1
ATOM 2874 O O . PHE A 1 424 ? 12.586 -30.273 -7.644 1.00 26.63 374 PHE A O 1
ATOM 2882 N N . LYS A 1 425 ? 10.485 -30.855 -7.079 1.00 26.80 375 LYS A N 1
ATOM 2883 C CA . LYS A 1 425 ? 10.936 -31.817 -6.054 1.00 27.45 375 LYS A CA 1
ATOM 2884 C C . LYS A 1 425 ? 11.963 -32.799 -6.602 1.00 30.35 375 LYS A C 1
ATOM 2885 O O . LYS A 1 425 ? 12.996 -33.048 -5.968 1.00 27.64 375 LYS A O 1
ATOM 2891 N N . ASN A 1 426 ? 11.663 -33.366 -7.773 1.00 29.63 376 ASN A N 1
ATOM 2892 C CA . ASN A 1 426 ? 12.565 -34.316 -8.416 1.00 30.00 376 ASN A CA 1
ATOM 2893 C C . ASN A 1 426 ? 13.783 -33.625 -9.021 1.00 25.61 376 ASN A C 1
ATOM 2894 O O . ASN A 1 426 ? 14.822 -34.251 -9.208 1.00 26.87 376 ASN A O 1
ATOM 2899 N N . VAL A 1 427 ? 13.661 -32.340 -9.326 1.00 26.03 377 VAL A N 1
ATOM 2900 C CA . VAL A 1 427 ? 14.824 -31.584 -9.767 1.00 27.36 377 VAL A CA 1
ATOM 2901 C C . VAL A 1 427 ? 15.820 -31.416 -8.605 1.00 26.03 377 VAL A C 1
ATOM 2902 O O . VAL A 1 427 ? 17.027 -31.579 -8.786 1.00 27.15 377 VAL A O 1
ATOM 2906 N N . ALA A 1 428 ? 15.316 -31.093 -7.417 1.00 21.86 378 ALA A N 1
ATOM 2907 C CA . ALA A 1 428 ? 16.168 -30.976 -6.246 1.00 25.61 378 ALA A CA 1
ATOM 2908 C C . ALA A 1 428 ? 16.884 -32.298 -5.973 1.00 27.33 378 ALA A C 1
ATOM 2909 O O . ALA A 1 428 ? 18.089 -32.315 -5.755 1.00 27.11 378 ALA A O 1
ATOM 2911 N N . LYS A 1 429 ? 16.144 -33.402 -5.989 1.00 31.21 379 LYS A N 1
ATOM 2912 C CA . LYS A 1 429 ? 16.750 -34.719 -5.783 1.00 29.56 379 LYS A CA 1
ATOM 2913 C C . LYS A 1 429 ? 17.873 -34.958 -6.799 1.00 28.57 379 LYS A C 1
ATOM 2914 O O . LYS A 1 429 ? 18.942 -35.442 -6.434 1.00 28.93 379 LYS A O 1
ATOM 2920 N N . ALA A 1 430 ? 17.626 -34.607 -8.067 1.00 25.06 380 ALA A N 1
ATOM 2921 C CA . ALA A 1 430 ? 18.623 -34.766 -9.120 1.00 22.05 380 ALA A CA 1
ATOM 2922 C C . ALA A 1 430 ? 19.832 -33.855 -8.889 1.00 25.62 380 ALA A C 1
ATOM 2923 O O . ALA A 1 430 ? 20.974 -34.295 -9.029 1.00 27.60 380 ALA A O 1
ATOM 2925 N N . ASP A 1 431 ? 19.563 -32.597 -8.541 1.00 24.60 381 ASP A N 1
ATOM 2926 C CA . ASP A 1 431 ? 20.591 -31.630 -8.173 1.00 29.45 381 ASP A CA 1
ATOM 2927 C C . ASP A 1 431 ? 21.511 -32.145 -7.049 1.00 28.64 381 ASP A C 1
ATOM 2928 O O . ASP A 1 431 ? 22.711 -31.884 -7.025 1.00 21.37 381 ASP A O 1
ATOM 2933 N N . LYS A 1 432 ? 20.933 -32.873 -6.107 1.00 30.90 382 LYS A N 1
ATOM 2934 C CA . LYS A 1 432 ? 21.702 -33.415 -5.000 1.00 26.16 382 LYS A CA 1
ATOM 2935 C C . LYS A 1 432 ? 22.762 -34.405 -5.500 1.00 34.18 382 LYS A C 1
ATOM 2936 O O . LYS A 1 432 ? 23.884 -34.435 -4.989 1.00 32.49 382 LYS A O 1
ATOM 2942 N N . GLN A 1 433 ? 22.408 -35.205 -6.504 1.00 31.48 383 GLN A N 1
ATOM 2943 C CA . GLN A 1 433 ? 23.341 -36.175 -7.075 1.00 30.13 383 GLN A CA 1
ATOM 2944 C C . GLN A 1 433 ? 24.448 -35.484 -7.871 1.00 29.23 383 GLN A C 1
ATOM 2945 O O . GLN A 1 433 ? 25.614 -35.858 -7.778 1.00 32.87 383 GLN A O 1
ATOM 2951 N N . LEU A 1 434 ? 24.086 -34.472 -8.650 1.00 27.67 384 LEU A N 1
ATOM 2952 C CA . LEU A 1 434 ? 25.087 -33.697 -9.380 1.00 33.48 384 LEU A CA 1
ATOM 2953 C C . LEU A 1 434 ? 26.156 -33.154 -8.451 1.00 32.67 384 LEU A C 1
ATOM 2954 O O . LEU A 1 434 ? 27.349 -33.214 -8.748 1.00 33.32 384 LEU A O 1
ATOM 2959 N N . THR A 1 435 ? 25.709 -32.622 -7.322 1.00 29.12 385 THR A N 1
ATOM 2960 C CA . THR A 1 435 ? 26.598 -32.020 -6.337 1.00 35.17 385 THR A CA 1
ATOM 2961 C C . THR A 1 435 ? 27.575 -33.028 -5.728 1.00 34.21 385 THR A C 1
ATOM 2962 O O . THR A 1 435 ? 28.757 -32.741 -5.582 1.00 33.20 385 THR A O 1
ATOM 2966 N N . GLU A 1 436 ? 27.070 -34.212 -5.393 1.00 39.18 386 GLU A N 1
ATOM 2967 C CA . GLU A 1 436 ? 27.890 -35.319 -4.911 1.00 34.88 386 GLU A CA 1
ATOM 2968 C C . GLU A 1 436 ? 28.995 -35.657 -5.900 1.00 39.39 386 GLU A C 1
ATOM 2969 O O . GLU A 1 436 ? 30.153 -35.834 -5.512 1.00 43.03 386 GLU A O 1
ATOM 2975 N N . TRP A 1 437 ? 28.627 -35.758 -7.176 1.00 35.78 387 TRP A N 1
ATOM 2976 C CA . TRP A 1 437 ? 29.604 -35.952 -8.243 1.00 36.64 387 TRP A CA 1
ATOM 2977 C C . TRP A 1 437 ? 30.633 -34.822 -8.236 1.00 36.69 387 TRP A C 1
ATOM 2978 O O . TRP A 1 437 ? 31.841 -35.073 -8.209 1.00 33.71 387 TRP A O 1
ATOM 2989 N N . ALA A 1 438 ? 30.147 -33.581 -8.235 1.00 35.86 388 ALA A N 1
ATOM 2990 C CA . ALA A 1 438 ? 31.021 -32.411 -8.240 1.00 35.76 388 ALA A CA 1
ATOM 2991 C C . ALA A 1 438 ? 31.907 -32.348 -6.973 1.00 38.72 388 ALA A C 1
ATOM 2992 O O . ALA A 1 438 ? 33.124 -32.125 -7.061 1.00 34.80 388 ALA A O 1
ATOM 2994 N N . ARG A 1 439 ? 31.306 -32.586 -5.808 1.00 36.51 389 ARG A N 1
ATOM 2995 C CA . ARG A 1 439 ? 32.033 -32.536 -4.531 1.00 39.11 389 ARG A CA 1
ATOM 2996 C C . ARG A 1 439 ? 33.206 -33.521 -4.450 1.00 41.64 389 ARG A C 1
ATOM 2997 O O . ARG A 1 439 ? 34.282 -33.178 -3.929 1.00 35.07 389 ARG A O 1
ATOM 3005 N N . THR A 1 440 ? 33.010 -34.740 -4.952 1.00 39.08 390 THR A N 1
ATOM 3006 C CA . THR A 1 440 ? 34.078 -35.737 -4.905 1.00 31.63 390 THR A CA 1
ATOM 3007 C C . THR A 1 440 ? 34.939 -35.716 -6.158 1.00 33.73 390 THR A C 1
ATOM 3008 O O . THR A 1 440 ? 35.966 -36.372 -6.211 1.00 32.60 390 THR A O 1
ATOM 3012 N N . GLY A 1 441 ? 34.519 -34.964 -7.166 1.00 35.26 391 GLY A N 1
ATOM 3013 C CA . GLY A 1 441 ? 35.248 -34.911 -8.418 1.00 28.49 391 GLY A CA 1
ATOM 3014 C C . GLY A 1 441 ? 35.014 -36.127 -9.300 1.00 31.54 391 GLY A C 1
ATOM 3015 O O . GLY A 1 441 ? 35.834 -36.439 -10.162 1.00 34.11 391 GLY A O 1
ATOM 3016 N N . ASP A 1 442 ? 33.900 -36.821 -9.075 1.00 36.32 392 ASP A N 1
ATOM 3017 C CA . ASP A 1 442 ? 33.507 -37.952 -9.914 1.00 36.88 392 ASP A CA 1
ATOM 3018 C C . ASP A 1 442 ? 33.002 -37.470 -11.261 1.00 41.61 392 ASP A C 1
ATOM 3019 O O . ASP A 1 442 ? 32.113 -36.625 -11.328 1.00 43.95 392 ASP A O 1
ATOM 3024 N N . VAL A 1 443 ? 33.574 -38.000 -12.335 1.00 39.27 393 VAL A N 1
ATOM 3025 C CA . VAL A 1 443 ? 33.066 -37.714 -13.665 1.00 33.39 393 VAL A CA 1
ATOM 3026 C C . VAL A 1 443 ? 32.428 -38.986 -14.185 1.00 36.50 393 VAL A C 1
ATOM 3027 O O . VAL A 1 443 ? 33.122 -39.872 -14.669 1.00 42.18 393 VAL A O 1
ATOM 3031 N N . PRO A 1 444 ? 31.097 -39.086 -14.071 1.00 41.11 394 PRO A N 1
ATOM 3032 C CA . PRO A 1 444 ? 30.374 -40.285 -14.513 1.00 34.84 394 PRO A CA 1
ATOM 3033 C C . PRO A 1 444 ? 30.447 -40.438 -16.020 1.00 35.57 394 PRO A C 1
ATOM 3034 O O . PRO A 1 444 ? 30.963 -39.545 -16.690 1.00 35.46 394 PRO A O 1
ATOM 3038 N N . SER A 1 445 ? 29.952 -41.554 -16.545 1.00 39.59 395 SER A N 1
ATOM 3039 C CA . SER A 1 445 ? 29.818 -41.707 -17.987 1.00 48.83 395 SER A CA 1
ATOM 3040 C C . SER A 1 445 ? 28.767 -40.726 -18.490 1.00 46.81 395 SER A C 1
ATOM 3041 O O . SER A 1 445 ? 27.869 -40.335 -17.738 1.00 42.69 395 SER A O 1
ATOM 3044 N N . PHE A 1 446 ? 28.875 -40.338 -19.759 1.00 44.87 396 PHE A N 1
ATOM 3045 C CA . PHE A 1 446 ? 27.890 -39.458 -20.367 1.00 40.70 396 PHE A CA 1
ATOM 3046 C C . PHE A 1 446 ? 26.483 -40.052 -20.269 1.00 44.42 396 PHE A C 1
ATOM 3047 O O . PHE A 1 446 ? 25.497 -39.322 -20.139 1.00 47.03 396 PHE A O 1
ATOM 3055 N N . ASP A 1 447 ? 26.385 -41.375 -20.319 1.00 45.31 397 ASP A N 1
ATOM 3056 C CA . ASP A 1 447 ? 25.079 -42.019 -20.315 1.00 41.85 397 ASP A CA 1
ATOM 3057 C C . ASP A 1 447 ? 24.452 -42.009 -18.916 1.00 46.07 397 ASP A C 1
ATOM 3058 O O . ASP A 1 447 ? 23.243 -41.796 -18.775 1.00 45.34 397 ASP A O 1
ATOM 3063 N N . GLU A 1 448 ? 25.276 -42.204 -17.886 1.00 48.27 398 GLU A N 1
ATOM 3064 C CA . GLU A 1 448 ? 24.812 -42.096 -16.498 1.00 49.16 398 GLU A CA 1
ATOM 3065 C C . GLU A 1 448 ? 24.525 -40.649 -16.095 1.00 41.91 398 GLU A C 1
ATOM 3066 O O . GLU A 1 448 ? 23.548 -40.372 -15.401 1.00 38.34 398 GLU A O 1
ATOM 3072 N N . TYR A 1 449 ? 25.384 -39.731 -16.521 1.00 37.56 399 TYR A N 1
ATOM 3073 C CA . TYR A 1 449 ? 25.118 -38.321 -16.307 1.00 37.79 399 TYR A CA 1
ATOM 3074 C C . TYR A 1 449 ? 23.728 -37.910 -16.832 1.00 38.38 399 TYR A C 1
ATOM 3075 O O . TYR A 1 449 ? 22.949 -37.266 -16.118 1.00 33.92 399 TYR A O 1
ATOM 3084 N N . MET A 1 450 ? 23.420 -38.299 -18.070 1.00 35.02 400 MET A N 1
ATOM 3085 C CA . MET A 1 450 ? 22.230 -37.814 -18.768 1.00 28.99 400 MET A CA 1
ATOM 3086 C C . MET A 1 450 ? 20.943 -38.235 -18.081 1.00 37.50 400 MET A C 1
ATOM 3087 O O . MET A 1 450 ? 19.959 -37.503 -18.087 1.00 38.02 400 MET A O 1
ATOM 3092 N N . LYS A 1 451 ? 20.954 -39.410 -17.470 1.00 40.59 401 LYS A N 1
ATOM 3093 C CA . LYS A 1 451 ? 19.799 -39.854 -16.707 1.00 37.53 401 LYS A CA 1
ATOM 3094 C C . LYS A 1 451 ? 19.473 -38.894 -15.546 1.00 40.40 401 LYS A C 1
ATOM 3095 O O . LYS A 1 451 ? 18.321 -38.790 -15.119 1.00 35.78 401 LYS A O 1
ATOM 3101 N N . VAL A 1 452 ? 20.483 -38.171 -15.061 1.00 36.42 402 VAL A N 1
ATOM 3102 C CA . VAL A 1 452 ? 20.277 -37.160 -14.027 1.00 31.86 402 VAL A CA 1
ATOM 3103 C C . VAL A 1 452 ? 20.062 -35.782 -14.656 1.00 30.84 402 VAL A C 1
ATOM 3104 O O . VAL A 1 452 ? 19.160 -35.037 -14.264 1.00 32.79 402 VAL A O 1
ATOM 3108 N N . GLY A 1 453 ? 20.874 -35.466 -15.660 1.00 32.48 403 GLY A N 1
ATOM 3109 C CA . GLY A 1 453 ? 20.786 -34.193 -16.346 1.00 32.20 403 GLY A CA 1
ATOM 3110 C C . GLY A 1 453 ? 19.446 -33.903 -17.000 1.00 34.50 403 GLY A C 1
ATOM 3111 O O . GLY A 1 453 ? 19.031 -32.746 -17.090 1.00 30.88 403 GLY A O 1
ATOM 3112 N N . LEU A 1 454 ? 18.753 -34.934 -17.466 1.00 30.20 404 LEU A N 1
ATOM 3113 C CA . LEU A 1 454 ? 17.481 -34.693 -18.142 1.00 31.14 404 LEU A CA 1
ATOM 3114 C C . LEU A 1 454 ? 16.405 -34.345 -17.125 1.00 29.07 404 LEU A C 1
ATOM 3115 O O . LEU A 1 454 ? 15.401 -33.706 -17.444 1.00 30.21 404 LEU A O 1
ATOM 3120 N N . VAL A 1 455 ? 16.634 -34.757 -15.885 1.00 23.93 405 VAL A N 1
ATOM 3121 C CA . VAL A 1 455 ? 15.732 -34.402 -14.806 1.00 29.39 405 VAL A CA 1
ATOM 3122 C C . VAL A 1 455 ? 15.945 -32.942 -14.369 1.00 30.08 405 VAL A C 1
ATOM 3123 O O . VAL A 1 455 ? 14.981 -32.220 -14.108 1.00 26.70 405 VAL A O 1
ATOM 3127 N N . THR A 1 456 ? 17.199 -32.493 -14.316 1.00 28.10 406 THR A N 1
ATOM 3128 C CA . THR A 1 456 ? 17.478 -31.138 -13.849 1.00 26.48 406 THR A CA 1
ATOM 3129 C C . THR A 1 456 ? 17.091 -30.115 -14.900 1.00 26.97 406 THR A C 1
ATOM 3130 O O . THR A 1 456 ? 16.862 -28.948 -14.574 1.00 27.64 406 THR A O 1
ATOM 3134 N N . ALA A 1 457 ? 17.022 -30.547 -16.159 1.00 24.87 407 ALA A N 1
ATOM 3135 C CA . ALA A 1 457 ? 16.616 -29.657 -17.244 1.00 20.88 407 ALA A CA 1
ATOM 3136 C C . ALA A 1 457 ? 15.190 -29.155 -16.998 1.00 20.86 407 ALA A C 1
ATOM 3137 O O . ALA A 1 457 ? 14.869 -28.013 -17.306 1.00 24.38 407 ALA A O 1
ATOM 3139 N N . GLY A 1 458 ? 14.352 -30.029 -16.433 1.00 23.56 408 GLY A N 1
ATOM 3140 C CA . GLY A 1 458 ? 12.989 -29.711 -16.019 1.00 25.24 408 GLY A CA 1
ATOM 3141 C C . GLY A 1 458 ? 12.079 -28.973 -16.991 1.00 25.55 408 GLY A C 1
ATOM 3142 O O . GLY A 1 458 ? 11.422 -27.987 -16.617 1.00 22.73 408 GLY A O 1
ATOM 3143 N N . MET A 1 459 ? 12.010 -29.428 -18.236 1.00 26.47 409 MET A N 1
ATOM 3144 C CA . MET A 1 459 ? 11.215 -28.688 -19.217 1.00 22.39 409 MET A CA 1
ATOM 3145 C C . MET A 1 459 ? 9.719 -28.750 -18.900 1.00 24.41 409 MET A C 1
ATOM 3146 O O . MET A 1 459 ? 8.963 -27.850 -19.281 1.00 23.77 409 MET A O 1
ATOM 3151 N N . ASP A 1 460 ? 9.290 -29.793 -18.190 1.00 22.31 410 ASP A N 1
ATOM 3152 C CA . ASP A 1 460 ? 7.895 -29.860 -17.762 1.00 27.19 410 ASP A CA 1
ATOM 3153 C C . ASP A 1 460 ? 7.626 -28.755 -16.742 1.00 24.08 410 ASP A C 1
ATOM 3154 O O . ASP A 1 460 ? 6.537 -28.179 -16.729 1.00 25.92 410 ASP A O 1
ATOM 3159 N N . GLY A 1 461 ? 8.629 -28.426 -15.924 1.00 22.72 411 GLY A N 1
ATOM 3160 C CA . GLY A 1 461 ? 8.532 -27.290 -15.025 1.00 18.50 411 GLY A CA 1
ATOM 3161 C C . GLY A 1 461 ? 8.454 -25.970 -15.784 1.00 17.86 411 GLY A C 1
ATOM 3162 O O . GLY A 1 461 ? 7.564 -25.142 -15.557 1.00 19.96 411 GLY A O 1
ATOM 3163 N N . TYR A 1 462 ? 9.377 -25.784 -16.715 1.00 16.55 412 TYR A N 1
ATOM 3164 C CA . TYR A 1 462 ? 9.458 -24.555 -17.500 1.00 20.55 412 TYR A CA 1
ATOM 3165 C C . TYR A 1 462 ? 8.145 -24.303 -18.285 1.00 21.73 412 TYR A C 1
ATOM 3166 O O . TYR A 1 462 ? 7.624 -23.178 -18.327 1.00 17.09 412 TYR A O 1
ATOM 3175 N N . ALA A 1 463 ? 7.606 -25.357 -18.886 1.00 21.45 413 ALA A N 1
ATOM 3176 C CA . ALA A 1 463 ? 6.346 -25.257 -19.611 1.00 17.89 413 ALA A CA 1
ATOM 3177 C C . ALA A 1 463 ? 5.236 -24.861 -18.650 1.00 20.19 413 ALA A C 1
ATOM 3178 O O . ALA A 1 463 ? 4.398 -24.004 -18.954 1.00 21.00 413 ALA A O 1
ATOM 3180 N N . GLY A 1 464 ? 5.242 -25.481 -17.475 1.00 18.16 414 GLY A N 1
ATOM 3181 C CA . GLY A 1 464 ? 4.326 -25.093 -16.412 1.00 20.83 414 GLY A CA 1
ATOM 3182 C C . GLY A 1 464 ? 4.399 -23.610 -16.048 1.00 21.21 414 GLY A C 1
ATOM 3183 O O . GLY A 1 464 ? 3.359 -22.982 -15.868 1.00 19.77 414 GLY A O 1
ATOM 3184 N N . TYR A 1 465 ? 5.605 -23.043 -15.941 1.00 18.00 415 TYR A N 1
ATOM 3185 C CA . TYR A 1 465 ? 5.734 -21.607 -15.644 1.00 18.74 415 TYR A CA 1
ATOM 3186 C C . TYR A 1 465 ? 4.968 -20.752 -16.651 1.00 16.27 415 TYR A C 1
ATOM 3187 O O . TYR A 1 465 ? 4.335 -19.752 -16.274 1.00 14.37 415 TYR A O 1
ATOM 3196 N N . CYS A 1 466 ? 5.072 -21.124 -17.935 1.00 14.48 416 CYS A N 1
ATOM 3197 C CA . CYS A 1 466 ? 4.510 -20.330 -19.031 1.00 14.51 416 CYS A CA 1
ATOM 3198 C C . CYS A 1 466 ? 2.982 -20.401 -19.059 1.00 18.68 416 CYS A C 1
ATOM 3199 O O . CYS A 1 466 ? 2.312 -19.429 -19.437 1.00 15.82 416 CYS A O 1
ATOM 3202 N N . PHE A 1 467 ? 2.441 -21.545 -18.638 1.00 16.98 417 PHE A N 1
ATOM 3203 C CA . PHE A 1 467 ? 0.992 -21.762 -18.647 1.00 21.53 417 PHE A CA 1
ATOM 3204 C C . PHE A 1 467 ? 0.278 -20.937 -17.585 1.00 21.61 417 PHE A C 1
ATOM 3205 O O . PHE A 1 467 ? -0.888 -20.582 -17.754 1.00 18.36 417 PHE A O 1
ATOM 3213 N N . ILE A 1 468 ? 0.976 -20.626 -16.496 1.00 20.90 418 ILE A N 1
ATOM 3214 C CA . ILE A 1 468 ? 0.336 -19.938 -15.377 1.00 18.46 418 ILE A CA 1
ATOM 3215 C C . ILE A 1 468 ? -0.361 -18.673 -15.876 1.00 20.28 418 ILE A C 1
ATOM 3216 O O . ILE A 1 468 ? -1.550 -18.501 -15.647 1.00 19.76 418 ILE A O 1
ATOM 3221 N N . GLY A 1 469 ? 0.365 -17.822 -16.600 1.00 19.32 419 GLY A N 1
ATOM 3222 C CA . GLY A 1 469 ? -0.182 -16.560 -17.060 1.00 17.92 419 GLY A CA 1
ATOM 3223 C C . GLY A 1 469 ? -1.029 -16.624 -18.322 1.00 23.09 419 GLY A C 1
ATOM 3224 O O . GLY A 1 469 ? -1.377 -15.583 -18.888 1.00 20.25 419 GLY A O 1
ATOM 3225 N N . MET A 1 470 ? -1.368 -17.825 -18.778 1.00 18.31 420 MET A N 1
ATOM 3226 C CA . MET A 1 470 ? -2.149 -17.946 -20.012 1.00 26.30 420 MET A CA 1
ATOM 3227 C C . MET A 1 470 ? -3.612 -18.284 -19.696 1.00 30.76 420 MET A C 1
ATOM 3228 O O . MET A 1 470 ? -3.963 -19.447 -19.494 1.00 30.08 420 MET A O 1
ATOM 3233 N N . GLU A 1 471 ? -4.472 -17.278 -19.654 1.00 29.10 421 GLU A N 1
ATOM 3234 C CA . GLU A 1 471 ? -5.866 -17.529 -19.305 1.00 35.38 421 GLU A CA 1
ATOM 3235 C C . GLU A 1 471 ? -6.582 -18.312 -20.404 1.00 41.03 421 GLU A C 1
ATOM 3236 O O . GLU A 1 471 ? -7.653 -18.863 -20.178 1.00 46.13 421 GLU A O 1
ATOM 3242 N N . ASP A 1 472 ? -5.975 -18.356 -21.590 1.00 40.22 422 ASP A N 1
ATOM 3243 C CA . ASP A 1 472 ? -6.480 -19.137 -22.723 1.00 37.36 422 ASP A CA 1
ATOM 3244 C C . ASP A 1 472 ? -6.000 -20.600 -22.671 1.00 41.37 422 ASP A C 1
ATOM 3245 O O . ASP A 1 472 ? -5.982 -21.283 -23.697 1.00 44.39 422 ASP A O 1
ATOM 3250 N N . VAL A 1 473 ? -5.591 -21.075 -21.492 1.00 36.41 423 VAL A N 1
ATOM 3251 C CA . VAL A 1 473 ? -5.171 -22.473 -21.334 1.00 34.94 423 VAL A CA 1
ATOM 3252 C C . VAL A 1 473 ? -5.712 -23.090 -20.044 1.00 39.16 423 VAL A C 1
ATOM 3253 O O . VAL A 1 473 ? -5.359 -22.678 -18.952 1.00 39.30 423 VAL A O 1
ATOM 3257 N N . SER A 1 474 ? -6.565 -24.095 -20.182 1.00 38.85 424 SER A N 1
ATOM 3258 C CA . SER A 1 474 ? -7.108 -24.803 -19.035 1.00 39.73 424 SER A CA 1
ATOM 3259 C C . SER A 1 474 ? -6.003 -25.407 -18.175 1.00 43.47 424 SER A C 1
ATOM 3260 O O . SER A 1 474 ? -5.142 -26.133 -18.676 1.00 44.79 424 SER A O 1
ATOM 3263 N N . GLU A 1 475 ? -6.029 -25.104 -16.881 1.00 39.96 425 GLU A N 1
ATOM 3264 C CA . GLU A 1 475 ? -5.094 -25.718 -15.955 1.00 41.50 425 GLU A CA 1
ATOM 3265 C C . GLU A 1 475 ? -5.193 -27.229 -16.025 1.00 40.65 425 GLU A C 1
ATOM 3266 O O . GLU A 1 475 ? -4.179 -27.925 -15.981 1.00 38.16 425 GLU A O 1
ATOM 3272 N N . LYS A 1 476 ? -6.420 -27.729 -16.149 1.00 43.74 426 LYS A N 1
ATOM 3273 C CA . LYS A 1 476 ? -6.665 -29.166 -16.132 1.00 48.34 426 LYS A CA 1
ATOM 3274 C C . LYS A 1 476 ? -5.992 -29.848 -17.329 1.00 44.13 426 LYS A C 1
ATOM 3275 O O . LYS A 1 476 ? -5.234 -30.794 -17.154 1.00 44.78 426 LYS A O 1
ATOM 3281 N N . GLU A 1 477 ? -6.244 -29.346 -18.533 1.00 44.60 427 GLU A N 1
ATOM 3282 C CA . GLU A 1 477 ? -5.676 -29.942 -19.745 1.00 52.08 427 GLU A CA 1
ATOM 3283 C C . GLU A 1 477 ? -4.148 -29.875 -19.770 1.00 47.83 427 GLU A C 1
ATOM 3284 O O . GLU A 1 477 ? -3.478 -30.887 -19.987 1.00 49.95 427 GLU A O 1
ATOM 3290 N N . ALA A 1 478 ? -3.612 -28.681 -19.539 1.00 41.51 428 ALA A N 1
ATOM 3291 C CA . ALA A 1 478 ? -2.175 -28.433 -19.564 1.00 40.63 428 ALA A CA 1
ATOM 3292 C C . ALA A 1 478 ? -1.361 -29.313 -18.599 1.00 41.55 428 ALA A C 1
ATOM 3293 O O . ALA A 1 478 ? -0.408 -29.994 -18.996 1.00 40.49 428 ALA A O 1
ATOM 3295 N N . PHE A 1 479 ? -1.730 -29.295 -17.327 1.00 39.18 429 PHE A N 1
ATOM 3296 C CA . PHE A 1 479 ? -0.957 -30.030 -16.342 1.00 44.79 429 PHE A CA 1
ATOM 3297 C C . PHE A 1 479 ? -1.239 -31.539 -16.405 1.00 43.73 429 PHE A C 1
ATOM 3298 O O . PHE A 1 479 ? -0.401 -32.338 -15.986 1.00 45.75 429 PHE A O 1
ATOM 3306 N N . GLU A 1 480 ? -2.380 -31.927 -16.980 1.00 46.80 430 GLU A N 1
ATOM 3307 C CA . GLU A 1 480 ? -2.631 -33.338 -17.334 1.00 47.51 430 GLU A CA 1
ATOM 3308 C C . GLU A 1 480 ? -1.737 -33.821 -18.466 1.00 45.05 430 GLU A C 1
ATOM 3309 O O . GLU A 1 480 ? -1.137 -34.899 -18.390 1.00 47.31 430 GLU A O 1
ATOM 3315 N N . TRP A 1 481 ? -1.688 -33.027 -19.530 1.00 38.74 431 TRP A N 1
ATOM 3316 C CA . TRP A 1 481 ? -0.748 -33.245 -20.622 1.00 37.54 431 TRP A CA 1
ATOM 3317 C C . TRP A 1 481 ? 0.679 -33.410 -20.090 1.00 38.59 431 TRP A C 1
ATOM 3318 O O . TRP A 1 481 ? 1.336 -34.409 -20.378 1.00 40.39 431 TRP A O 1
ATOM 3329 N N . LEU A 1 482 ? 1.129 -32.454 -19.277 1.00 37.90 432 LEU A N 1
ATOM 3330 C CA . LEU A 1 482 ? 2.507 -32.436 -18.784 1.00 43.09 432 LEU A CA 1
ATOM 3331 C C . LEU A 1 482 ? 2.907 -33.706 -18.032 1.00 38.63 432 LEU A C 1
ATOM 3332 O O . LEU A 1 482 ? 4.010 -34.230 -18.218 1.00 36.20 432 LEU A O 1
ATOM 3337 N N . SER A 1 483 ? 2.023 -34.191 -17.169 1.00 41.01 433 SER A N 1
ATOM 3338 C CA . SER A 1 483 ? 2.369 -35.347 -16.340 1.00 42.91 433 SER A CA 1
ATOM 3339 C C . SER A 1 483 ? 2.044 -36.654 -17.071 1.00 42.60 433 SER A C 1
ATOM 3340 O O . SER A 1 483 ? 2.215 -37.740 -16.529 1.00 46.69 433 SER A O 1
ATOM 3343 N N . SER A 1 484 ? 1.593 -36.534 -18.317 1.00 44.55 434 SER A N 1
ATOM 3344 C CA . SER A 1 484 ? 1.545 -37.679 -19.215 1.00 44.99 434 SER A CA 1
ATOM 3345 C C . SER A 1 484 ? 2.923 -37.874 -19.866 1.00 42.49 434 SER A C 1
ATOM 3346 O O . SER A 1 484 ? 3.101 -38.733 -20.736 1.00 40.33 434 SER A O 1
ATOM 3349 N N . ASN A 1 485 ? 3.886 -37.069 -19.414 1.00 37.83 435 ASN A N 1
ATOM 3350 C CA . ASN A 1 485 ? 5.242 -36.982 -19.985 1.00 41.05 435 ASN A CA 1
ATOM 3351 C C . ASN A 1 485 ? 5.309 -37.046 -21.519 1.00 41.49 435 ASN A C 1
ATOM 3352 O O . ASN A 1 485 ? 5.814 -38.025 -22.080 1.00 44.52 435 ASN A O 1
ATOM 3357 N N . PRO A 1 486 ? 4.823 -35.987 -22.194 1.00 39.68 436 PRO A N 1
ATOM 3358 C CA . PRO A 1 486 ? 4.878 -35.859 -23.656 1.00 35.21 436 PRO A CA 1
ATOM 3359 C C . PRO A 1 486 ? 6.295 -35.997 -24.207 1.00 32.23 436 PRO A C 1
ATOM 3360 O O . PRO A 1 486 ? 7.227 -35.404 -23.670 1.00 30.37 436 PRO A O 1
ATOM 3364 N N . LEU A 1 487 ? 6.434 -36.770 -25.278 1.00 31.66 437 LEU A N 1
ATOM 3365 C CA . LEU A 1 487 ? 7.691 -36.932 -25.994 1.00 31.45 437 LEU A CA 1
ATOM 3366 C C . LEU A 1 487 ? 8.362 -35.588 -26.310 1.00 26.67 437 LEU A C 1
ATOM 3367 O O . LEU A 1 487 ? 9.581 -35.478 -26.269 1.00 32.14 437 LEU A O 1
ATOM 3372 N N . ILE A 1 488 ? 7.558 -34.569 -26.611 1.00 28.74 438 ILE A N 1
ATOM 3373 C CA . ILE A 1 488 ? 8.099 -33.260 -26.955 1.00 30.84 438 ILE A CA 1
ATOM 3374 C C . ILE A 1 488 ? 8.795 -32.591 -25.764 1.00 24.36 438 ILE A C 1
ATOM 3375 O O . ILE A 1 488 ? 9.829 -31.948 -25.938 1.00 22.75 438 ILE A O 1
ATOM 3380 N N . ILE A 1 489 ? 8.265 -32.768 -24.554 1.00 28.07 439 ILE A N 1
ATOM 3381 C CA . ILE A 1 489 ? 8.926 -32.232 -23.363 1.00 24.86 439 ILE A CA 1
ATOM 3382 C C . ILE A 1 489 ? 10.209 -33.020 -23.111 1.00 28.01 439 ILE A C 1
ATOM 3383 O O . ILE A 1 489 ? 11.231 -32.481 -22.698 1.00 24.55 439 ILE A O 1
ATOM 3388 N N . GLN A 1 490 ? 10.148 -34.311 -23.402 1.00 31.78 440 GLN A N 1
ATOM 3389 C CA . GLN A 1 490 ? 11.318 -35.177 -23.334 1.00 31.95 440 GLN A CA 1
ATOM 3390 C C . GLN A 1 490 ? 12.424 -34.719 -24.318 1.00 28.13 440 GLN A C 1
ATOM 3391 O O . GLN A 1 490 ? 13.599 -34.643 -23.948 1.00 24.03 440 GLN A O 1
ATOM 3397 N N . ALA A 1 491 ? 12.049 -34.377 -25.551 1.00 27.93 441 ALA A N 1
ATOM 3398 C CA . ALA A 1 491 ? 13.040 -33.911 -26.537 1.00 29.55 441 ALA A CA 1
ATOM 3399 C C . ALA A 1 491 ? 13.608 -32.521 -26.186 1.00 26.34 441 ALA A C 1
ATOM 3400 O O . ALA A 1 491 ? 14.794 -32.239 -26.398 1.00 25.88 441 ALA A O 1
ATOM 3402 N N . LEU A 1 492 ? 12.762 -31.655 -25.638 1.00 29.04 442 LEU A N 1
ATOM 3403 C CA . LEU A 1 492 ? 13.221 -30.354 -25.158 1.00 27.80 442 LEU A CA 1
ATOM 3404 C C . LEU A 1 492 ? 14.210 -30.491 -23.994 1.00 23.90 442 LEU A C 1
ATOM 3405 O O . LEU A 1 492 ? 15.188 -29.733 -23.899 1.00 23.48 442 LEU A O 1
ATOM 3410 N N . ASN A 1 493 ? 13.969 -31.466 -23.118 1.00 24.00 443 ASN A N 1
ATOM 3411 C CA . ASN A 1 493 ? 14.893 -31.725 -22.007 1.00 22.91 443 ASN A CA 1
ATOM 3412 C C . ASN A 1 493 ? 16.307 -32.000 -22.517 1.00 20.55 443 ASN A C 1
ATOM 3413 O O . ASN A 1 493 ? 17.288 -31.520 -21.949 1.00 22.99 443 ASN A O 1
ATOM 3418 N N . VAL A 1 494 ? 16.398 -32.780 -23.595 1.00 24.41 444 VAL A N 1
ATOM 3419 C CA . VAL A 1 494 ? 17.682 -33.109 -24.231 1.00 22.26 444 VAL A CA 1
ATOM 3420 C C . VAL A 1 494 ? 18.337 -31.876 -24.849 1.00 22.32 444 VAL A C 1
ATOM 3421 O O . VAL A 1 494 ? 19.536 -31.640 -24.666 1.00 26.09 444 VAL A O 1
ATOM 3425 N N . MET A 1 495 ? 17.548 -31.108 -25.600 1.00 23.21 445 MET A N 1
ATOM 3426 C CA . MET A 1 495 ? 18.043 -29.882 -26.216 1.00 24.75 445 MET A CA 1
ATOM 3427 C C . MET A 1 495 ? 18.590 -28.918 -25.150 1.00 24.76 445 MET A C 1
ATOM 3428 O O . MET A 1 495 ? 19.716 -28.430 -25.263 1.00 20.96 445 MET A O 1
ATOM 3433 N N . PHE A 1 496 ? 17.808 -28.647 -24.106 1.00 26.03 446 PHE A N 1
ATOM 3434 C CA . PHE A 1 496 ? 18.299 -27.721 -23.083 1.00 24.26 446 PHE A CA 1
ATOM 3435 C C . PHE A 1 496 ? 19.553 -28.245 -22.379 1.00 21.60 446 PHE A C 1
ATOM 3436 O O . PHE A 1 496 ? 20.533 -27.513 -22.228 1.00 21.18 446 PHE A O 1
ATOM 3444 N N . ARG A 1 497 ? 19.516 -29.503 -21.942 1.00 24.61 447 ARG A N 1
ATOM 3445 C CA . ARG A 1 497 ? 20.587 -30.032 -21.112 1.00 21.05 447 ARG A CA 1
ATOM 3446 C C . ARG A 1 497 ? 21.923 -29.949 -21.863 1.00 23.16 447 ARG A C 1
ATOM 3447 O O . ARG A 1 497 ? 22.927 -29.472 -21.312 1.00 23.28 447 ARG A O 1
ATOM 3455 N N . LEU A 1 498 ? 21.910 -30.368 -23.127 1.00 23.67 448 LEU A N 1
ATOM 3456 C CA . LEU A 1 498 ? 23.106 -30.359 -23.971 1.00 25.66 448 LEU A CA 1
ATOM 3457 C C . LEU A 1 498 ? 23.557 -28.943 -24.350 1.00 22.45 448 LEU A C 1
ATOM 3458 O O . LEU A 1 498 ? 24.749 -28.632 -24.294 1.00 21.82 448 LEU A O 1
ATOM 3463 N N . ALA A 1 499 ? 22.605 -28.099 -24.748 1.00 21.85 449 ALA A N 1
ATOM 3464 C CA . ALA A 1 499 ? 22.904 -26.713 -25.102 1.00 26.47 449 ALA A CA 1
ATOM 3465 C C . ALA A 1 499 ? 23.495 -25.951 -23.913 1.00 25.54 449 ALA A C 1
ATOM 3466 O O . ALA A 1 499 ? 24.491 -25.237 -24.031 1.00 24.51 449 ALA A O 1
ATOM 3468 N N . ASN A 1 500 ? 22.873 -26.107 -22.755 1.00 25.74 450 ASN A N 1
ATOM 3469 C CA . ASN A 1 500 ? 23.379 -25.459 -21.562 1.00 25.22 450 ASN A CA 1
ATOM 3470 C C . ASN A 1 500 ? 24.755 -25.970 -21.126 1.00 27.65 450 ASN A C 1
ATOM 3471 O O . ASN A 1 500 ? 25.632 -25.173 -20.786 1.00 33.79 450 ASN A O 1
ATOM 3476 N N . ASP A 1 501 ? 24.954 -27.289 -21.121 1.00 27.44 451 ASP A N 1
ATOM 3477 C CA . ASP A 1 501 ? 26.224 -27.845 -20.626 1.00 31.24 451 ASP A CA 1
ATOM 3478 C C . ASP A 1 501 ? 27.405 -27.509 -21.545 1.00 28.47 451 ASP A C 1
ATOM 3479 O O . ASP A 1 501 ? 28.525 -27.306 -21.081 1.00 31.75 451 ASP A O 1
ATOM 3484 N N . VAL A 1 502 ? 27.175 -27.471 -22.851 1.00 26.12 452 VAL A N 1
ATOM 3485 C CA . VAL A 1 502 ? 28.287 -27.173 -23.734 1.00 27.92 452 VAL A CA 1
ATOM 3486 C C . VAL A 1 502 ? 28.553 -25.677 -23.708 1.00 30.83 452 VAL A C 1
ATOM 3487 O O . VAL A 1 502 ? 29.701 -25.238 -23.562 1.00 33.46 452 VAL A O 1
ATOM 3491 N N . GLY A 1 503 ? 27.476 -24.901 -23.828 1.00 30.82 453 GLY A N 1
ATOM 3492 C CA . GLY A 1 503 ? 27.565 -23.451 -23.874 1.00 30.98 453 GLY A CA 1
ATOM 3493 C C . GLY A 1 503 ? 28.201 -22.802 -22.654 1.00 29.99 453 GLY A C 1
ATOM 3494 O O . GLY A 1 503 ? 28.909 -21.797 -22.785 1.00 29.01 453 GLY A O 1
ATOM 3495 N N . THR A 1 504 ? 27.953 -23.362 -21.471 1.00 26.09 454 THR A N 1
ATOM 3496 C CA . THR A 1 504 ? 28.485 -22.788 -20.230 1.00 34.34 454 THR A CA 1
ATOM 3497 C C . THR A 1 504 ? 29.707 -23.550 -19.715 1.00 35.30 454 THR A C 1
ATOM 3498 O O . THR A 1 504 ? 30.095 -23.399 -18.563 1.00 38.16 454 THR A O 1
ATOM 3502 N N . TYR A 1 505 ? 30.310 -24.357 -20.579 1.00 37.16 455 TYR A N 1
ATOM 3503 C CA . TYR A 1 505 ? 31.411 -25.242 -20.204 1.00 41.54 455 TYR A CA 1
ATOM 3504 C C . TYR A 1 505 ? 32.532 -24.647 -19.338 1.00 44.30 455 TYR A C 1
ATOM 3505 O O . TYR A 1 505 ? 32.885 -25.216 -18.301 1.00 41.56 455 TYR A O 1
ATOM 3514 N N . GLU A 1 506 ? 33.116 -23.531 -19.758 1.00 42.83 456 GLU A N 1
ATOM 3515 C CA . GLU A 1 506 ? 34.293 -23.051 -19.051 1.00 44.88 456 GLU A CA 1
ATOM 3516 C C . GLU A 1 506 ? 33.895 -22.431 -17.704 1.00 48.30 456 GLU A C 1
ATOM 3517 O O . GLU A 1 506 ? 34.682 -22.406 -16.753 1.00 48.07 456 GLU A O 1
ATOM 3523 N N . THR A 1 507 ? 32.658 -21.962 -17.619 1.00 44.04 457 THR A N 1
ATOM 3524 C CA . THR A 1 507 ? 32.093 -21.541 -16.347 1.00 40.33 457 THR A CA 1
ATOM 3525 C C . THR A 1 507 ? 31.917 -22.752 -15.426 1.00 44.50 457 THR A C 1
ATOM 3526 O O . THR A 1 507 ? 32.159 -22.679 -14.214 1.00 42.66 457 THR A O 1
ATOM 3530 N N . GLU A 1 508 ? 31.484 -23.865 -16.017 1.00 41.01 458 GLU A N 1
ATOM 3531 C CA . GLU A 1 508 ? 31.303 -25.109 -15.285 1.00 39.70 458 GLU A CA 1
ATOM 3532 C C . GLU A 1 508 ? 32.639 -25.622 -14.724 1.00 39.28 458 GLU A C 1
ATOM 3533 O O . GLU A 1 508 ? 32.726 -25.992 -13.549 1.00 35.98 458 GLU A O 1
ATOM 3539 N N . ILE A 1 509 ? 33.670 -25.634 -15.567 1.00 38.21 459 ILE A N 1
ATOM 3540 C CA . ILE A 1 509 ? 34.994 -26.128 -15.187 1.00 42.91 459 ILE A CA 1
ATOM 3541 C C . ILE A 1 509 ? 35.646 -25.246 -14.115 1.00 49.94 459 ILE A C 1
ATOM 3542 O O . ILE A 1 509 ? 36.374 -25.744 -13.259 1.00 55.93 459 ILE A O 1
ATOM 3547 N N . ASN A 1 510 ? 35.372 -23.942 -14.145 1.00 50.86 460 ASN A N 1
ATOM 3548 C CA . ASN A 1 510 ? 35.968 -23.021 -13.171 1.00 48.85 460 ASN A CA 1
ATOM 3549 C C . ASN A 1 510 ? 35.234 -22.996 -11.830 1.00 49.24 460 ASN A C 1
ATOM 3550 O O . ASN A 1 510 ? 35.823 -22.675 -10.798 1.00 52.39 460 ASN A O 1
ATOM 3555 N N . ARG A 1 511 ? 33.947 -23.317 -11.845 1.00 45.63 461 ARG A N 1
ATOM 3556 C CA . ARG A 1 511 ? 33.305 -23.834 -10.647 1.00 45.62 461 ARG A CA 1
ATOM 3557 C C . ARG A 1 511 ? 33.733 -25.307 -10.547 1.00 49.84 461 ARG A C 1
ATOM 3558 O O . ARG A 1 511 ? 34.463 -25.801 -11.409 1.00 53.38 461 ARG A O 1
ATOM 3566 N N . GLY A 1 512 ? 33.318 -26.032 -9.522 1.00 45.64 462 GLY A N 1
ATOM 3567 C CA . GLY A 1 512 ? 33.769 -27.419 -9.446 1.00 51.43 462 GLY A CA 1
ATOM 3568 C C . GLY A 1 512 ? 32.951 -28.425 -10.258 1.00 47.82 462 GLY A C 1
ATOM 3569 O O . GLY A 1 512 ? 33.110 -29.635 -10.078 1.00 43.70 462 GLY A O 1
ATOM 3570 N N . GLU A 1 513 ? 32.099 -27.925 -11.158 1.00 47.16 463 GLU A N 1
ATOM 3571 C CA . GLU A 1 513 ? 31.009 -28.710 -11.747 1.00 44.16 463 GLU A CA 1
ATOM 3572 C C . GLU A 1 513 ? 31.502 -29.626 -12.863 1.00 47.40 463 GLU A C 1
ATOM 3573 O O . GLU A 1 513 ? 31.156 -29.473 -14.043 1.00 44.01 463 GLU A O 1
ATOM 3579 N N . VAL A 1 514 ? 32.299 -30.603 -12.465 1.00 44.28 464 VAL A N 1
ATOM 3580 C CA . VAL A 1 514 ? 33.066 -31.407 -13.395 1.00 41.25 464 VAL A CA 1
ATOM 3581 C C . VAL A 1 514 ? 32.175 -32.471 -14.079 1.00 36.90 464 VAL A C 1
ATOM 3582 O O . VAL A 1 514 ? 32.531 -33.045 -15.105 1.00 39.98 464 VAL A O 1
ATOM 3586 N N . ALA A 1 515 ? 30.997 -32.705 -13.518 1.00 34.90 465 ALA A N 1
ATOM 3587 C CA . ALA A 1 515 ? 30.026 -33.591 -14.129 1.00 34.36 465 ALA A CA 1
ATOM 3588 C C . ALA A 1 515 ? 29.038 -32.796 -14.981 1.00 39.72 465 ALA A C 1
ATOM 3589 O O . ALA A 1 515 ? 28.085 -32.198 -14.468 1.00 38.56 465 ALA A O 1
ATOM 3591 N N . ASN A 1 516 ? 29.283 -32.785 -16.287 1.00 37.77 466 ASN A N 1
ATOM 3592 C CA . ASN A 1 516 ? 28.375 -32.164 -17.243 1.00 38.63 466 ASN A CA 1
ATOM 3593 C C . ASN A 1 516 ? 28.433 -32.956 -18.551 1.00 38.53 466 ASN A C 1
ATOM 3594 O O . ASN A 1 516 ? 29.343 -33.772 -18.745 1.00 36.38 466 ASN A O 1
ATOM 3599 N N . GLY A 1 517 ? 27.456 -32.729 -19.426 1.00 32.95 467 GLY A N 1
ATOM 3600 C CA . GLY A 1 517 ? 27.328 -33.474 -20.667 1.00 31.61 467 GLY A CA 1
ATOM 3601 C C . GLY A 1 517 ? 28.570 -33.498 -21.540 1.00 34.36 467 GLY A C 1
ATOM 3602 O O . GLY A 1 517 ? 28.896 -34.528 -22.122 1.00 38.10 467 GLY A O 1
ATOM 3603 N N . LEU A 1 518 ? 29.271 -32.370 -21.633 1.00 28.10 468 LEU A N 1
ATOM 3604 C CA . LEU A 1 518 ? 30.465 -32.305 -22.462 1.00 27.52 468 LEU A CA 1
ATOM 3605 C C . LEU A 1 518 ? 31.613 -33.080 -21.843 1.00 38.58 468 LEU A C 1
ATOM 3606 O O . LEU A 1 518 ? 32.249 -33.900 -22.504 1.00 36.17 468 LEU A O 1
ATOM 3611 N N . ASN A 1 519 ? 31.884 -32.805 -20.570 1.00 39.61 469 ASN A N 1
ATOM 3612 C CA . ASN A 1 519 ? 32.991 -33.436 -19.867 1.00 35.45 469 ASN A CA 1
ATOM 3613 C C . ASN A 1 519 ? 32.784 -34.942 -19.773 1.00 37.91 469 ASN A C 1
ATOM 3614 O O . ASN A 1 519 ? 33.728 -35.719 -19.922 1.00 45.48 469 ASN A O 1
ATOM 3619 N N . CYS A 1 520 ? 31.539 -35.347 -19.527 1.00 36.70 470 CYS A N 1
ATOM 3620 C CA . CYS A 1 520 ? 31.189 -36.758 -19.412 1.00 34.84 470 CYS A CA 1
ATOM 3621 C C . CYS A 1 520 ? 31.321 -37.497 -20.744 1.00 41.01 470 CYS A C 1
ATOM 3622 O O . CYS A 1 520 ? 31.659 -38.682 -20.769 1.00 43.42 470 CYS A O 1
ATOM 3625 N N . TYR A 1 521 ? 31.066 -36.793 -21.845 1.00 35.61 471 TYR A N 1
ATOM 3626 C CA . TYR A 1 521 ? 31.233 -37.363 -23.180 1.00 36.84 471 TYR A CA 1
ATOM 3627 C C . TYR A 1 521 ? 32.714 -37.495 -23.542 1.00 41.12 471 TYR A C 1
ATOM 3628 O O . TYR A 1 521 ? 33.158 -38.530 -24.049 1.00 40.88 471 TYR A O 1
ATOM 3637 N N . MET A 1 522 ? 33.473 -36.435 -23.282 1.00 40.89 472 MET A N 1
ATOM 3638 C CA . MET A 1 522 ? 34.923 -36.455 -23.465 1.00 46.69 472 MET A CA 1
ATOM 3639 C C . MET A 1 522 ? 35.600 -37.604 -22.703 1.00 48.40 472 MET A C 1
ATOM 3640 O O . MET A 1 522 ? 36.505 -38.261 -23.227 1.00 49.40 472 MET A O 1
ATOM 3645 N N . LYS A 1 523 ? 35.163 -37.844 -21.471 1.00 41.53 473 LYS A N 1
ATOM 3646 C CA . LYS A 1 523 ? 35.774 -38.882 -20.650 1.00 41.46 473 LYS A CA 1
ATOM 3647 C C . LYS A 1 523 ? 35.405 -40.267 -21.166 1.00 45.23 473 LYS A C 1
ATOM 3648 O O . LYS A 1 523 ? 36.232 -41.181 -21.150 1.00 51.90 473 LYS A O 1
ATOM 3654 N N . GLN A 1 524 ? 34.170 -40.425 -21.632 1.00 39.50 474 GLN A N 1
ATOM 3655 C CA . GLN A 1 524 ? 33.706 -41.736 -22.084 1.00 44.99 474 GLN A CA 1
ATOM 3656 C C . GLN A 1 524 ? 34.396 -42.198 -23.372 1.00 43.77 474 GLN A C 1
ATOM 3657 O O . GLN A 1 524 ? 34.791 -43.363 -23.484 1.00 44.47 474 GLN A O 1
ATOM 3663 N N . TYR A 1 525 ? 34.557 -41.279 -24.323 1.00 43.47 475 TYR A N 1
ATOM 3664 C CA . TYR A 1 525 ? 35.038 -41.624 -25.660 1.00 40.57 475 TYR A CA 1
ATOM 3665 C C . TYR A 1 525 ? 36.477 -41.183 -25.965 1.00 38.45 475 TYR A C 1
ATOM 3666 O O . TYR A 1 525 ? 36.963 -41.358 -27.086 1.00 44.71 475 TYR A O 1
ATOM 3675 N N . GLY A 1 526 ? 37.156 -40.618 -24.973 1.00 38.49 476 GLY A N 1
ATOM 3676 C CA . GLY A 1 526 ? 38.526 -40.157 -25.144 1.00 37.48 476 GLY A CA 1
ATOM 3677 C C . GLY A 1 526 ? 38.678 -39.085 -26.213 1.00 44.53 476 GLY A C 1
ATOM 3678 O O . GLY A 1 526 ? 39.779 -38.831 -26.690 1.00 38.15 476 GLY A O 1
ATOM 3679 N N . VAL A 1 527 ? 37.566 -38.454 -26.590 1.00 49.58 477 VAL A N 1
ATOM 3680 C CA . VAL A 1 527 ? 37.569 -37.430 -27.633 1.00 49.67 477 VAL A CA 1
ATOM 3681 C C . VAL A 1 527 ? 37.821 -36.042 -27.051 1.00 49.07 477 VAL A C 1
ATOM 3682 O O . VAL A 1 527 ? 37.738 -35.833 -25.834 1.00 48.66 477 VAL A O 1
ATOM 3686 N N . THR A 1 528 ? 38.135 -35.093 -27.925 1.00 46.97 478 THR A N 1
ATOM 3687 C CA . THR A 1 528 ? 38.462 -33.753 -27.470 1.00 52.19 478 THR A CA 1
ATOM 3688 C C . THR A 1 528 ? 37.203 -32.922 -27.286 1.00 47.51 478 THR A C 1
ATOM 3689 O O . THR A 1 528 ? 36.139 -33.269 -27.801 1.00 50.05 478 THR A O 1
ATOM 3693 N N . LYS A 1 529 ? 37.338 -31.833 -26.536 1.00 50.60 479 LYS A N 1
ATOM 3694 C CA . LYS A 1 529 ? 36.259 -30.868 -26.319 1.00 48.98 479 LYS A CA 1
ATOM 3695 C C . LYS A 1 529 ? 35.536 -30.509 -27.611 1.00 48.44 479 LYS A C 1
ATOM 3696 O O . LYS A 1 529 ? 34.305 -30.473 -27.659 1.00 48.99 479 LYS A O 1
ATOM 3702 N N . GLU A 1 530 ? 36.312 -30.265 -28.663 1.00 45.67 480 GLU A N 1
ATOM 3703 C CA . GLU A 1 530 ? 35.767 -29.887 -29.963 1.00 48.54 480 GLU A CA 1
ATOM 3704 C C . GLU A 1 530 ? 34.943 -31.008 -30.589 1.00 46.14 480 GLU A C 1
ATOM 3705 O O . GLU A 1 530 ? 33.856 -30.772 -31.109 1.00 49.42 480 GLU A O 1
ATOM 3711 N N . GLU A 1 531 ? 35.452 -32.232 -30.518 1.00 42.78 481 GLU A N 1
ATOM 3712 C CA . GLU A 1 531 ? 34.794 -33.361 -31.172 1.00 39.11 481 GLU A CA 1
ATOM 3713 C C . GLU A 1 531 ? 33.548 -33.762 -30.404 1.00 40.70 481 GLU A C 1
ATOM 3714 O O . GLU A 1 531 ? 32.511 -34.068 -30.995 1.00 42.69 481 GLU A O 1
ATOM 3720 N N . ALA A 1 532 ? 33.663 -33.759 -29.078 1.00 41.04 482 ALA A N 1
ATOM 3721 C CA . ALA A 1 532 ? 32.536 -34.037 -28.201 1.00 41.52 482 ALA A CA 1
ATOM 3722 C C . ALA A 1 532 ? 31.426 -33.042 -28.481 1.00 42.09 482 ALA A C 1
ATOM 3723 O O . ALA A 1 532 ? 30.248 -33.396 -28.521 1.00 38.39 482 ALA A O 1
ATOM 3725 N N . SER A 1 533 ? 31.827 -31.790 -28.671 1.00 37.87 483 SER A N 1
ATOM 3726 C CA . SER A 1 533 ? 30.889 -30.708 -28.898 1.00 39.55 483 SER A CA 1
ATOM 3727 C C . SER A 1 533 ? 30.077 -31.014 -30.149 1.00 37.98 483 SER A C 1
ATOM 3728 O O . SER A 1 533 ? 28.848 -30.909 -30.159 1.00 38.91 483 SER A O 1
ATOM 3731 N N . GLN A 1 534 ? 30.775 -31.444 -31.190 1.00 40.49 484 GLN A N 1
ATOM 3732 C CA . GLN A 1 534 ? 30.147 -31.694 -32.470 1.00 36.92 484 GLN A CA 1
ATOM 3733 C C . GLN A 1 534 ? 29.206 -32.894 -32.399 1.00 35.62 484 GLN A C 1
ATOM 3734 O O . GLN A 1 534 ? 28.192 -32.937 -33.091 1.00 37.41 484 GLN A O 1
ATOM 3740 N N . GLU A 1 535 ? 29.534 -33.855 -31.541 1.00 37.18 485 GLU A N 1
ATOM 3741 C CA . GLU A 1 535 ? 28.688 -35.037 -31.329 1.00 40.28 485 GLU A CA 1
ATOM 3742 C C . GLU A 1 535 ? 27.397 -34.709 -30.572 1.00 35.35 485 GLU A C 1
ATOM 3743 O O . GLU A 1 535 ? 26.322 -35.240 -30.880 1.00 31.13 485 GLU A O 1
ATOM 3749 N N . LEU A 1 536 ? 27.527 -33.847 -29.565 1.00 33.15 486 LEU A N 1
ATOM 3750 C CA . LEU A 1 536 ? 26.392 -33.400 -28.764 1.00 35.35 486 LEU A CA 1
ATOM 3751 C C . LEU A 1 536 ? 25.439 -32.552 -29.607 1.00 30.86 486 LEU A C 1
ATOM 3752 O O . LEU A 1 536 ? 24.222 -32.674 -29.478 1.00 32.87 486 LEU A O 1
ATOM 3757 N N . ARG A 1 537 ? 26.007 -31.711 -30.473 1.00 33.01 487 ARG A N 1
ATOM 3758 C CA . ARG A 1 537 ? 25.251 -30.928 -31.461 1.00 38.18 487 ARG A CA 1
ATOM 3759 C C . ARG A 1 537 ? 24.298 -31.774 -32.307 1.00 37.17 487 ARG A C 1
ATOM 3760 O O . ARG A 1 537 ? 23.158 -31.369 -32.579 1.00 32.16 487 ARG A O 1
ATOM 3768 N N . LYS A 1 538 ? 24.782 -32.937 -32.743 1.00 33.14 488 LYS A N 1
ATOM 3769 C CA . LYS A 1 538 ? 23.988 -33.823 -33.583 1.00 30.66 488 LYS A CA 1
ATOM 3770 C C . LYS A 1 538 ? 22.822 -34.439 -32.798 1.00 29.27 488 LYS A C 1
ATOM 3771 O O . LYS A 1 538 ? 21.727 -34.646 -33.331 1.00 27.30 488 LYS A O 1
ATOM 3777 N N . ILE A 1 539 ? 23.071 -34.739 -31.527 1.00 33.17 489 ILE A N 1
ATOM 3778 C CA . ILE A 1 539 ? 22.020 -35.239 -30.649 1.00 34.86 489 ILE A CA 1
ATOM 3779 C C . ILE A 1 539 ? 20.971 -34.141 -30.446 1.00 31.83 489 ILE A C 1
ATOM 3780 O O . ILE A 1 539 ? 19.772 -34.407 -30.347 1.00 31.45 489 ILE A O 1
ATOM 3785 N N . TYR A 1 540 ? 21.441 -32.902 -30.421 1.00 30.93 490 TYR A N 1
ATOM 3786 C CA . TYR A 1 540 ? 20.590 -31.745 -30.209 1.00 31.92 490 TYR A CA 1
ATOM 3787 C C . TYR A 1 540 ? 19.683 -31.553 -31.422 1.00 28.63 490 TYR A C 1
ATOM 3788 O O . TYR A 1 540 ? 18.469 -31.406 -31.267 1.00 27.59 490 TYR A O 1
ATOM 3797 N N . SER A 1 541 ? 20.264 -31.607 -32.623 1.00 29.13 491 SER A N 1
ATOM 3798 C CA . SER A 1 541 ? 19.508 -31.458 -33.882 1.00 27.79 491 SER A CA 1
ATOM 3799 C C . SER A 1 541 ? 18.448 -32.557 -34.070 1.00 29.98 491 SER A C 1
ATOM 3800 O O . SER A 1 541 ? 17.350 -32.301 -34.568 1.00 24.10 491 SER A O 1
ATOM 3803 N N . ASN A 1 542 ? 18.785 -33.780 -33.689 1.00 26.54 492 ASN A N 1
ATOM 3804 C CA . ASN A 1 542 ? 17.825 -34.867 -33.776 1.00 27.87 492 ASN A CA 1
ATOM 3805 C C . ASN A 1 542 ? 16.597 -34.579 -32.924 1.00 27.23 492 ASN A C 1
ATOM 3806 O O . ASN A 1 542 ? 15.456 -34.832 -33.334 1.00 29.09 492 A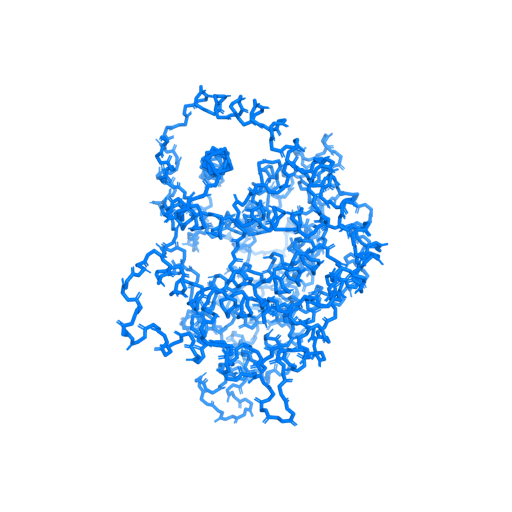SN A O 1
ATOM 3811 N N . ASN A 1 543 ? 16.828 -34.050 -31.726 1.00 27.68 493 ASN A N 1
ATOM 3812 C CA . ASN A 1 543 ? 15.714 -33.839 -30.816 1.00 25.26 493 ASN A CA 1
ATOM 3813 C C . ASN A 1 543 ? 14.917 -32.612 -31.206 1.00 27.59 493 ASN A C 1
ATOM 3814 O O . ASN A 1 543 ? 13.701 -32.575 -31.003 1.00 26.51 493 ASN A O 1
ATOM 3819 N N . LYS A 1 544 ? 15.589 -31.629 -31.804 1.00 25.63 494 LYS A N 1
ATOM 3820 C CA . LYS A 1 544 ? 14.887 -30.506 -32.410 1.00 28.67 494 LYS A CA 1
ATOM 3821 C C . LYS A 1 544 ? 13.923 -30.994 -33.493 1.00 29.29 494 LYS A C 1
ATOM 3822 O O . LYS A 1 544 ? 12.777 -30.533 -33.569 1.00 23.45 494 LYS A O 1
ATOM 3828 N N . LYS A 1 545 ? 14.376 -31.938 -34.317 1.00 28.69 495 LYS A N 1
ATOM 3829 C CA . LYS A 1 545 ? 13.508 -32.494 -35.351 1.00 25.30 495 LYS A CA 1
ATOM 3830 C C . LYS A 1 545 ? 12.326 -33.231 -34.718 1.00 30.90 495 LYS A C 1
ATOM 3831 O O . LYS A 1 545 ? 11.203 -33.195 -35.246 1.00 29.85 495 LYS A O 1
ATOM 3837 N N . VAL A 1 546 ? 12.580 -33.880 -33.577 1.00 24.91 496 VAL A N 1
ATOM 3838 C CA . VAL A 1 546 ? 11.525 -34.535 -32.811 1.00 27.59 496 VAL A CA 1
ATOM 3839 C C . VAL A 1 546 ? 10.496 -33.523 -32.272 1.00 30.51 496 VAL A C 1
ATOM 3840 O O . VAL A 1 546 ? 9.280 -33.762 -32.331 1.00 31.69 496 VAL A O 1
ATOM 3844 N N . VAL A 1 547 ? 10.987 -32.400 -31.747 1.00 27.38 497 VAL A N 1
ATOM 3845 C CA . VAL A 1 547 ? 10.125 -31.305 -31.319 1.00 27.87 497 VAL A CA 1
ATOM 3846 C C . VAL A 1 547 ? 9.205 -30.853 -32.466 1.00 23.29 497 VAL A C 1
ATOM 3847 O O . VAL A 1 547 ? 7.987 -30.756 -32.290 1.00 24.82 497 VAL A O 1
ATOM 3851 N N . MET A 1 548 ? 9.771 -30.603 -33.639 1.00 21.91 498 MET A N 1
ATOM 3852 C CA . MET A 1 548 ? 8.959 -30.210 -34.792 1.00 29.42 498 MET A CA 1
ATOM 3853 C C . MET A 1 548 ? 7.866 -31.236 -35.133 1.00 31.15 498 MET A C 1
ATOM 3854 O O . MET A 1 548 ? 6.704 -30.871 -35.398 1.00 27.52 498 MET A O 1
ATOM 3859 N N . GLU A 1 549 ? 8.238 -32.513 -35.129 1.00 28.47 499 GLU A N 1
ATOM 3860 C CA . GLU A 1 549 ? 7.288 -33.554 -35.477 1.00 26.90 499 GLU A CA 1
ATOM 3861 C C . GLU A 1 549 ? 6.169 -33.598 -34.437 1.00 31.64 499 GLU A C 1
ATOM 3862 O O . GLU A 1 549 ? 4.994 -33.671 -34.789 1.00 30.07 499 GLU A O 1
ATOM 3868 N N . GLU A 1 550 ? 6.533 -33.516 -33.160 1.00 28.95 500 GLU A N 1
ATOM 3869 C CA . GLU A 1 550 ? 5.545 -33.606 -32.096 1.00 27.07 500 GLU A CA 1
ATOM 3870 C C . GLU A 1 550 ? 4.615 -32.396 -32.131 1.00 23.95 500 GLU A C 1
ATOM 3871 O O . GLU A 1 550 ? 3.414 -32.493 -31.833 1.00 25.36 500 GLU A O 1
ATOM 3877 N N . PHE A 1 551 ? 5.189 -31.262 -32.513 1.00 27.76 501 PHE A N 1
ATOM 3878 C CA . PHE A 1 551 ? 4.472 -30.005 -32.629 1.00 25.86 501 PHE A CA 1
ATOM 3879 C C . PHE A 1 551 ? 3.388 -30.093 -33.700 1.00 26.22 501 PHE A C 1
ATOM 3880 O O . PHE A 1 551 ? 2.246 -29.684 -33.484 1.00 28.88 501 PHE A O 1
ATOM 3888 N N . MET A 1 552 ? 3.741 -30.636 -34.857 1.00 27.15 502 MET A N 1
ATOM 3889 C CA . MET A 1 552 ? 2.741 -30.865 -35.899 1.00 26.48 502 MET A CA 1
ATOM 3890 C C . MET A 1 552 ? 1.765 -31.979 -35.517 1.00 33.07 502 MET A C 1
ATOM 3891 O O . MET A 1 552 ? 0.545 -31.760 -35.535 1.00 29.42 502 MET A O 1
ATOM 3896 N N . ASN A 1 553 ? 2.298 -33.147 -35.144 1.00 31.16 503 ASN A N 1
ATOM 3897 C CA . ASN A 1 553 ? 1.481 -34.317 -34.788 1.00 26.60 503 ASN A CA 1
ATOM 3898 C C . ASN A 1 553 ? 0.400 -34.021 -33.758 1.00 34.80 503 ASN A C 1
ATOM 3899 O O . ASN A 1 553 ? -0.714 -34.538 -33.847 1.00 35.02 503 ASN A O 1
ATOM 3904 N N . SER A 1 554 ? 0.715 -33.207 -32.768 1.00 31.24 504 SER A N 1
ATOM 3905 C CA . SER A 1 554 ? -0.185 -33.021 -31.659 1.00 29.53 504 SER A CA 1
ATOM 3906 C C . SER A 1 554 ? -1.272 -32.010 -31.890 1.00 27.91 504 SER A C 1
ATOM 3907 O O . SER A 1 554 ? -2.090 -31.813 -31.042 1.00 33.29 504 SER A O 1
ATOM 3910 N N . HIS A 1 555 ? -1.283 -31.381 -33.043 1.00 29.14 505 HIS A N 1
ATOM 3911 C CA . HIS A 1 555 ? -2.317 -30.423 -33.373 1.00 32.55 505 HIS A CA 1
ATOM 3912 C C . HIS A 1 555 ? -3.678 -31.106 -33.518 1.00 42.53 505 HIS A C 1
ATOM 3913 O O . HIS A 1 555 ? -3.768 -32.244 -33.905 1.00 45.84 505 HIS A O 1
ATOM 3920 N N . ASP A 1 556 ? -4.712 -30.414 -33.076 1.00 43.75 506 ASP A N 1
ATOM 3921 C CA . ASP A 1 556 ? -6.028 -30.959 -32.731 1.00 50.44 506 ASP A CA 1
ATOM 3922 C C . ASP A 1 556 ? -6.146 -32.062 -31.670 1.00 51.22 506 ASP A C 1
ATOM 3923 O O . ASP A 1 556 ? -7.174 -32.681 -31.557 1.00 50.59 506 ASP A O 1
ATOM 3928 N N . HIS A 1 557 ? -5.108 -32.258 -30.879 1.00 47.72 507 HIS A N 1
ATOM 3929 C CA . HIS A 1 557 ? -5.079 -33.126 -29.738 1.00 45.17 507 HIS A CA 1
ATOM 3930 C C . HIS A 1 557 ? -4.703 -32.277 -28.513 1.00 44.10 507 HIS A C 1
ATOM 3931 O O . HIS A 1 557 ? -5.246 -32.434 -27.429 1.00 42.62 507 HIS A O 1
ATOM 3938 N N . VAL A 1 558 ? -3.765 -31.370 -28.724 1.00 42.67 508 VAL A N 1
ATOM 3939 C CA . VAL A 1 558 ? -3.251 -30.452 -27.728 1.00 35.69 508 VAL A CA 1
ATOM 3940 C C . VAL A 1 558 ? -3.395 -29.046 -28.231 1.00 30.38 508 VAL A C 1
ATOM 3941 O O . VAL A 1 558 ? -3.070 -28.773 -29.339 1.00 31.27 508 VAL A O 1
ATOM 3945 N N . PRO A 1 559 ? -3.885 -28.161 -27.398 1.00 30.88 509 PRO A N 1
ATOM 3946 C CA . PRO A 1 559 ? -4.146 -26.776 -27.830 1.00 29.39 509 PRO A CA 1
ATOM 3947 C C . PRO A 1 559 ? -2.903 -26.131 -28.435 1.00 25.68 509 PRO A C 1
ATOM 3948 O O . PRO A 1 559 ? -1.808 -26.319 -27.906 1.00 25.68 509 PRO A O 1
ATOM 3952 N N . ARG A 1 560 ? -3.074 -25.402 -29.532 1.00 26.85 510 ARG A N 1
ATOM 3953 C CA . ARG A 1 560 ? -1.951 -24.806 -30.253 1.00 26.92 510 ARG A CA 1
ATOM 3954 C C . ARG A 1 560 ? -1.151 -23.839 -29.376 1.00 24.66 510 ARG A C 1
ATOM 3955 O O . ARG A 1 560 ? 0.069 -23.727 -29.520 1.00 23.52 510 ARG A O 1
ATOM 3963 N N . GLN A 1 561 ? -1.829 -23.159 -28.450 1.00 24.19 511 GLN A N 1
ATOM 3964 C CA . GLN A 1 561 ? -1.149 -22.197 -27.582 1.00 25.30 511 GLN A CA 1
ATOM 3965 C C . GLN A 1 561 ? -0.218 -22.913 -26.636 1.00 25.46 511 GLN A C 1
ATOM 3966 O O . GLN A 1 561 ? 0.750 -22.332 -26.161 1.00 26.15 511 GLN A O 1
ATOM 3972 N N . VAL A 1 562 ? -0.519 -24.174 -26.354 1.00 20.59 512 VAL A N 1
ATOM 3973 C CA . VAL A 1 562 ? 0.387 -24.984 -25.558 1.00 19.11 512 VAL A CA 1
ATOM 3974 C C . VAL A 1 562 ? 1.567 -25.422 -26.421 1.00 19.90 512 VAL A C 1
ATOM 3975 O O . VAL A 1 562 ? 2.718 -25.283 -26.021 1.00 19.85 512 VAL A O 1
ATOM 3979 N N . LEU A 1 563 ? 1.281 -25.924 -27.619 1.00 23.81 513 LEU A N 1
ATOM 3980 C CA . LEU A 1 563 ? 2.320 -26.441 -28.514 1.00 18.09 513 LEU A CA 1
ATOM 3981 C C . LEU A 1 563 ? 3.348 -25.393 -28.965 1.00 17.88 513 LEU A C 1
ATOM 3982 O O . LEU A 1 563 ? 4.519 -25.715 -29.154 1.00 19.29 513 LEU A O 1
ATOM 3987 N N . LEU A 1 564 ? 2.909 -24.148 -29.163 1.00 15.79 514 LEU A N 1
ATOM 3988 C CA . LEU A 1 564 ? 3.809 -23.068 -29.585 1.00 17.55 514 LEU A CA 1
ATOM 3989 C C . LEU A 1 564 ? 4.826 -22.661 -28.513 1.00 17.53 514 LEU A C 1
ATOM 3990 O O . LEU A 1 564 ? 5.928 -22.222 -28.854 1.00 16.55 514 LEU A O 1
ATOM 3995 N N . ARG A 1 565 ? 4.485 -22.823 -27.257 1.00 13.26 515 ARG A N 1
ATOM 3996 C CA . ARG A 1 565 ? 5.440 -22.589 -26.219 1.00 20.86 515 ARG A CA 1
ATOM 3997 C C . ARG A 1 565 ? 6.592 -23.549 -26.435 1.00 20.85 515 ARG A C 1
ATOM 3998 O O . ARG A 1 565 ? 7.714 -23.167 -26.402 1.00 16.44 515 ARG A O 1
ATOM 4006 N N . CYS A 1 566 ? 6.246 -24.800 -26.674 1.00 22.13 516 CYS A N 1
ATOM 4007 C CA . CYS A 1 566 ? 7.239 -25.851 -26.847 1.00 21.32 516 CYS A CA 1
ATOM 4008 C C . CYS A 1 566 ? 8.165 -25.567 -28.029 1.00 15.16 516 CYS A C 1
ATOM 4009 O O . CYS A 1 566 ? 9.385 -25.679 -27.916 1.00 19.37 516 CYS A O 1
ATOM 4012 N N . LEU A 1 567 ? 7.579 -25.221 -29.169 1.00 20.20 517 LEU A N 1
ATOM 4013 C CA . LEU A 1 567 ? 8.380 -24.859 -30.344 1.00 20.55 517 LEU A CA 1
ATOM 4014 C C . LEU A 1 567 ? 9.250 -23.653 -30.034 1.00 16.91 517 LEU A C 1
ATOM 4015 O O . LEU A 1 567 ? 10.418 -23.626 -30.382 1.00 18.36 517 LEU A O 1
ATOM 4020 N N . ASN A 1 568 ? 8.678 -22.651 -29.364 1.00 20.83 518 ASN A N 1
ATOM 4021 C CA . ASN A 1 568 ? 9.456 -21.465 -28.998 1.00 20.48 518 ASN A CA 1
ATOM 4022 C C . ASN A 1 568 ? 10.602 -21.744 -27.994 1.00 16.60 518 ASN A C 1
ATOM 4023 O O . ASN A 1 568 ? 11.616 -21.056 -28.026 1.00 14.87 518 ASN A O 1
ATOM 4028 N N . PHE A 1 569 ? 10.445 -22.731 -27.109 1.00 14.91 519 PHE A N 1
ATOM 4029 C CA . PHE A 1 569 ? 11.558 -23.168 -26.255 1.00 15.79 519 PHE A CA 1
ATOM 4030 C C . PHE A 1 569 ? 12.736 -23.587 -27.133 1.00 17.62 519 PHE A C 1
ATOM 4031 O O . PHE A 1 569 ? 13.873 -23.187 -26.887 1.00 20.03 519 PHE A O 1
ATOM 4039 N N . ALA A 1 570 ? 12.463 -24.399 -28.162 1.00 21.21 520 ALA A N 1
ATOM 4040 C CA . ALA A 1 570 ? 13.528 -24.861 -29.063 1.00 19.60 520 ALA A CA 1
ATOM 4041 C C . ALA A 1 570 ? 14.198 -23.668 -29.744 1.00 16.30 520 ALA A C 1
ATOM 4042 O O . ALA A 1 570 ? 15.425 -23.594 -29.787 1.00 17.12 520 ALA A O 1
ATOM 4044 N N . ARG A 1 571 ? 13.396 -22.734 -30.263 1.00 15.27 521 ARG A N 1
ATOM 4045 C CA . ARG A 1 571 ? 13.946 -21.558 -30.952 1.00 18.85 521 ARG A CA 1
ATOM 4046 C C . ARG A 1 571 ? 14.723 -20.667 -29.980 1.00 21.07 521 ARG A C 1
ATOM 4047 O O . ARG A 1 571 ? 15.747 -20.086 -30.340 1.00 18.73 521 ARG A O 1
ATOM 4055 N N . LEU A 1 572 ? 14.231 -20.532 -28.755 1.00 14.77 522 LEU A N 1
ATOM 4056 C CA . LEU A 1 572 ? 14.953 -19.744 -27.763 1.00 14.21 522 LEU A CA 1
ATOM 4057 C C . LEU A 1 572 ? 16.318 -20.383 -27.417 1.00 18.92 522 LEU A C 1
ATOM 4058 O O . LEU A 1 572 ? 17.330 -19.692 -27.263 1.00 17.02 522 LEU A O 1
ATOM 4063 N N . PHE A 1 573 ? 16.353 -21.704 -27.302 1.00 19.23 523 PHE A N 1
ATOM 4064 C CA . PHE A 1 573 ? 17.609 -22.364 -26.967 1.00 20.38 523 PHE A CA 1
ATOM 4065 C C . PHE A 1 573 ? 18.657 -22.123 -28.049 1.00 19.62 523 PHE A C 1
ATOM 4066 O O . PHE A 1 573 ? 19.822 -21.894 -27.720 1.00 20.37 523 PHE A O 1
ATOM 4074 N N . ASP A 1 574 ? 18.251 -22.123 -29.325 1.00 21.45 524 ASP A N 1
ATOM 4075 C CA . ASP A 1 574 ? 19.199 -21.791 -30.406 1.00 20.82 524 ASP A CA 1
ATOM 4076 C C . ASP A 1 574 ? 19.770 -20.401 -30.206 1.00 20.42 524 ASP A C 1
ATOM 4077 O O . ASP A 1 574 ? 20.955 -20.172 -30.333 1.00 20.49 524 ASP A O 1
ATOM 4082 N N . VAL A 1 575 ? 18.883 -19.464 -29.927 1.00 23.88 525 VAL A N 1
ATOM 4083 C CA . VAL A 1 575 ? 19.234 -18.062 -29.777 1.00 23.38 525 VAL A CA 1
ATOM 4084 C C . VAL A 1 575 ? 20.264 -17.856 -28.694 1.00 22.52 525 VAL A C 1
ATOM 4085 O O . VAL A 1 575 ? 21.267 -17.183 -28.893 1.00 24.02 525 VAL A O 1
ATOM 4089 N N . MET A 1 576 ? 20.028 -18.454 -27.561 1.00 20.82 526 MET A N 1
ATOM 4090 C CA . MET A 1 576 ? 20.800 -18.250 -26.384 1.00 24.56 526 MET A CA 1
ATOM 4091 C C . MET A 1 576 ? 22.128 -19.004 -26.317 1.00 26.68 526 MET A C 1
ATOM 4092 O O . MET A 1 576 ? 23.055 -18.519 -25.761 1.00 28.49 526 MET A O 1
ATOM 4097 N N . TYR A 1 577 ? 22.204 -20.184 -26.879 1.00 27.00 527 TYR A N 1
ATOM 4098 C CA . TYR A 1 577 ? 23.380 -21.033 -26.670 1.00 28.73 527 TYR A CA 1
ATOM 4099 C C . TYR A 1 577 ? 24.178 -21.385 -27.915 1.00 33.48 527 TYR A C 1
ATOM 4100 O O . TYR A 1 577 ? 25.342 -21.748 -27.800 1.00 35.51 527 TYR A O 1
ATOM 4109 N N . THR A 1 578 ? 23.567 -21.335 -29.097 1.00 30.91 528 THR A N 1
ATOM 4110 C CA . THR A 1 578 ? 24.295 -21.795 -30.278 1.00 37.44 528 THR A CA 1
ATOM 4111 C C . THR A 1 578 ? 25.195 -20.691 -30.803 1.00 40.66 528 THR A C 1
ATOM 4112 O O . THR A 1 578 ? 24.847 -19.509 -30.759 1.00 41.53 528 THR A O 1
ATOM 4116 N N . GLU A 1 579 ? 26.358 -21.114 -31.286 1.00 47.85 529 GLU A N 1
ATOM 4117 C CA . GLU A 1 579 ? 27.447 -20.242 -31.715 1.00 56.48 529 GLU A CA 1
ATOM 4118 C C . GLU A 1 579 ? 28.080 -20.810 -32.981 1.00 57.60 529 GLU A C 1
ATOM 4119 O O . GLU A 1 579 ? 29.056 -21.567 -32.895 1.00 58.66 529 GLU A O 1
ATOM 4125 N N . GLY A 1 580 ? 27.540 -20.551 -34.164 1.00 57.27 530 GLY A N 1
ATOM 4126 C CA . GLY A 1 580 ? 28.000 -21.223 -35.375 1.00 56.20 530 GLY A CA 1
ATOM 4127 C C . GLY A 1 580 ? 27.707 -22.696 -35.303 1.00 61.59 530 GLY A C 1
ATOM 4128 O O . GLY A 1 580 ? 26.552 -23.050 -35.205 1.00 61.71 530 GLY A O 1
ATOM 4129 N N . ASP A 1 581 ? 28.715 -23.566 -35.278 1.00 64.08 531 ASP A N 1
ATOM 4130 C CA . ASP A 1 581 ? 28.441 -24.937 -34.831 1.00 63.52 531 ASP A CA 1
ATOM 4131 C C . ASP A 1 581 ? 28.572 -25.158 -33.353 1.00 64.09 531 ASP A C 1
ATOM 4132 O O . ASP A 1 581 ? 28.450 -26.263 -32.926 1.00 59.80 531 ASP A O 1
ATOM 4137 N N . GLY A 1 582 ? 28.791 -24.095 -32.578 1.00 67.73 532 GLY A N 1
ATOM 4138 C CA . GLY A 1 582 ? 28.162 -23.879 -31.268 1.00 54.18 532 GLY A CA 1
ATOM 4139 C C . GLY A 1 582 ? 28.902 -24.579 -30.156 1.00 54.14 532 GLY A C 1
ATOM 4140 O O . GLY A 1 582 ? 29.825 -25.301 -30.405 1.00 65.46 532 GLY A O 1
ATOM 4141 N N . TYR A 1 583 ? 28.510 -24.469 -28.904 1.00 51.59 533 TYR A N 1
ATOM 4142 C CA . TYR A 1 583 ? 27.680 -23.499 -28.305 1.00 39.65 533 TYR A CA 1
ATOM 4143 C C . TYR A 1 583 ? 28.478 -22.412 -27.602 1.00 41.61 533 TYR A C 1
ATOM 4144 O O . TYR A 1 583 ? 29.673 -22.438 -27.564 1.00 49.33 533 TYR A O 1
ATOM 4153 N N . SER A 1 584 ? 27.792 -21.428 -27.070 1.00 41.43 534 SER A N 1
ATOM 4154 C CA . SER A 1 584 ? 28.408 -20.382 -26.253 1.00 41.44 534 SER A CA 1
ATOM 4155 C C . SER A 1 584 ? 27.469 -19.861 -25.164 1.00 35.99 534 SER A C 1
ATOM 4156 O O . SER A 1 584 ? 26.313 -20.279 -25.055 1.00 33.77 534 SER A O 1
ATOM 4159 N N . GLU A 1 585 ? 27.992 -18.951 -24.348 1.00 36.06 535 GLU A N 1
ATOM 4160 C CA . GLU A 1 585 ? 27.232 -18.337 -23.267 1.00 38.05 535 GLU A CA 1
ATOM 4161 C C . GLU A 1 585 ? 26.153 -17.388 -23.803 1.00 36.05 535 GLU A C 1
ATOM 4162 O O . GLU A 1 585 ? 26.360 -16.725 -24.826 1.00 37.87 535 GLU A O 1
ATOM 4168 N N . PRO A 1 586 ? 24.996 -17.329 -23.119 1.00 30.62 536 PRO A N 1
ATOM 4169 C CA . PRO A 1 586 ? 23.880 -16.458 -23.509 1.00 28.77 536 PRO A CA 1
ATOM 4170 C C . PRO A 1 586 ? 24.195 -14.966 -23.444 1.00 32.45 536 PRO A C 1
ATOM 4171 O O . PRO A 1 586 ? 23.688 -14.220 -24.276 1.00 32.03 536 PRO A O 1
ATOM 4175 N N . LYS A 1 587 ? 25.000 -14.545 -22.469 1.00 38.63 537 LYS A N 1
ATOM 4176 C CA . LYS A 1 587 ? 25.298 -13.125 -22.266 1.00 35.71 537 LYS A CA 1
ATOM 4177 C C . LYS A 1 587 ? 25.887 -12.458 -23.521 1.00 32.06 537 LYS A C 1
ATOM 4178 O O . LYS A 1 587 ? 25.526 -11.333 -23.868 1.00 36.94 537 LYS A O 1
ATOM 4184 N N . GLY A 1 588 ? 26.797 -13.145 -24.199 1.00 32.59 538 GLY A N 1
ATOM 4185 C CA . GLY A 1 588 ? 27.371 -12.598 -25.411 1.00 32.54 538 GLY A CA 1
ATOM 4186 C C . GLY A 1 588 ? 26.380 -12.528 -26.559 1.00 31.97 538 GLY A C 1
ATOM 4187 O O . GLY A 1 588 ? 26.445 -11.620 -27.398 1.00 31.27 538 GLY A O 1
ATOM 4188 N N . LYS A 1 589 ? 25.465 -13.493 -26.613 1.00 26.96 539 LYS A N 1
ATOM 4189 C CA . LYS A 1 589 ? 24.460 -13.511 -27.677 1.00 32.31 539 LYS A CA 1
ATOM 4190 C C . LYS A 1 589 ? 23.430 -12.398 -27.441 1.00 28.46 539 LYS A C 1
ATOM 4191 O O . LYS A 1 589 ? 23.036 -11.700 -28.378 1.00 27.29 539 LYS A O 1
ATOM 4197 N N . ILE A 1 590 ? 23.018 -12.230 -26.185 1.00 26.25 540 ILE A N 1
ATOM 4198 C CA . ILE A 1 590 ? 22.057 -11.193 -25.796 1.00 24.23 540 ILE A CA 1
ATOM 4199 C C . ILE A 1 590 ? 22.568 -9.787 -26.121 1.00 24.49 540 ILE A C 1
ATOM 4200 O O . ILE A 1 590 ? 21.812 -8.939 -26.575 1.00 22.85 540 ILE A O 1
ATOM 4205 N N . GLU A 1 591 ? 23.860 -9.545 -25.903 1.00 27.40 541 GLU A N 1
ATOM 4206 C CA . GLU A 1 591 ? 24.441 -8.235 -26.180 1.00 25.97 541 GLU A CA 1
ATOM 4207 C C . GLU A 1 591 ? 24.336 -7.847 -27.656 1.00 25.37 541 GLU A C 1
ATOM 4208 O O . GLU A 1 591 ? 24.375 -6.667 -27.997 1.00 29.44 541 GLU A O 1
ATOM 4214 N N . HIS A 1 592 ? 24.224 -8.834 -28.536 1.00 23.10 542 HIS A N 1
ATOM 4215 C CA . HIS A 1 592 ? 24.016 -8.539 -29.955 1.00 28.30 542 HIS A CA 1
ATOM 4216 C C . HIS A 1 592 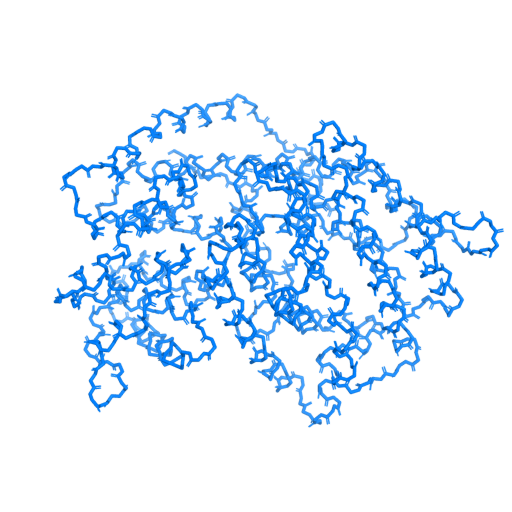? 22.669 -7.855 -30.242 1.00 28.78 542 HIS A C 1
ATOM 4217 O O . HIS A 1 592 ? 22.600 -6.966 -31.088 1.00 27.27 542 HIS A O 1
ATOM 4224 N N . PHE A 1 593 ? 21.605 -8.249 -29.542 1.00 23.95 543 PHE A N 1
ATOM 4225 C CA . PHE A 1 593 ? 20.277 -7.701 -29.833 1.00 21.85 543 PHE A CA 1
ATOM 4226 C C . PHE A 1 593 ? 19.625 -6.922 -28.671 1.00 23.04 543 PHE A C 1
ATOM 4227 O O . PHE A 1 593 ? 18.458 -6.579 -28.734 1.00 22.32 543 PHE A O 1
ATOM 4235 N N . MET A 1 594 ? 20.404 -6.619 -27.642 1.00 20.17 544 MET A N 1
ATOM 4236 C CA . MET A 1 594 ? 19.927 -5.978 -26.431 1.00 21.59 544 MET A CA 1
ATOM 4237 C C . MET A 1 594 ? 19.180 -4.663 -26.697 1.00 22.03 544 MET A C 1
ATOM 4238 O O . MET A 1 594 ? 18.017 -4.497 -26.298 1.00 15.65 544 MET A O 1
ATOM 4243 N N . THR A 1 595 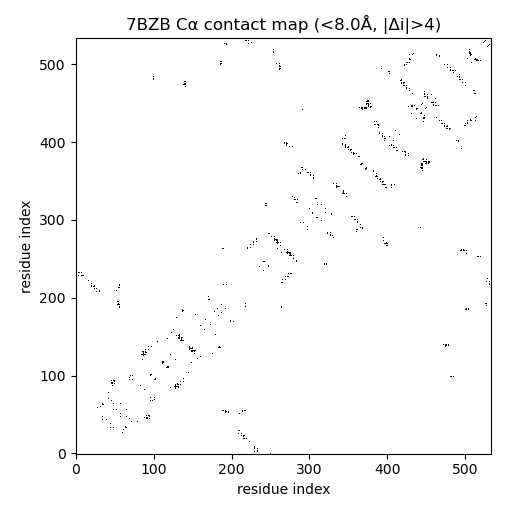? 19.845 -3.720 -27.361 1.00 16.73 545 THR A N 1
ATOM 4244 C CA . THR A 1 595 ? 19.265 -2.390 -27.529 1.00 18.68 545 THR A CA 1
ATOM 4245 C C . THR A 1 595 ? 18.168 -2.357 -28.583 1.00 18.29 545 THR A C 1
ATOM 4246 O O . THR A 1 595 ? 17.224 -1.569 -28.472 1.00 19.75 545 THR A O 1
ATOM 4250 N N . SER A 1 596 ? 18.261 -3.211 -29.601 1.00 16.53 546 SER A N 1
ATOM 4251 C CA . SER A 1 596 ? 17.236 -3.168 -30.637 1.00 23.20 546 SER A CA 1
ATOM 4252 C C . SER A 1 596 ? 15.931 -3.685 -30.053 1.00 19.26 546 SER A C 1
ATOM 4253 O O . SER A 1 596 ? 14.841 -3.241 -30.425 1.00 19.70 546 SER A O 1
ATOM 4256 N N . LEU A 1 597 ? 16.050 -4.609 -29.106 1.00 16.08 547 LEU A N 1
ATOM 4257 C CA . LEU A 1 597 ? 14.886 -5.232 -28.493 1.00 18.40 547 LEU A CA 1
ATOM 4258 C C . LEU A 1 597 ? 14.343 -4.420 -27.301 1.00 18.19 547 LEU A C 1
ATOM 4259 O O . LEU A 1 597 ? 13.129 -4.266 -27.128 1.00 16.04 547 LEU A O 1
ATOM 4264 N N . TYR A 1 598 ? 15.240 -3.871 -26.494 1.00 12.94 548 TYR A N 1
ATOM 4265 C CA . TYR A 1 598 ? 14.823 -3.378 -25.188 1.00 14.02 548 TYR A CA 1
ATOM 4266 C C . TYR A 1 598 ? 15.059 -1.906 -24.956 1.00 12.37 548 TYR A C 1
ATOM 4267 O O . TYR A 1 598 ? 14.810 -1.423 -23.859 1.00 14.66 548 TYR A O 1
ATOM 4276 N N . VAL A 1 599 ? 15.586 -1.189 -25.943 1.00 16.04 549 VAL A N 1
ATOM 4277 C CA . VAL A 1 599 ? 15.921 0.211 -25.696 1.00 15.30 549 VAL A CA 1
ATOM 4278 C C . VAL A 1 599 ? 15.396 1.146 -26.786 1.00 17.04 549 VAL A C 1
ATOM 4279 O O . VAL A 1 599 ? 14.672 2.108 -26.476 1.00 17.30 549 VAL A O 1
ATOM 4283 N N . HIS A 1 600 ? 15.743 0.873 -28.045 1.00 14.82 550 HIS A N 1
ATOM 4284 C CA . HIS A 1 600 ? 15.393 1.790 -29.127 1.00 17.81 550 HIS A CA 1
ATOM 4285 C C . HIS A 1 600 ? 14.136 1.372 -29.868 1.00 20.08 550 HIS A C 1
ATOM 4286 O O . HIS A 1 600 ? 14.050 0.244 -30.416 1.00 15.63 550 HIS A O 1
ATOM 4293 N N . PRO A 1 601 ? 13.161 2.240 -29.927 1.00 19.98 551 PRO A N 1
ATOM 4294 C CA . PRO A 1 601 ? 11.996 1.999 -30.762 1.00 19.47 551 PRO A CA 1
ATOM 4295 C C . PRO A 1 601 ? 12.296 2.250 -32.215 1.00 25.07 551 PRO A C 1
ATOM 4296 O O . PRO A 1 601 ? 13.236 2.921 -32.534 1.00 25.25 551 PRO A O 1
ATOM 4300 N N . ILE A 1 602 ? 11.502 1.667 -33.086 1.00 24.85 552 ILE A N 1
ATOM 4301 C CA . ILE A 1 602 ? 11.572 1.980 -34.480 1.00 25.75 552 ILE A CA 1
ATOM 4302 C C . ILE A 1 602 ? 11.095 3.396 -34.728 1.00 32.13 552 ILE A C 1
ATOM 4303 O O . ILE A 1 602 ? 10.096 3.807 -34.229 1.00 29.35 552 ILE A O 1
ATOM 4308 N N . PRO A 1 603 ? 11.887 4.153 -35.461 1.00 33.65 553 PRO A N 1
ATOM 4309 C CA . PRO A 1 603 ? 11.500 5.501 -35.841 1.00 34.47 553 PRO A CA 1
ATOM 4310 C C . PRO A 1 603 ? 10.303 5.482 -36.756 1.00 35.87 553 PRO A C 1
ATOM 4311 O O . PRO A 1 603 ? 10.305 4.881 -37.776 1.00 35.32 553 PRO A O 1
ATOM 4315 N N . LEU A 1 604 ? 9.272 6.156 -36.334 1.00 40.59 554 LEU A N 1
ATOM 4316 C CA . LEU A 1 604 ? 8.072 6.222 -37.116 1.00 45.49 554 LEU A CA 1
ATOM 4317 C C . LEU A 1 604 ? 8.102 7.425 -38.046 1.00 53.51 554 LEU A C 1
ATOM 4318 O O . LEU A 1 604 ? 8.318 7.292 -39.244 1.00 57.48 554 LEU A O 1
#

InterPro domains:
  IPR001906 Terpene synthase, N-terminal domain [PF01397] (72-250)
  IPR005630 Terpene synthase, metal-binding domain [PF03936] (307-545)
  IPR008930 Terpenoid cyclases/protein prenyltransferase alpha-alpha toroid [SSF48239] (72-274)
  IPR008949 Isoprenoid synthase domain superfamily [G3DSA:1.10.600.10] (70-590)
  IPR008949 Isoprenoid synthase domain superfamily [SSF48576] (276-604)
  IPR034741 Terpene cyclase-like 1, C-terminal domain [SFLDG01019] (276-602)
  IPR036965 Terpene synthase, N-terminal domain superfamily [G3DSA:1.50.10.130] (110-276)
  IPR044814 Terpene cyclases, class 1, plant [cd00684] (63-601)
  IPR050148 Terpene synthase-like [PTHR31225] (62-602)

Nearest PDB structures (foldseek):
  7bzc-assembly1_A  TM=1.001E+00  e=4.868E-65  Arabidopsis thaliana
  7xkw-assembly1_A  TM=9.432E-01  e=5.434E-24  Artabotrys hexapetalus
  4fjq-assembly1_A  TM=8.737E-01  e=3.207E-25  Artemisia annua
  3n0g-assembly2_B  TM=8.826E-01  e=4.630E-23  Populus tremula x Populus alba
  3n0f-assembly2_B  TM=8.901E-01  e=1.557E-22  Populus tremula x Populus alba

Radius of gyration: 24.04 Å; Cα contacts (8 Å, |Δi|>4): 661; chains: 1; bounding box: 51×51×76 Å

Solvent-accessible surface area: 22648 Å² total; per-residue (Å²): 116,142,92,4,84,62,0,54,93,38,105,21,90,125,41,75,43,63,60,5,82,137,53,7,105,97,14,64,76,91,0,85,90,54,0,107,36,110,166,30,58,47,58,100,27,1,90,25,0,12,28,0,26,0,1,5,0,20,36,30,1,52,172,32,0,68,63,26,0,114,103,3,59,115,96,15,118,105,25,18,122,70,24,114,54,1,40,10,0,0,7,2,0,1,0,0,1,12,15,12,36,94,2,56,15,97,6,1,64,85,5,74,28,174,99,63,90,13,79,120,86,18,39,201,42,17,87,0,1,16,14,0,4,10,0,5,42,2,2,2,59,86,23,107,24,0,75,70,0,24,56,25,0,65,89,42,0,74,85,41,40,69,39,153,92,2,46,87,45,89,39,8,31,123,14,0,67,48,6,24,131,56,16,19,2,22,20,2,43,3,16,16,3,51,50,24,2,55,21,19,68,101,30,178,82,44,55,162,60,5,14,104,0,0,23,2,3,4,9,16,1,4,22,24,0,17,55,2,0,41,47,0,13,121,43,43,134,98,17,57,3,73,81,102,8,114,59,43,86,73,60,9,13,33,2,0,0,4,0,2,2,0,0,11,21,19,115,16,23,60,0,0,24,0,0,0,18,0,36,7,4,16,35,8,1,81,27,3,18,27,15,150,3,65,88,77,34,0,32,35,2,5,83,1,2,39,106,52,59,99,9,72,101,135,56,64,42,117,64,8,76,24,1,15,82,5,3,28,102,3,10,33,94,2,32,103,62,3,108,115,127,52,21,21,112,1,2,94,27,7,14,66,47,18,58,88,18,0,116,11,7,68,58,37,4,62,32,15,65,95,45,76,28,18,42,16,75,84,5,20,131,25,0,53,60,20,12,13,1,39,10,24,0,5,25,0,0,1,12,0,166,64,4,59,32,141,89,2,10,89,38,4,77,78,98,15,85,4,2,91,0,0,21,17,0,42,20,0,0,30,1,12,8,22,39,128,40,14,72,133,95,30,57,40,10,2,0,2,22,0,26,44,127,64,112,73,41,60,93,101,91,0,14,99,62,0,52,122,56,2,43,87,26,25,34,30,1,5,41,30,0,8,76,19,28,141,145,15,42,23,57,1,0,28,7,0,4,2,0,1,7,0,1,3,8,19,14,16,81,66,99,21,20,28,51,14,128,30,18,8,105,131,25,10,60,40,0,0,39,109,79,9,104,128

Sequence (534 aa):
SLWGDHFLSVSLDRGEFDELEREIETMKPLVKDMLMSSQSSDKEKIRLIHLLVSLGSSYHFDKEIQDILKHSFTKLDDIIVGEDDLETISIMFEVFRLYGHKMSCDAFDRFRGEDGRFKESLAKDVRGMLQLFEVAHLGTPSEDIMDEASSFAQNHLDSWIGGNVSGATPHLLKHIQNSLYIPRYCNIEVLVAREYISYYEQEEGHNKILLKFAKLNFNFCQFHYIQELKTLTKWWKDLDLASKLPYIRDRLVESHLGGLGPYFEPHYSLGRIIVAKIIMTMVVVDDTYDAHATVPEVAVLTECLQRLNIGADDKLPDYLRTVLESVFEVMGEIEQEMRPKGRSYGVKQVLERFKNVAKADKQLTEWARTGDVPSFDEYMKVGLVTAGMDGYAGYCFIGMEDVSEKEAFEWLSSNPLIIQALNVMFRLANDVGTYETEINRGEVANGLNCYMKQYGVTKEEASQELRKIYSNNKKVVMEEFMNSHDHVPRQVLLRCLNFARLFDVMYTEGDGYSEPKGKIEHFMTSLYVHPIPL

Foldseek 3Di:
DVVLVVLLPDDQDVVLLVVLVVVLVVLLVVLVCVLVPPPDDLLVNLVSCLLCQLLLRNVSPVVSLLVSLVVCLVCVVVVCVVPLQLQSLLSNCVRCLLSLHHDDPVSCQSQADPDPGGDPVCQVVLNSLLSQLLCLLLFALVPPVSVVSNVVSLVSNVVCLVPDCLPVQVLVNVVSVVCSQQRPLLAARLVSNLSVLSSLVSDVPRDPSSSVSSQSQQLSLLSLLSVLLNVLSVVVVVLPLVVQAPDQDDCSVVLLLLQCLLDRHPLLSVLSSQSSLLVSLVVVVLVVLALPQDLQQLVQLLVCLLVLDDDPPVHDDRSSSVSSVSNSVSLVVVLVVCVVVVLNVLSVVLSVLCSLLSVLSSVLSVCLNVVPAAALVVLVVSQLSNLSLLNSLSSSVSSPSVDDPVQSNVVSVVPDLLSSLLSLLSQLLVCLACVVVCVVGSRCHGNQNNHCVNPVDDSVVSLLVSLVSNSSSLSVLSVSLSVCPVVHDNSSSSSSSSSSSSSSQQAQDPSTGHHRVVSCVVCVCSRHNDRDDD

Organism: Arabidopsis thaliana (NCBI:txid3702)

Secondary structure (DSSP, 8-state):
--SHHHHHH----HHHHHHHHHHHHHHHHHHHHHHH-SSS-HHHHHHHHHHHHHTT-GGGGHHHHHHHHHHHHHTHHHHHTT---HHHHHHHHHHHHHTT----GGGGGGGB-SSSSB-TTTTS-HHHHHHHHHHTTS--TT-HHHHHHHHHHHHHHHHHHTSTTGGGSHHHHHHHHHHHHS-GGGS-HHHHHHHHHHHHHTSTT--HHHHHHHHHHHHHHHHHHHHHHHHHHHHHHHHTHHHH-S-----HHHHHHHHHTT--SGGGHHHHHHHHHHHHHHHHHHHHS-TTS-HHHHHHHHHHHHHTS---SS---HHHHHHHHHHHHHHHHHHHHHTTTT-HHHHHHHHHHHHHHHHHHHHHHHHHHHT----HHHHHHHHHHHH-HHHHHHHHHHT-TTS-HHHHHHHHTT--HHHHHHHHHHHHHHHHHTHHHHHHTT---SHHHHHHHHH---HHHHHHHHHHHHHHHHHHHHHHHHHTTTTS-HHHHHHHHHHHHHHHHHH--TT----HHHHHHHHHHHHHTPPPP-

B-factor: mean 32.39, std 13.64, range [7.96, 99.45]